Protein AF-A0A9R1UNK1-F1 (afdb_monomer_lite)

pLDDT: mean 74.98, std 21.49, range [32.88, 98.69]

Radius of gyration: 69.5 Å; chains: 1; bounding box: 141×54×213 Å

Foldseek 3Di:
DDPPPPPPPDPPPDPPPDDDPDPPPPPPPPPPPDDPPPPPPCPVPPVPPPPPPVPPQPDPCPPVNVVVVVVVVVVVVVVPPDDDPPPVVVVVVVVVVVVVVVVVVVVVVVVVVVVVVVVVVVVVVVVVVVVVVVVVVVVVVVVVVVVVVVVVVVVVVVVVVVVVVVVVVVVVVVVVVVVVVVVVVVVVVVVVVVVVVVVVVVVVVVVVVVVVVVVVVVVVVVVVVVVVVVVVVVVVVVVVVLVVLVCVLPPPDPVCPPVNSVVSVVVVVVVVVVVVVVVPPPPPVPPPPPPDDDDDDDDDDDDDDDDDDDDDDDDDDDDDDDDDDDDDDDDDDDDDDDDDDDDDDDDDDDDDDDDDDDDPDDQPVVNVVVVVVVVVVVVVVVVVVVVVVVVPD

Sequence (393 aa):
MYLIQGVHSSPPTTPVTTKPLSPTRSIETNPVLGGEDSEFDSTYFNPYRVQSDDDDDDAPLTKRHLKAVTDKLDKLLSSSSAGPYSEVALKALFSSAVKEHDTSISNAAKAIDASNSQCQKASLAVEASTKDYKEATTKVEKLILEAQIFLDSLQEAAQKNAHRVNASVDFLKRSLEAELSQLGVAHKAIEAANEELHSKFDDRLTQLEAELANFKLRTTTKELDDLNSEREVIHSSVGDVSSILLHLLDAHDSILTISIRRHLAEKLRTALDILSRIEGVSETAVLPKQGGEKKSQEGKPEKTQPPPPPEPKSTTGPKDNVASASKGQKKKKIIDEDDEDEDDDIDNIIKGAPSKPDPKFKPSDQELREKMDRLEKEMKEKELLEKKKSMFP

Structure (mmCIF, N/CA/C/O backbone):
data_AF-A0A9R1UNK1-F1
#
_entry.id   AF-A0A9R1UNK1-F1
#
loop_
_atom_site.group_PDB
_atom_site.id
_atom_site.type_symbol
_atom_site.label_atom_id
_atom_site.label_alt_id
_atom_site.label_comp_id
_atom_site.label_asym_id
_atom_site.label_entity_id
_atom_site.label_seq_id
_atom_site.pdbx_PDB_ins_code
_atom_site.Cartn_x
_atom_site.Cartn_y
_atom_site.Cartn_z
_atom_site.occupancy
_atom_site.B_iso_or_equiv
_atom_site.auth_seq_id
_atom_site.auth_comp_id
_atom_site.auth_asym_id
_atom_site.auth_atom_id
_atom_site.pdbx_PDB_model_num
ATOM 1 N N . MET A 1 1 ? 12.255 3.070 -46.775 1.00 38.62 1 MET A N 1
ATOM 2 C CA . MET A 1 1 ? 11.657 4.064 -45.861 1.00 38.62 1 MET A CA 1
ATOM 3 C C . MET A 1 1 ? 10.276 3.583 -45.450 1.00 38.62 1 MET A C 1
ATOM 5 O O . MET A 1 1 ? 9.325 3.771 -46.194 1.00 38.62 1 MET A O 1
ATOM 9 N N . TYR A 1 2 ? 10.181 2.895 -44.313 1.00 32.88 2 TYR A N 1
ATOM 10 C CA . TYR A 1 2 ? 8.902 2.571 -43.684 1.00 32.88 2 TYR A CA 1
ATOM 11 C C . TYR A 1 2 ? 8.700 3.568 -42.545 1.00 32.88 2 TYR A C 1
ATOM 13 O O . TYR A 1 2 ? 9.476 3.581 -41.593 1.00 32.88 2 TYR A O 1
ATOM 21 N N . LEU A 1 3 ? 7.699 4.437 -42.684 1.00 39.78 3 LEU A N 1
ATOM 22 C CA . LEU A 1 3 ? 7.228 5.312 -41.615 1.00 39.78 3 LEU A CA 1
ATOM 23 C C . LEU A 1 3 ? 6.559 4.436 -40.552 1.00 39.78 3 LEU A C 1
ATOM 25 O O . LEU A 1 3 ? 5.421 4.004 -40.720 1.00 39.78 3 LEU A O 1
ATOM 29 N N . ILE A 1 4 ? 7.282 4.152 -39.470 1.00 40.91 4 ILE A N 1
ATOM 30 C CA . ILE A 1 4 ? 6.697 3.576 -38.262 1.00 40.91 4 ILE A CA 1
ATOM 31 C C . ILE A 1 4 ? 5.956 4.717 -37.561 1.00 40.91 4 ILE A C 1
ATOM 33 O O . ILE A 1 4 ? 6.566 5.584 -36.939 1.00 40.91 4 ILE A O 1
ATOM 37 N N . GLN A 1 5 ? 4.632 4.749 -37.718 1.00 41.53 5 GLN A N 1
ATOM 38 C CA . GLN A 1 5 ? 3.752 5.609 -36.931 1.00 41.53 5 GLN A CA 1
ATOM 39 C C . GLN A 1 5 ? 3.852 5.190 -35.463 1.00 41.53 5 GLN A C 1
ATOM 41 O O . GLN A 1 5 ? 3.320 4.156 -35.058 1.00 41.53 5 GLN A O 1
ATOM 46 N N . GLY A 1 6 ? 4.554 6.006 -34.676 1.00 44.62 6 GLY A N 1
ATOM 47 C CA . GLY A 1 6 ? 4.554 5.930 -33.224 1.00 44.62 6 GLY A CA 1
ATOM 48 C C . GLY A 1 6 ? 3.134 6.127 -32.708 1.00 44.62 6 GLY A C 1
ATOM 49 O O . GLY A 1 6 ? 2.580 7.224 -32.754 1.00 44.62 6 GLY A O 1
ATOM 50 N N . VAL A 1 7 ? 2.528 5.041 -32.237 1.00 45.59 7 VAL A N 1
ATOM 51 C CA . VAL A 1 7 ? 1.281 5.086 -31.482 1.00 45.59 7 VAL A CA 1
ATOM 52 C C . VAL A 1 7 ? 1.613 5.743 -30.147 1.00 45.59 7 VAL A C 1
ATOM 54 O O . VAL A 1 7 ? 2.220 5.128 -29.272 1.00 45.59 7 VAL A O 1
ATOM 57 N N . HIS A 1 8 ? 1.248 7.016 -30.008 1.00 38.28 8 HIS A N 1
ATOM 58 C CA . HIS A 1 8 ? 1.271 7.720 -28.734 1.00 38.28 8 HIS A CA 1
ATOM 59 C C . HIS A 1 8 ? 0.293 7.026 -27.781 1.00 38.28 8 HIS A C 1
ATOM 61 O O . HIS A 1 8 ? -0.907 7.299 -27.779 1.00 38.28 8 HIS A O 1
ATOM 67 N N . SER A 1 9 ? 0.813 6.088 -26.991 1.00 44.88 9 SER A N 1
ATOM 68 C CA . SER A 1 9 ? 0.105 5.517 -25.854 1.00 44.88 9 SER A CA 1
ATOM 69 C C . SER A 1 9 ? -0.046 6.623 -24.818 1.00 44.88 9 SER A C 1
ATOM 71 O O . SER A 1 9 ? 0.904 6.968 -24.116 1.00 44.88 9 SER A O 1
ATOM 73 N N . SER A 1 10 ? -1.234 7.220 -24.754 1.00 52.00 10 SER A N 1
ATOM 74 C CA . SER A 1 10 ? -1.595 8.142 -23.683 1.00 52.00 10 SER A CA 1
ATOM 75 C C . SER A 1 10 ? -1.355 7.460 -22.330 1.00 52.00 10 SER A C 1
ATOM 77 O O . SER A 1 10 ? -1.747 6.297 -22.176 1.00 52.00 10 SER A O 1
ATOM 79 N N . PRO A 1 11 ? -0.730 8.143 -21.356 1.00 57.25 11 PRO A N 1
ATOM 80 C CA . PRO A 1 11 ? -0.481 7.565 -20.046 1.00 57.25 11 PRO A CA 1
ATOM 81 C C . PRO A 1 11 ? -1.812 7.132 -19.415 1.00 57.25 11 PRO A C 1
ATOM 83 O O . PRO A 1 11 ? -2.804 7.864 -19.526 1.00 57.25 11 PRO A O 1
ATOM 86 N N . PRO A 1 12 ? -1.866 5.953 -18.771 1.00 53.03 12 PRO A N 1
ATOM 87 C CA . PRO A 1 12 ? -3.067 5.504 -18.090 1.00 53.03 12 PRO A CA 1
ATOM 88 C C . PRO A 1 12 ? -3.437 6.556 -17.050 1.00 53.03 12 PRO A C 1
ATOM 90 O O . PRO A 1 12 ? -2.657 6.866 -16.150 1.00 53.03 12 PRO A O 1
ATOM 93 N N . THR A 1 13 ? -4.624 7.137 -17.210 1.00 52.47 13 THR A N 1
ATOM 94 C CA . THR A 1 13 ? -5.228 7.996 -16.199 1.00 52.47 13 THR A CA 1
ATOM 95 C C . THR A 1 13 ? -5.356 7.150 -14.943 1.00 52.47 13 THR A C 1
ATOM 97 O O . THR A 1 13 ? -6.175 6.232 -14.883 1.00 52.47 13 THR A O 1
ATOM 100 N N . THR A 1 14 ? -4.481 7.396 -13.970 1.00 45.00 14 THR A N 1
ATOM 101 C CA . THR A 1 14 ? -4.552 6.731 -12.678 1.00 45.00 14 THR A CA 1
ATOM 102 C C . THR A 1 14 ? -5.917 7.062 -12.083 1.00 45.00 14 THR A C 1
ATOM 104 O O . THR A 1 14 ? -6.298 8.238 -12.049 1.00 45.00 14 THR A O 1
ATOM 107 N N . PRO A 1 15 ? -6.708 6.054 -11.676 1.00 53.69 15 PRO A N 1
ATOM 108 C CA . PRO A 1 15 ? -7.975 6.314 -11.024 1.00 53.69 15 PRO A CA 1
ATOM 109 C C . PRO A 1 15 ? -7.668 7.162 -9.797 1.00 53.69 15 PRO A C 1
ATOM 111 O O . PRO A 1 15 ? -6.903 6.761 -8.921 1.00 53.69 15 PRO A O 1
ATOM 114 N N . VAL A 1 16 ? -8.211 8.376 -9.785 1.00 46.56 16 VAL A N 1
ATOM 115 C CA . VAL A 1 16 ? -8.162 9.262 -8.631 1.00 46.56 16 VAL A CA 1
ATOM 116 C C . VAL A 1 16 ? -8.795 8.486 -7.487 1.00 46.56 16 VAL A C 1
ATOM 118 O O . VAL A 1 16 ? -10.012 8.309 -7.454 1.00 46.56 16 VAL A O 1
ATOM 121 N N . THR A 1 17 ? -7.960 7.978 -6.580 1.00 45.38 17 THR A N 1
ATOM 122 C CA . THR A 1 17 ? -8.394 7.378 -5.324 1.00 45.38 17 THR A CA 1
ATOM 123 C C . THR A 1 17 ? -9.102 8.471 -4.547 1.00 45.38 17 THR A C 1
ATOM 125 O O . THR A 1 17 ? -8.491 9.303 -3.872 1.00 45.38 17 THR A O 1
ATOM 128 N N . THR A 1 18 ? -10.420 8.517 -4.712 1.00 46.94 18 THR A N 1
ATOM 129 C CA . THR A 1 18 ? -11.313 9.307 -3.887 1.00 46.94 18 THR A CA 1
ATOM 130 C C . THR A 1 18 ? -11.014 8.958 -2.440 1.00 46.94 18 THR A C 1
ATOM 132 O O . THR A 1 18 ? -10.976 7.781 -2.087 1.00 46.94 18 THR A O 1
ATOM 135 N N . LYS A 1 19 ? -10.725 10.013 -1.673 1.00 64.56 19 LYS A N 1
ATOM 136 C CA . LYS A 1 19 ? -10.464 10.079 -0.231 1.00 64.56 19 LYS A CA 1
ATOM 137 C C . LYS A 1 19 ? -10.868 8.812 0.535 1.00 64.56 19 LYS A C 1
ATOM 139 O O . LYS A 1 19 ? -12.009 8.377 0.369 1.00 64.56 19 LYS A O 1
ATOM 144 N N . PRO A 1 20 ? -10.015 8.292 1.442 1.00 54.75 20 PRO A N 1
ATOM 145 C CA . PRO A 1 20 ? -10.453 7.261 2.371 1.00 54.75 20 PRO A CA 1
ATOM 146 C C . PRO A 1 20 ? -11.731 7.760 3.042 1.00 54.75 20 PRO A C 1
ATOM 148 O O . PRO A 1 20 ? -11.743 8.858 3.610 1.00 54.75 20 PRO A O 1
ATOM 151 N N . LEU A 1 21 ? -12.813 6.994 2.873 1.00 47.34 21 LEU A N 1
ATOM 152 C CA . LEU A 1 21 ? -14.078 7.208 3.560 1.00 47.34 21 LEU A CA 1
ATOM 153 C C . LEU A 1 21 ? -13.727 7.420 5.028 1.00 47.34 21 LEU A C 1
ATOM 155 O O . LEU A 1 21 ? -13.242 6.512 5.702 1.00 47.34 21 LEU A O 1
ATOM 159 N N . SER A 1 22 ? -13.867 8.665 5.484 1.00 51.38 22 SER A N 1
ATOM 160 C CA . SER A 1 22 ? -13.724 8.977 6.897 1.00 51.38 22 SER A CA 1
ATOM 161 C C . SER A 1 22 ? -14.694 8.063 7.637 1.00 51.38 22 SER A C 1
ATOM 163 O O . SER A 1 22 ? -15.804 7.882 7.124 1.00 51.38 22 SER A O 1
ATOM 165 N N . PRO A 1 23 ? -14.303 7.467 8.779 1.00 46.66 23 PRO A N 1
ATOM 166 C CA . PRO A 1 23 ? -15.179 6.580 9.523 1.00 46.66 23 PRO A CA 1
ATOM 167 C C . PRO A 1 23 ? -16.496 7.311 9.719 1.00 46.66 23 PRO A C 1
ATOM 169 O O . PRO A 1 23 ? -16.531 8.375 10.346 1.00 46.66 23 PRO A O 1
ATOM 172 N N . THR A 1 24 ? -17.556 6.804 9.091 1.00 43.62 24 THR A N 1
ATOM 173 C CA . THR A 1 24 ? -18.898 7.303 9.327 1.00 43.62 24 THR A CA 1
ATOM 174 C C . THR A 1 24 ? -19.077 7.210 10.828 1.00 43.62 24 THR A C 1
ATOM 176 O O . THR A 1 24 ? -18.960 6.132 11.406 1.00 43.62 24 THR A O 1
ATOM 179 N N . ARG A 1 25 ? -19.209 8.367 11.475 1.00 47.16 25 ARG A N 1
ATOM 180 C CA . ARG A 1 25 ? -19.432 8.464 12.909 1.00 47.16 25 ARG A CA 1
ATOM 181 C C . ARG A 1 25 ? -20.710 7.672 13.169 1.00 47.16 25 ARG A C 1
ATOM 183 O O . ARG A 1 25 ? -21.785 8.170 12.850 1.00 47.16 25 ARG A O 1
ATOM 190 N N . SER A 1 26 ? -20.583 6.434 13.652 1.00 47.94 26 SER A N 1
ATOM 191 C CA . SER A 1 26 ? -21.706 5.613 14.106 1.00 47.94 26 SER A CA 1
ATOM 192 C C . SER A 1 26 ? -22.327 6.316 15.305 1.00 47.94 26 SER A C 1
ATOM 194 O O . SER A 1 26 ? -22.004 6.043 16.456 1.00 47.94 26 SER A O 1
ATOM 196 N N . ILE A 1 27 ? -23.196 7.278 15.014 1.00 48.06 27 ILE A N 1
ATOM 197 C CA . ILE A 1 27 ? -24.243 7.751 15.908 1.00 48.06 27 ILE A CA 1
ATOM 198 C C . ILE A 1 27 ? -25.386 6.766 15.698 1.00 48.06 27 ILE A C 1
ATOM 200 O O . ILE A 1 27 ? -26.375 7.054 15.041 1.00 48.06 27 ILE A O 1
ATOM 204 N N . GLU A 1 28 ? -25.184 5.548 16.176 1.00 44.84 28 GLU A N 1
ATOM 205 C CA . GLU A 1 28 ? -26.274 4.603 16.363 1.00 44.84 28 GLU A CA 1
ATOM 206 C C . GLU A 1 28 ? -25.973 3.782 17.612 1.00 44.84 28 GLU A C 1
ATOM 208 O O . GLU A 1 28 ? -25.906 2.558 17.629 1.00 44.84 28 GLU A O 1
ATOM 213 N N . THR A 1 29 ? -25.765 4.506 18.710 1.00 48.06 29 THR A N 1
ATOM 214 C CA . THR A 1 29 ? -26.176 4.016 20.018 1.00 48.06 29 THR A CA 1
ATOM 215 C C . THR A 1 29 ? -27.700 4.045 20.029 1.00 48.06 29 THR A C 1
ATOM 217 O O . THR A 1 29 ? -28.300 4.992 20.531 1.00 48.06 29 THR A O 1
ATOM 220 N N . ASN A 1 30 ? -28.321 3.029 19.437 1.00 48.03 30 ASN A N 1
ATOM 221 C CA . ASN A 1 30 ? -29.607 2.561 19.921 1.00 48.03 30 ASN A CA 1
ATOM 222 C C . ASN A 1 30 ? -29.278 1.654 21.111 1.00 48.03 30 ASN A C 1
ATOM 224 O O . ASN A 1 30 ? -28.933 0.489 20.893 1.00 48.03 30 ASN A O 1
ATOM 228 N N . PRO A 1 31 ? -29.309 2.139 22.369 1.00 51.94 31 PRO A N 1
ATOM 229 C CA . PRO A 1 31 ? -29.481 1.234 23.487 1.00 51.94 31 PRO A CA 1
ATOM 230 C C . PRO A 1 31 ? -30.861 0.600 23.299 1.00 51.94 31 PRO A C 1
ATOM 232 O O . PRO A 1 31 ? -31.878 1.133 23.729 1.00 51.94 31 PRO A O 1
ATOM 235 N N . VAL A 1 32 ? -30.906 -0.525 22.585 1.00 49.12 32 VAL A N 1
ATOM 236 C CA . VAL A 1 32 ? -32.066 -1.413 22.548 1.00 49.12 32 VAL A CA 1
ATOM 237 C C . VAL A 1 32 ? -32.143 -2.056 23.926 1.00 49.12 32 VAL A C 1
ATOM 239 O O . VAL A 1 32 ? -31.676 -3.168 24.140 1.00 49.12 32 VAL A O 1
ATOM 242 N N . LEU A 1 33 ? -32.648 -1.299 24.894 1.00 49.53 33 LEU A N 1
ATOM 243 C CA . LEU A 1 33 ? -32.985 -1.783 26.224 1.00 49.53 33 LEU A CA 1
ATOM 244 C C . LEU A 1 33 ? -34.089 -0.893 26.818 1.00 49.53 33 LEU A C 1
ATOM 246 O O . LEU A 1 33 ? -33.906 -0.242 27.840 1.00 49.53 33 LEU A O 1
ATOM 250 N N . GLY A 1 34 ? -35.226 -0.812 26.127 1.00 52.81 34 GLY A N 1
ATOM 251 C CA . GLY A 1 34 ? -36.389 -0.061 26.604 1.00 52.81 34 GLY A CA 1
ATOM 252 C C . GLY A 1 34 ? -37.313 0.357 25.472 1.00 52.81 34 GLY A C 1
ATOM 253 O O . GLY A 1 34 ? -37.336 1.523 25.100 1.00 52.81 34 GLY A O 1
ATOM 254 N N . GLY A 1 35 ? -38.046 -0.597 24.895 1.00 53.19 35 GLY A N 1
ATOM 255 C CA . GLY A 1 35 ? -39.210 -0.252 24.079 1.00 53.19 35 GLY A CA 1
ATOM 256 C C . GLY A 1 35 ? -40.269 0.399 24.970 1.00 53.19 35 GLY A C 1
ATOM 257 O O . GLY A 1 35 ? -40.556 -0.129 26.046 1.00 53.19 35 GLY A O 1
ATOM 258 N N . GLU A 1 36 ? -40.818 1.527 24.517 1.00 59.22 36 GLU A N 1
ATOM 259 C CA . GLU A 1 36 ? -41.781 2.391 25.228 1.00 59.22 36 GLU A CA 1
ATOM 260 C C . GLU A 1 36 ? -43.085 1.694 25.666 1.00 59.22 36 GLU A C 1
ATOM 262 O O . GLU A 1 36 ? -43.825 2.264 26.458 1.00 59.22 36 GLU A O 1
ATOM 267 N N . ASP A 1 37 ? -43.319 0.442 25.266 1.00 54.78 37 ASP A N 1
ATOM 268 C CA . ASP A 1 37 ? -44.518 -0.336 25.621 1.00 54.78 37 ASP A CA 1
ATOM 269 C C . ASP A 1 37 ? -44.251 -1.466 26.630 1.00 54.78 37 ASP A C 1
ATOM 271 O O . ASP A 1 37 ? -45.045 -2.393 26.782 1.00 54.78 37 ASP A O 1
ATOM 275 N N . SER A 1 38 ? -43.120 -1.423 27.336 1.00 59.12 38 SER A N 1
ATOM 276 C CA . SER A 1 38 ? -42.939 -2.273 28.515 1.00 59.12 38 SER A CA 1
ATOM 277 C C . SER A 1 38 ? -43.541 -1.543 29.708 1.00 59.12 38 SER A C 1
ATOM 279 O O . SER A 1 38 ? -42.832 -0.841 30.431 1.00 59.12 38 SER A O 1
ATOM 281 N N . GLU A 1 39 ? -44.851 -1.699 29.905 1.00 57.72 39 GLU A N 1
ATOM 282 C CA . GLU A 1 39 ? -45.486 -1.542 31.212 1.00 57.72 39 GLU A CA 1
ATOM 283 C C . GLU A 1 39 ? -44.762 -2.490 32.176 1.00 57.72 39 GLU A C 1
ATOM 285 O O . GLU A 1 39 ? -45.154 -3.633 32.403 1.00 57.72 39 GLU A O 1
ATOM 290 N N . PHE A 1 40 ? -43.624 -2.045 32.708 1.00 55.09 40 PHE A N 1
ATOM 291 C CA . PHE A 1 40 ? -43.099 -2.603 33.929 1.00 55.09 40 PHE A CA 1
ATOM 292 C C . PHE A 1 40 ? -44.171 -2.282 34.954 1.00 55.09 40 PHE A C 1
ATOM 294 O O . PHE A 1 40 ? -44.239 -1.158 35.461 1.00 55.09 40 PHE A O 1
ATOM 301 N N . ASP A 1 41 ? -45.013 -3.279 35.222 1.00 50.19 41 ASP A N 1
ATOM 302 C CA . ASP A 1 41 ? -45.683 -3.462 36.496 1.00 50.19 41 ASP A CA 1
ATOM 303 C C . ASP A 1 41 ? -44.572 -3.400 37.542 1.00 50.19 41 ASP A C 1
ATOM 305 O O . ASP A 1 41 ? -43.977 -4.389 37.974 1.00 50.19 41 ASP A O 1
ATOM 309 N N . SER A 1 42 ? -44.211 -2.170 37.888 1.00 53.31 42 SER A N 1
ATOM 310 C CA . SER A 1 42 ? -43.442 -1.824 39.051 1.00 53.31 42 SER A CA 1
ATOM 311 C C . SER A 1 42 ? -44.389 -2.130 40.190 1.00 53.31 42 SER A C 1
ATOM 313 O O . SER A 1 42 ? -45.006 -1.259 40.799 1.00 53.31 42 SER A O 1
ATOM 315 N N . THR A 1 43 ? -44.517 -3.426 40.471 1.00 57.59 43 THR A N 1
ATOM 316 C CA . THR A 1 43 ? -44.857 -3.936 41.778 1.00 57.59 43 THR A CA 1
ATOM 317 C C . THR A 1 43 ? -43.776 -3.390 42.687 1.00 57.59 43 THR A C 1
ATOM 319 O O . THR A 1 43 ? -42.753 -4.022 42.941 1.00 57.59 43 THR A O 1
ATOM 322 N N . TYR A 1 44 ? -43.981 -2.137 43.081 1.00 57.22 44 TYR A N 1
ATOM 323 C CA . TYR A 1 44 ? -43.339 -1.439 44.158 1.00 57.22 44 TYR A CA 1
ATOM 324 C C . TYR A 1 44 ? -43.564 -2.349 45.350 1.00 57.22 44 TYR A C 1
ATOM 326 O O . TYR A 1 44 ? -44.633 -2.365 45.967 1.00 57.22 44 TYR A O 1
ATOM 334 N N . PHE A 1 45 ? -42.592 -3.236 45.544 1.00 49.81 45 PHE A N 1
ATOM 335 C CA . PHE A 1 45 ? -42.588 -4.249 46.570 1.00 49.81 45 PHE A CA 1
ATOM 336 C C . PHE A 1 45 ? -42.380 -3.486 47.862 1.00 49.81 45 PHE A C 1
ATOM 338 O O . PHE A 1 45 ? -41.262 -3.289 48.322 1.00 49.81 45 PHE A O 1
ATOM 345 N N . ASN A 1 46 ? -43.474 -2.929 48.371 1.00 56.59 46 ASN A N 1
ATOM 346 C CA . ASN A 1 46 ? -43.482 -2.225 49.626 1.00 56.59 46 ASN A CA 1
ATOM 347 C C . ASN A 1 46 ? -43.218 -3.318 50.672 1.00 56.59 46 ASN A C 1
ATOM 349 O O . ASN A 1 46 ? -44.105 -4.153 50.871 1.00 56.59 46 ASN A O 1
ATOM 353 N N . PRO A 1 47 ? -42.042 -3.367 51.332 1.00 57.62 47 PRO A N 1
ATOM 354 C CA . PRO A 1 47 ? -41.672 -4.473 52.227 1.00 57.62 47 PRO A CA 1
ATOM 355 C C . PRO A 1 47 ? -42.578 -4.572 53.466 1.00 57.62 47 PRO A C 1
ATOM 357 O O . PRO A 1 47 ? -42.430 -5.471 54.284 1.00 57.62 47 PRO A O 1
ATOM 360 N N . TYR A 1 48 ? -43.522 -3.636 53.584 1.00 55.41 48 TYR A N 1
ATOM 361 C CA . TYR A 1 48 ? -44.531 -3.526 54.622 1.00 55.41 48 TYR A CA 1
ATOM 362 C C . TYR A 1 48 ? -45.965 -3.625 54.083 1.00 55.41 48 TYR A C 1
ATOM 364 O O . TYR A 1 48 ? -46.884 -3.123 54.728 1.00 55.41 48 TYR A O 1
ATOM 372 N N . ARG A 1 49 ? -46.218 -4.262 52.927 1.00 49.03 49 ARG A N 1
ATOM 373 C CA . ARG A 1 49 ? -47.563 -4.815 52.694 1.00 49.03 49 ARG A CA 1
ATOM 374 C C . ARG A 1 49 ? -47.718 -6.027 53.607 1.00 49.03 49 ARG A C 1
ATOM 376 O O . ARG A 1 49 ? -47.516 -7.165 53.200 1.00 49.03 49 ARG A O 1
ATOM 383 N N . VAL A 1 50 ? -48.048 -5.735 54.863 1.00 54.09 50 VAL A N 1
ATOM 384 C CA . VAL A 1 50 ? -48.760 -6.660 55.736 1.00 54.09 50 VAL A CA 1
ATOM 385 C C . VAL A 1 50 ? -49.939 -7.130 54.896 1.00 54.09 50 VAL A C 1
ATOM 387 O O . VAL A 1 50 ? -50.777 -6.315 54.508 1.00 54.09 50 VAL A O 1
ATOM 390 N N . GLN A 1 51 ? -49.927 -8.398 54.491 1.00 46.53 51 GLN A N 1
ATOM 391 C CA . GLN A 1 51 ? -51.137 -9.044 54.016 1.00 46.53 51 GLN A CA 1
ATOM 392 C C . GLN A 1 51 ? -52.107 -8.943 55.189 1.00 46.53 51 GLN A C 1
ATOM 394 O O . GLN A 1 51 ? -52.008 -9.694 56.152 1.00 46.53 51 GLN A O 1
ATOM 399 N N . SER A 1 52 ? -52.968 -7.930 55.161 1.00 52.22 52 SER A N 1
ATOM 400 C CA . SER A 1 52 ? -54.237 -7.978 55.859 1.00 52.22 52 SER A CA 1
ATOM 401 C C . SER A 1 52 ? -55.030 -9.045 55.122 1.00 52.22 52 SER A C 1
ATOM 403 O O . SER A 1 52 ? -55.788 -8.742 54.201 1.00 52.22 52 SER A O 1
ATOM 405 N N . ASP A 1 53 ? -54.740 -10.306 55.439 1.00 48.25 53 ASP A N 1
ATOM 406 C CA . ASP A 1 53 ? -55.768 -11.323 55.359 1.00 48.25 53 ASP A CA 1
ATOM 407 C C . ASP A 1 53 ? -56.896 -10.761 56.225 1.00 48.25 53 ASP A C 1
ATOM 409 O O . ASP A 1 53 ? -56.795 -10.704 57.448 1.00 48.25 53 ASP A O 1
ATOM 413 N N . ASP A 1 54 ? -57.925 -10.236 55.563 1.00 50.66 54 ASP A N 1
ATOM 414 C CA . ASP A 1 54 ? -59.203 -9.864 56.178 1.00 50.66 54 ASP A CA 1
ATOM 415 C C . ASP A 1 54 ? -59.923 -11.109 56.746 1.00 50.66 54 ASP A C 1
ATOM 417 O O . ASP A 1 54 ? -61.033 -11.007 57.270 1.00 50.66 54 ASP A O 1
ATOM 421 N N . ASP A 1 55 ? -59.286 -12.285 56.699 1.00 55.50 55 ASP A N 1
ATOM 422 C CA . ASP A 1 55 ? -59.586 -13.430 57.550 1.00 55.50 55 ASP A CA 1
ATOM 423 C C . ASP A 1 55 ? -59.004 -13.196 58.955 1.00 55.50 55 ASP A C 1
ATOM 425 O O . ASP A 1 55 ? -58.040 -13.805 59.419 1.00 55.50 55 ASP A O 1
ATOM 429 N N . ASP A 1 56 ? -59.673 -12.265 59.631 1.00 53.56 56 ASP A N 1
ATOM 430 C CA . ASP A 1 56 ? -59.547 -11.784 61.010 1.00 53.56 56 ASP A CA 1
ATOM 431 C C . ASP A 1 56 ? -59.850 -12.886 62.065 1.00 53.56 56 ASP A C 1
ATOM 433 O O . ASP A 1 56 ? -60.494 -12.646 63.090 1.00 53.56 56 ASP A O 1
ATOM 437 N N . ASP A 1 57 ? -59.441 -14.133 61.803 1.00 57.81 57 ASP A N 1
ATOM 438 C CA . ASP A 1 57 ? -59.701 -15.309 62.648 1.00 57.81 57 ASP A CA 1
ATOM 439 C C . ASP A 1 57 ? -58.463 -15.781 63.443 1.00 57.81 57 ASP A C 1
ATOM 441 O O . ASP A 1 57 ? -58.605 -16.587 64.367 1.00 57.81 57 ASP A O 1
ATOM 445 N N . ASP A 1 58 ? -57.274 -15.222 63.184 1.00 55.75 58 ASP A N 1
ATOM 446 C CA . ASP A 1 58 ? -56.016 -15.618 63.837 1.00 55.75 58 ASP A CA 1
ATOM 447 C C . ASP A 1 58 ? -55.471 -14.565 64.829 1.00 55.75 58 ASP A C 1
ATOM 449 O O . ASP A 1 58 ? -54.338 -14.090 64.753 1.00 55.75 58 ASP A O 1
ATOM 453 N N . ALA A 1 59 ? -56.265 -14.263 65.863 1.00 53.81 59 ALA A N 1
ATOM 454 C CA . ALA A 1 59 ? -55.736 -13.946 67.196 1.00 53.81 59 ALA A CA 1
ATOM 455 C C . ALA A 1 59 ? -56.620 -14.566 68.309 1.00 53.81 59 ALA A C 1
ATOM 457 O O . ALA A 1 59 ? -57.849 -14.600 68.211 1.00 53.81 59 ALA A O 1
ATOM 458 N N . PRO A 1 60 ? -56.032 -15.097 69.401 1.00 50.41 60 PRO A N 1
ATOM 459 C CA . PRO A 1 60 ? -56.412 -16.396 69.965 1.00 50.41 60 PRO A CA 1
ATOM 460 C C . PRO A 1 60 ? -57.415 -16.316 71.126 1.00 50.41 60 PRO A C 1
ATOM 462 O O . PRO A 1 60 ? -57.225 -16.925 72.175 1.00 50.41 60 PRO A O 1
ATOM 465 N N . LEU A 1 61 ? -58.509 -15.584 70.941 1.00 52.44 61 LEU A N 1
ATOM 466 C CA . LEU A 1 61 ? -59.707 -15.670 71.782 1.00 52.44 61 LEU A CA 1
ATOM 467 C C . LEU A 1 61 ? -60.899 -15.391 70.877 1.00 52.44 61 LEU A C 1
ATOM 469 O O . LEU A 1 61 ? -61.528 -14.335 70.929 1.00 52.44 61 LEU A O 1
ATOM 473 N N . THR A 1 62 ? -61.159 -16.345 69.981 1.00 58.81 62 THR A N 1
ATOM 474 C CA . THR A 1 62 ? -62.249 -16.245 69.012 1.00 58.81 62 THR A CA 1
ATOM 475 C C . THR A 1 62 ? -63.519 -15.796 69.724 1.00 58.81 62 THR A C 1
ATOM 477 O O . THR A 1 62 ? -63.879 -16.297 70.791 1.00 58.81 62 THR A O 1
ATOM 480 N N . LYS A 1 63 ? -64.243 -14.859 69.116 1.00 62.50 63 LYS A N 1
ATOM 481 C CA . LYS A 1 63 ? -65.555 -14.380 69.581 1.00 62.50 63 LYS A CA 1
ATOM 482 C C . LYS A 1 63 ? -66.504 -15.544 69.932 1.00 62.50 63 LYS A C 1
ATOM 484 O O . LYS A 1 63 ? -67.367 -15.413 70.797 1.00 62.50 63 LYS A O 1
ATOM 489 N N . ARG A 1 64 ? -66.295 -16.713 69.302 1.00 69.06 64 ARG A N 1
ATOM 490 C CA . ARG A 1 64 ? -66.923 -18.004 69.627 1.00 69.06 64 ARG A CA 1
ATOM 491 C C . ARG A 1 64 ? -66.570 -18.551 71.015 1.00 69.06 64 ARG A C 1
ATOM 493 O O . ARG A 1 64 ? -67.479 -19.027 71.681 1.00 69.06 64 ARG A O 1
ATOM 500 N N . HIS A 1 65 ? -65.316 -18.492 71.461 1.00 69.62 65 HIS A N 1
ATOM 501 C CA . HIS A 1 65 ? -64.918 -18.906 72.812 1.00 69.62 65 HIS A CA 1
ATOM 502 C C . HIS A 1 65 ? -65.558 -18.023 73.879 1.00 69.62 65 HIS A C 1
ATOM 504 O O . HIS A 1 65 ? -66.150 -18.549 74.820 1.00 69.62 65 HIS A O 1
ATOM 510 N N . LEU A 1 66 ? -65.516 -16.698 73.699 1.00 75.62 66 LEU A N 1
ATOM 511 C CA . LEU A 1 66 ? -66.154 -15.769 74.633 1.00 75.62 66 LEU A CA 1
ATOM 512 C C . LEU A 1 66 ? -67.662 -16.039 74.710 1.00 75.62 66 LEU A C 1
ATOM 514 O O . LEU A 1 66 ? -68.195 -16.223 75.797 1.00 75.62 66 LEU A O 1
ATOM 518 N N . LYS A 1 67 ? -68.316 -16.194 73.551 1.00 77.38 67 LYS A N 1
ATOM 519 C CA . LYS A 1 67 ? -69.735 -16.554 73.464 1.00 77.38 67 LYS A CA 1
ATOM 520 C C . LYS A 1 67 ? -70.047 -17.899 74.125 1.00 77.38 67 LYS A C 1
ATOM 522 O O . LYS A 1 67 ? -70.999 -17.984 74.883 1.00 77.38 67 LYS A O 1
ATOM 527 N N . ALA A 1 68 ? -69.237 -18.933 73.909 1.00 77.50 68 ALA A N 1
ATOM 528 C CA . ALA A 1 68 ? -69.441 -20.241 74.531 1.00 77.50 68 ALA A CA 1
ATOM 529 C C . ALA A 1 68 ? -69.281 -20.203 76.062 1.00 77.50 68 ALA A C 1
ATOM 531 O O . ALA A 1 68 ? -69.957 -20.954 76.767 1.00 77.50 68 ALA A O 1
ATOM 532 N N . VAL A 1 69 ? -68.404 -19.341 76.587 1.00 77.81 69 VAL A N 1
ATOM 533 C CA . VAL A 1 69 ? -68.272 -19.103 78.032 1.00 77.81 69 VAL A CA 1
ATOM 534 C C . VAL A 1 69 ? -69.496 -18.359 78.564 1.00 77.81 69 VAL A C 1
ATOM 536 O O . VAL A 1 69 ? -70.052 -18.786 79.575 1.00 77.81 69 VAL A O 1
ATOM 539 N N . THR A 1 70 ? -69.959 -17.314 77.872 1.00 81.88 70 THR A N 1
ATOM 540 C CA . THR A 1 70 ? -71.181 -16.577 78.234 1.00 81.88 70 THR A CA 1
ATOM 541 C C . THR A 1 70 ? -72.409 -17.490 78.216 1.00 81.88 70 THR A C 1
ATOM 543 O O . THR A 1 70 ? -73.130 -17.555 79.203 1.00 81.88 70 THR A O 1
ATOM 546 N N . ASP A 1 71 ? -72.579 -18.299 77.168 1.00 83.12 71 ASP A N 1
ATOM 547 C CA . ASP A 1 71 ? -73.692 -19.243 77.032 1.00 83.12 71 ASP A CA 1
ATOM 548 C C . ASP A 1 71 ? -73.660 -20.324 78.132 1.00 83.12 71 ASP A C 1
ATOM 550 O O . ASP A 1 71 ? -74.698 -20.719 78.666 1.00 83.12 71 ASP A O 1
ATOM 554 N N . LYS A 1 72 ? -72.470 -20.813 78.518 1.00 82.88 72 LYS A N 1
ATOM 555 C CA . LYS A 1 72 ? -72.314 -21.757 79.642 1.00 82.88 72 LYS A CA 1
ATOM 556 C C . LYS A 1 72 ? -72.624 -21.101 80.986 1.00 82.88 72 LYS A C 1
ATOM 558 O O . LYS A 1 72 ? -73.229 -21.753 81.838 1.00 82.88 72 LYS A O 1
ATOM 563 N N . LEU A 1 73 ? -72.220 -19.846 81.173 1.00 80.44 73 LEU A N 1
ATOM 564 C CA . LEU A 1 73 ? -72.501 -19.073 82.379 1.00 80.44 73 LEU A CA 1
ATOM 565 C C . LEU A 1 73 ? -74.009 -18.840 82.527 1.00 80.44 73 LEU A C 1
ATOM 567 O O . LEU A 1 73 ? -74.577 -19.183 83.560 1.00 80.44 73 LEU A O 1
ATOM 571 N N . ASP A 1 74 ? -74.671 -18.374 81.470 1.00 78.75 74 ASP A N 1
ATOM 572 C CA . ASP A 1 74 ? -76.119 -18.157 81.446 1.00 78.75 74 ASP A CA 1
ATOM 573 C C . ASP A 1 74 ? -76.896 -19.456 81.655 1.00 78.75 74 ASP A C 1
ATOM 575 O O . ASP A 1 74 ? -77.886 -19.490 82.392 1.00 78.75 74 ASP A O 1
ATOM 579 N N . LYS A 1 75 ? -76.426 -20.567 81.075 1.00 81.19 75 LYS A N 1
ATOM 580 C CA . LYS A 1 75 ? -77.021 -21.888 81.295 1.00 81.19 75 LYS A CA 1
ATOM 581 C C . LYS A 1 75 ? -76.882 -22.346 82.747 1.00 81.19 75 LYS A C 1
ATOM 583 O O . LYS A 1 75 ? -77.827 -22.918 83.288 1.00 81.19 75 LYS A O 1
ATOM 588 N N . LEU A 1 76 ? -75.746 -22.091 83.396 1.00 69.75 76 LEU A N 1
ATOM 589 C CA . LEU A 1 76 ? -75.541 -22.404 84.815 1.00 69.75 76 LEU A CA 1
ATOM 590 C C . LEU A 1 76 ? -76.412 -21.538 85.728 1.00 69.75 76 LEU A C 1
ATOM 592 O O . LEU A 1 76 ? -77.010 -22.066 86.663 1.00 69.75 76 LEU A O 1
ATOM 596 N N . LEU A 1 77 ? -76.525 -20.242 85.435 1.00 72.81 77 LEU A N 1
ATOM 597 C CA . LEU A 1 77 ? -77.393 -19.316 86.166 1.00 72.81 77 LEU A CA 1
ATOM 598 C C . LEU A 1 77 ? -78.872 -19.696 86.007 1.00 72.81 77 LEU A C 1
ATOM 600 O O . LEU A 1 77 ? -79.622 -19.715 86.980 1.00 72.81 77 LEU A O 1
ATOM 604 N N . SER A 1 78 ? -79.280 -20.101 84.805 1.00 73.25 78 SER A N 1
ATOM 605 C CA . SER A 1 78 ? -80.649 -20.553 84.522 1.00 73.25 78 SER A CA 1
ATOM 606 C C . SER A 1 78 ? -80.982 -21.900 85.174 1.00 73.25 78 SER A C 1
ATOM 608 O O . SER A 1 78 ? -82.133 -22.162 85.512 1.00 73.25 78 SER A O 1
ATOM 610 N N . SER A 1 79 ? -79.978 -22.752 85.399 1.00 63.00 79 SER A N 1
ATOM 611 C CA . SER A 1 79 ? -80.139 -24.047 86.080 1.00 63.00 79 SER A CA 1
ATOM 612 C C . SER A 1 79 ? -80.224 -23.917 87.613 1.00 63.00 79 SER A C 1
ATOM 614 O O . SER A 1 79 ? -80.404 -24.917 88.304 1.00 63.00 79 SER A O 1
ATOM 616 N N . SER A 1 80 ? -80.090 -22.702 88.161 1.00 54.38 80 SER A N 1
ATOM 617 C CA . SER A 1 80 ? -79.877 -22.434 89.592 1.00 54.38 80 SER A CA 1
ATOM 618 C C . SER A 1 80 ? -81.145 -22.163 90.421 1.00 54.38 80 SER A C 1
ATOM 620 O O . SER A 1 80 ? -81.050 -21.743 91.576 1.00 54.38 80 SER A O 1
ATOM 622 N N . SER A 1 81 ? -82.351 -22.374 89.896 1.00 53.16 81 SER A N 1
ATOM 623 C CA . SER A 1 81 ? -83.569 -21.937 90.599 1.00 53.16 81 SER A CA 1
ATOM 624 C C . SER A 1 81 ? -84.030 -22.830 91.770 1.00 53.16 81 SER A C 1
ATOM 626 O O . SER A 1 81 ? -85.076 -22.537 92.344 1.00 53.16 81 SER A O 1
ATOM 628 N N . ALA A 1 82 ? -83.295 -23.886 92.171 1.00 56.22 82 ALA A N 1
ATOM 629 C CA . ALA A 1 82 ? -83.845 -24.884 93.110 1.00 56.22 82 ALA A CA 1
ATOM 630 C C . ALA A 1 82 ? -82.903 -25.561 94.141 1.00 56.22 82 ALA A C 1
ATOM 632 O O . ALA A 1 82 ? -83.286 -26.579 94.714 1.00 56.22 82 ALA A O 1
ATOM 633 N N . GLY A 1 83 ? -81.716 -25.040 94.467 1.00 58.00 83 GLY A N 1
ATOM 634 C CA . GLY A 1 83 ? -80.935 -25.629 95.569 1.00 58.00 83 GLY A CA 1
ATOM 635 C C . GLY A 1 83 ? -79.652 -24.880 95.914 1.00 58.00 83 GLY A C 1
ATOM 636 O O . GLY A 1 83 ? -79.153 -24.135 95.072 1.00 58.00 83 GLY A O 1
ATOM 637 N N . PRO A 1 84 ? -79.109 -25.055 97.138 1.00 55.34 84 PRO A N 1
ATOM 638 C CA . PRO A 1 84 ? -77.846 -24.441 97.520 1.00 55.34 84 PRO A CA 1
ATOM 639 C C . PRO A 1 84 ? -76.792 -24.936 96.535 1.00 55.34 84 PRO A C 1
ATOM 641 O O . PRO A 1 84 ? -76.578 -26.144 96.429 1.00 55.34 84 PRO A O 1
ATOM 644 N N . TYR A 1 85 ? -76.185 -24.020 95.774 1.00 56.22 85 TYR A N 1
ATOM 645 C CA . TYR A 1 85 ? -75.045 -24.325 94.913 1.00 56.22 85 TYR A CA 1
ATOM 646 C C . TYR A 1 85 ? -74.095 -25.226 95.697 1.00 56.22 85 TYR A C 1
ATOM 648 O O . TYR A 1 85 ? -73.516 -24.789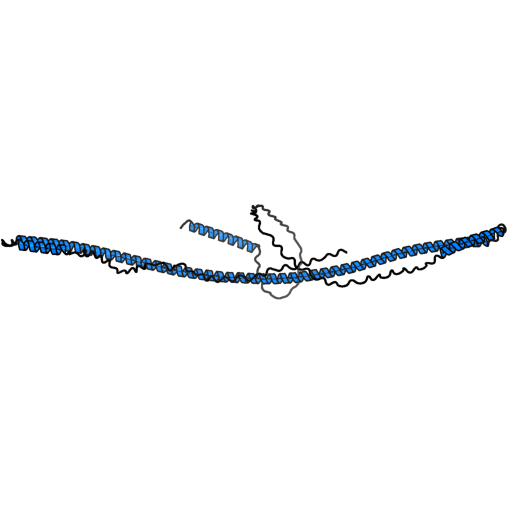 96.692 1.00 56.22 85 TYR A O 1
ATOM 656 N N . SER A 1 86 ? -73.959 -26.494 95.298 1.00 67.56 86 SER A N 1
ATOM 657 C CA . SER A 1 86 ? -72.993 -27.355 95.962 1.00 67.56 86 SER A CA 1
ATOM 658 C C . SER A 1 86 ? -71.632 -26.757 95.640 1.00 67.56 86 SER A C 1
ATOM 660 O O . SER A 1 86 ? -71.215 -26.769 94.482 1.00 67.56 86 SER A O 1
ATOM 662 N N . GLU A 1 87 ? -70.966 -26.206 96.645 1.00 75.00 87 GLU A N 1
ATOM 663 C CA . GLU A 1 87 ? -69.597 -25.682 96.624 1.00 75.00 87 GLU A CA 1
ATOM 664 C C . GLU A 1 87 ? -68.646 -26.551 95.773 1.00 75.00 87 GLU A C 1
ATOM 666 O O . GLU A 1 87 ? -67.788 -26.052 95.046 1.00 75.00 87 GLU A O 1
ATOM 671 N N . VAL A 1 88 ? -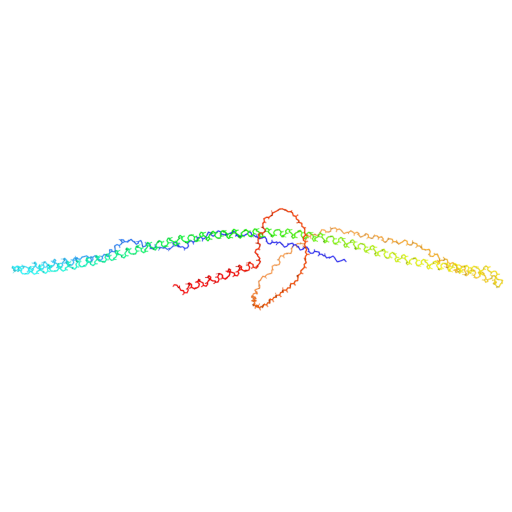68.895 -27.863 95.779 1.00 77.25 88 VAL A N 1
ATOM 672 C CA . VAL A 1 88 ? -68.258 -28.899 94.958 1.00 77.25 88 VAL A CA 1
ATOM 673 C C . VAL A 1 88 ? -68.271 -28.594 93.448 1.00 77.25 88 VAL A C 1
ATOM 675 O O . VAL A 1 88 ? -67.240 -28.744 92.797 1.00 77.25 88 VAL A O 1
ATOM 678 N N . ALA A 1 89 ? -69.394 -28.149 92.877 1.00 78.44 89 ALA A N 1
ATOM 679 C CA . ALA A 1 89 ? -69.540 -27.895 91.440 1.00 78.44 89 ALA A CA 1
ATOM 680 C C . ALA A 1 89 ? -68.793 -26.629 90.990 1.00 78.44 89 ALA A C 1
ATOM 682 O O . ALA A 1 89 ? -68.112 -26.644 89.964 1.00 78.44 89 ALA A O 1
ATOM 683 N N . LEU A 1 90 ? -68.857 -25.554 91.785 1.00 81.31 90 LEU A N 1
ATOM 684 C CA . LEU A 1 90 ? -68.066 -24.343 91.546 1.00 81.31 90 LEU A CA 1
ATOM 685 C C . LEU A 1 90 ? -66.569 -24.645 91.656 1.00 81.31 90 LEU A C 1
ATOM 687 O O . LEU A 1 90 ? -65.798 -24.259 90.781 1.00 81.31 90 LEU A O 1
ATOM 691 N N . LYS A 1 91 ? -66.160 -25.403 92.679 1.00 86.50 91 LYS A N 1
ATOM 692 C CA . LYS A 1 91 ? -64.765 -25.815 92.869 1.00 86.50 91 LYS A CA 1
ATOM 693 C C . LYS A 1 91 ? -64.247 -26.651 91.697 1.00 86.50 91 LYS A C 1
ATOM 695 O O . LYS A 1 91 ? -63.130 -26.420 91.241 1.00 86.50 91 LYS A O 1
ATOM 700 N N . ALA A 1 92 ? -65.057 -27.573 91.174 1.00 84.50 92 ALA A N 1
ATOM 701 C CA . ALA A 1 92 ? -64.715 -28.354 89.986 1.00 84.50 92 ALA A CA 1
ATOM 702 C C . ALA A 1 92 ? -64.561 -27.471 88.734 1.00 84.50 92 ALA A C 1
ATOM 704 O O . ALA A 1 92 ? -63.608 -27.652 87.978 1.00 84.50 92 ALA A O 1
ATOM 705 N N . LEU A 1 93 ? -65.445 -26.486 88.542 1.00 87.38 93 LEU A N 1
ATOM 706 C CA . LEU A 1 93 ? -65.383 -25.558 87.410 1.00 87.38 93 LEU A CA 1
ATOM 707 C C . LEU A 1 93 ? -64.134 -24.672 87.475 1.00 87.38 93 LEU A C 1
ATOM 709 O O . LEU A 1 93 ? -63.397 -24.605 86.495 1.00 87.38 93 LEU A O 1
ATOM 713 N N . PHE A 1 94 ? -63.841 -24.070 88.632 1.00 89.38 94 PHE A N 1
ATOM 714 C CA . PHE A 1 94 ? -62.608 -23.301 88.828 1.00 89.38 94 PHE A CA 1
ATOM 715 C C . PHE A 1 94 ? -61.365 -24.168 88.634 1.00 89.38 94 PHE A C 1
ATOM 717 O O . PHE A 1 94 ? -60.428 -23.743 87.969 1.00 89.38 94 PHE A O 1
ATOM 724 N N . SER A 1 95 ? -61.359 -25.400 89.150 1.00 91.38 95 SER A N 1
ATOM 725 C CA . SER A 1 95 ? -60.221 -26.307 88.982 1.00 91.38 95 SER A CA 1
ATOM 726 C C . SER A 1 95 ? -60.007 -26.701 87.513 1.00 91.38 95 SER A C 1
ATOM 728 O O . SER A 1 95 ? -58.864 -26.755 87.063 1.00 91.38 95 SER A O 1
ATOM 730 N N . SER A 1 96 ? -61.086 -26.905 86.745 1.00 90.62 96 SER A N 1
ATOM 731 C CA . SER A 1 96 ? -61.017 -27.124 85.294 1.00 90.62 96 SER A CA 1
ATOM 732 C C . SER A 1 96 ? -60.501 -25.888 84.557 1.00 90.62 96 SER A C 1
ATOM 734 O O . SER A 1 96 ? -59.603 -26.016 83.731 1.00 90.62 96 SER A O 1
ATOM 736 N N . ALA A 1 97 ? -61.037 -24.705 84.872 1.00 85.62 97 ALA A N 1
ATOM 737 C CA . ALA A 1 97 ? -60.648 -23.449 84.238 1.00 85.62 97 ALA A CA 1
ATOM 738 C C . ALA A 1 97 ? -59.172 -23.116 84.496 1.00 85.62 97 ALA A C 1
ATOM 740 O O . ALA A 1 97 ? -58.462 -22.767 83.561 1.00 85.62 97 ALA A O 1
ATOM 741 N N . VAL A 1 98 ? -58.691 -23.292 85.732 1.00 92.56 98 VAL A N 1
ATOM 742 C CA . VAL A 1 98 ? -57.273 -23.113 86.087 1.00 92.56 98 VAL A CA 1
ATOM 743 C C . VAL A 1 98 ? -56.394 -24.082 85.299 1.00 92.56 98 VAL A C 1
ATOM 745 O O . VAL A 1 98 ? -55.440 -23.649 84.665 1.00 92.56 98 VAL A O 1
ATOM 748 N N . LYS A 1 99 ? -56.750 -25.374 85.247 1.00 93.94 99 LYS A N 1
ATOM 749 C CA . LYS A 1 99 ? -55.973 -26.379 84.505 1.00 93.94 99 LYS A CA 1
ATOM 750 C C . LYS A 1 99 ? -55.898 -26.077 83.003 1.00 93.94 99 LYS A C 1
ATOM 752 O O . LYS A 1 99 ? -54.856 -26.285 82.378 1.00 93.94 99 LYS A O 1
ATOM 757 N N . GLU A 1 100 ? -57.000 -25.623 82.414 1.00 90.06 100 GLU A N 1
ATOM 758 C CA . GLU A 1 100 ? -57.054 -25.216 81.009 1.00 90.06 100 GLU A CA 1
ATOM 759 C C . GLU A 1 100 ? -56.195 -23.968 80.765 1.00 90.06 100 GLU A C 1
ATOM 761 O O . GLU A 1 100 ? -55.392 -23.955 79.832 1.00 90.06 100 GLU A O 1
ATOM 766 N N . HIS A 1 101 ? -56.268 -22.977 81.659 1.00 93.75 101 HIS A N 1
ATOM 767 C CA . HIS A 1 101 ? -55.412 -21.792 81.620 1.00 93.75 101 HIS A CA 1
ATOM 768 C C . HIS A 1 101 ? -53.925 -22.143 81.726 1.00 93.75 101 HIS A C 1
ATOM 770 O O . HIS A 1 101 ? -53.138 -21.670 80.912 1.00 93.75 101 HIS A O 1
ATOM 776 N N . ASP A 1 102 ? -53.540 -23.006 82.666 1.00 95.06 102 ASP A N 1
ATOM 777 C CA . ASP A 1 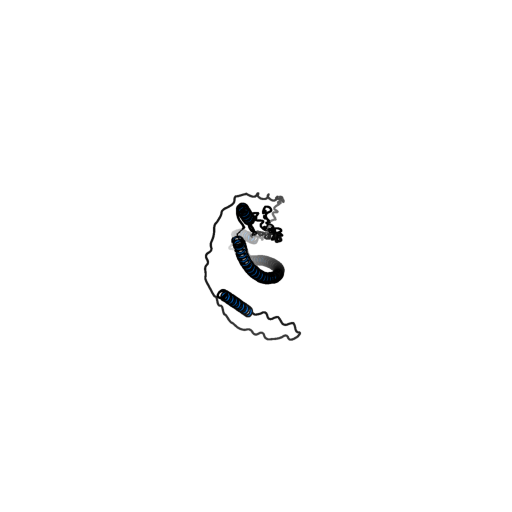102 ? -52.155 -23.455 82.841 1.00 95.06 102 ASP A CA 1
ATOM 778 C C . ASP A 1 102 ? -51.638 -24.161 81.581 1.00 95.06 102 ASP A C 1
ATOM 780 O O . ASP A 1 102 ? -50.514 -23.926 81.129 1.00 95.06 102 ASP A O 1
ATOM 784 N N . THR A 1 103 ? -52.485 -24.993 80.967 1.00 94.50 103 THR A N 1
ATOM 785 C CA . THR A 1 103 ? -52.165 -25.677 79.707 1.00 94.50 103 THR A CA 1
ATOM 786 C C . THR A 1 103 ? -51.995 -24.670 78.567 1.00 94.50 103 THR A C 1
ATOM 788 O O . THR A 1 103 ? -51.025 -24.751 77.813 1.00 94.50 103 THR A O 1
ATOM 791 N N . SER A 1 104 ? -52.896 -23.689 78.463 1.00 94.44 104 SER A N 1
ATOM 792 C CA . SER A 1 104 ? -52.825 -22.620 77.463 1.00 94.44 104 SER A CA 1
ATOM 793 C C . SER A 1 104 ? -51.569 -21.763 77.632 1.00 94.44 104 SER A C 1
ATOM 795 O O . SER A 1 104 ? -50.881 -21.492 76.651 1.00 94.44 104 SER A O 1
ATOM 797 N N . ILE A 1 105 ? -51.227 -21.379 78.867 1.00 94.31 105 ILE A N 1
ATOM 798 C CA . ILE A 1 105 ? -50.015 -20.612 79.190 1.00 94.31 105 ILE A CA 1
ATOM 799 C C . ILE A 1 105 ? -48.764 -21.421 78.830 1.00 94.31 105 ILE A C 1
ATOM 801 O O . ILE A 1 105 ? -47.847 -20.886 78.211 1.00 94.31 105 ILE A O 1
ATOM 805 N N . SER A 1 106 ? -48.733 -22.719 79.151 1.00 96.06 106 SER A N 1
ATOM 806 C CA . SER A 1 106 ? -47.609 -23.594 78.797 1.00 96.06 106 SER A CA 1
ATOM 807 C C . SER A 1 106 ? -47.422 -23.718 77.282 1.00 96.06 106 SER A C 1
ATOM 809 O O . SER A 1 106 ? -46.295 -23.653 76.790 1.00 96.06 106 SER A O 1
ATOM 811 N N . ASN A 1 107 ? -48.514 -23.860 76.527 1.00 95.12 107 ASN A N 1
ATOM 812 C CA . ASN A 1 107 ? -48.463 -23.917 75.068 1.00 95.12 107 ASN A CA 1
ATOM 813 C C . ASN A 1 107 ? -48.017 -22.579 74.463 1.00 95.12 107 ASN A C 1
ATOM 815 O O . ASN A 1 107 ? -47.175 -22.575 73.566 1.00 95.12 107 ASN A O 1
ATOM 819 N N . ALA A 1 108 ? -48.520 -21.455 74.984 1.00 93.75 108 ALA A N 1
ATOM 820 C CA . ALA A 1 108 ? -48.109 -20.121 74.558 1.00 93.75 108 ALA A CA 1
ATOM 821 C C . ALA A 1 108 ? -46.613 -19.880 74.812 1.00 93.75 108 ALA A C 1
ATOM 823 O O . ALA A 1 108 ? -45.915 -19.404 73.922 1.00 93.75 108 ALA A O 1
ATOM 824 N N . ALA A 1 109 ? -46.092 -20.280 75.976 1.00 95.88 109 ALA A N 1
ATOM 825 C CA . ALA A 1 109 ? -44.665 -20.181 76.282 1.00 95.88 109 ALA A CA 1
ATOM 826 C C . ALA A 1 109 ? -43.807 -20.983 75.288 1.00 95.88 109 ALA A C 1
ATOM 828 O O . ALA A 1 109 ? -42.860 -20.446 74.722 1.00 95.88 109 ALA A O 1
ATOM 829 N N . LYS A 1 110 ? -44.191 -22.233 74.985 1.00 96.62 110 LYS A N 1
ATOM 830 C CA . LYS A 1 110 ? -43.494 -23.056 73.979 1.00 96.62 110 LYS A CA 1
ATOM 831 C C . LYS A 1 110 ? -43.521 -22.428 72.584 1.00 96.62 110 LYS A C 1
ATOM 833 O O . LYS A 1 110 ? -42.524 -22.498 71.870 1.00 96.62 110 LYS A O 1
ATOM 838 N N . ALA A 1 111 ? -44.649 -21.834 72.189 1.00 95.50 111 ALA A N 1
ATOM 839 C CA . ALA A 1 111 ? -44.773 -21.143 70.907 1.00 95.50 111 ALA A CA 1
ATOM 840 C C . ALA A 1 111 ? -43.877 -19.895 70.846 1.00 95.50 111 ALA A C 1
ATOM 842 O O . ALA A 1 111 ? -43.211 -19.672 69.836 1.00 95.50 111 ALA A O 1
ATOM 843 N N . ILE A 1 112 ? -43.799 -19.127 71.939 1.00 95.31 112 ILE A N 1
ATOM 844 C CA . ILE A 1 112 ? -42.894 -17.977 72.066 1.00 95.31 112 ILE A CA 1
ATOM 845 C C . ILE A 1 112 ? -41.436 -18.430 71.959 1.00 95.31 112 ILE A C 1
ATOM 847 O O . ILE A 1 112 ? -40.688 -17.854 71.172 1.00 95.31 112 ILE A O 1
ATOM 851 N N . ASP A 1 113 ? -41.038 -19.482 72.676 1.00 96.69 113 ASP A N 1
ATOM 852 C CA . ASP A 1 113 ? -39.669 -20.009 72.626 1.00 96.69 113 ASP A CA 1
ATOM 853 C C . ASP A 1 113 ? -39.294 -20.491 71.216 1.00 96.69 113 ASP A C 1
ATOM 855 O O . ASP A 1 113 ? -38.211 -20.178 70.711 1.00 96.69 113 ASP A O 1
ATOM 859 N N . ALA A 1 114 ? -40.207 -21.202 70.544 1.00 96.25 114 ALA A N 1
ATOM 860 C CA . ALA A 1 114 ? -40.023 -21.637 69.161 1.00 96.25 114 ALA A CA 1
ATOM 861 C C . ALA A 1 114 ? -39.884 -20.442 68.202 1.00 96.25 114 ALA A C 1
ATOM 863 O O . ALA A 1 114 ? -38.959 -20.412 67.387 1.00 96.25 114 ALA A O 1
ATOM 864 N N . SER A 1 115 ? -40.746 -19.430 68.342 1.00 97.38 115 SER A N 1
ATOM 865 C CA . SER A 1 115 ? -40.681 -18.194 67.556 1.00 97.38 115 SER A CA 1
ATOM 866 C C . SER A 1 115 ? -39.368 -17.444 67.787 1.00 97.38 115 SER A C 1
ATOM 868 O O . SER A 1 115 ? -38.753 -16.969 66.833 1.00 97.38 115 SER A O 1
ATOM 870 N N . ASN A 1 116 ? -38.895 -17.361 69.033 1.00 96.06 116 ASN A N 1
ATOM 871 C CA . ASN A 1 116 ? -37.633 -16.704 69.367 1.00 96.06 116 ASN A CA 1
ATOM 872 C C . ASN A 1 116 ? -36.439 -17.435 68.741 1.00 96.06 116 ASN A C 1
ATOM 874 O O . ASN A 1 116 ? -35.557 -16.801 68.161 1.00 96.06 116 ASN A O 1
ATOM 878 N N . SER A 1 117 ? -36.431 -18.770 68.805 1.00 96.62 117 SER A N 1
ATOM 879 C CA . SER A 1 117 ? -35.403 -19.594 68.164 1.00 96.62 117 SER A CA 1
ATOM 880 C C . SER A 1 117 ? -35.389 -19.405 66.641 1.00 96.62 117 SER A C 1
ATOM 882 O O . SER A 1 117 ? -34.323 -19.250 66.038 1.00 96.62 117 SER A O 1
ATOM 884 N N . GLN A 1 118 ? -36.567 -19.337 66.012 1.00 97.25 118 GLN A N 1
ATOM 885 C CA . GLN A 1 118 ? -36.689 -19.081 64.579 1.00 97.25 118 GLN A CA 1
ATOM 886 C C . GLN A 1 118 ? -36.193 -17.678 64.196 1.00 97.25 118 GLN A C 1
ATOM 888 O O . GLN A 1 118 ? -35.435 -17.557 63.233 1.00 97.25 118 GLN A O 1
ATOM 893 N N . CYS A 1 119 ? -36.541 -16.640 64.966 1.00 95.38 119 CYS A N 1
ATOM 894 C CA . CYS A 1 119 ? -36.030 -15.280 64.766 1.00 95.38 119 CYS A CA 1
ATOM 895 C C . CYS A 1 119 ? -34.500 -15.215 64.875 1.00 95.38 119 CYS A C 1
ATOM 897 O O . CYS A 1 119 ? -33.855 -14.599 64.029 1.00 95.38 119 CYS A O 1
ATOM 899 N N . GLN A 1 120 ? -33.897 -15.891 65.858 1.00 97.38 120 GLN A N 1
ATOM 900 C CA . GLN A 1 120 ? -32.435 -15.952 65.990 1.00 97.38 120 GLN A CA 1
ATOM 901 C C . GLN A 1 120 ? -31.780 -16.621 64.776 1.00 97.38 120 GLN A C 1
ATOM 903 O O . GLN A 1 120 ? -30.803 -16.104 64.232 1.00 97.38 120 GLN A O 1
ATOM 908 N N . LYS A 1 121 ? -32.341 -17.741 64.304 1.00 96.94 121 LYS A N 1
ATOM 909 C CA . LYS A 1 121 ? -31.839 -18.434 63.112 1.00 96.94 121 LYS A CA 1
ATOM 910 C C . LYS A 1 121 ? -31.965 -17.571 61.852 1.00 96.94 121 LYS A C 1
ATOM 912 O O . LYS A 1 121 ? -31.036 -17.541 61.047 1.00 96.94 121 LYS A O 1
ATOM 917 N N . ALA A 1 122 ? -33.081 -16.860 61.693 1.00 96.75 122 ALA A N 1
ATOM 918 C CA . ALA A 1 122 ? -33.287 -15.931 60.586 1.00 96.75 122 ALA A CA 1
ATOM 919 C C . ALA A 1 122 ? -32.287 -14.763 60.633 1.00 96.75 122 ALA A C 1
ATOM 921 O O . ALA A 1 122 ? -31.694 -14.435 59.609 1.00 96.75 122 ALA A O 1
ATOM 922 N N . SER A 1 123 ? -32.027 -14.199 61.818 1.00 96.31 123 SER A N 1
ATOM 923 C CA . SER A 1 123 ? -31.040 -13.126 61.999 1.00 96.31 123 SER A CA 1
ATOM 924 C C . SER A 1 123 ? -29.634 -13.567 61.583 1.00 96.31 123 SER A C 1
ATOM 926 O O . SER A 1 123 ? -28.976 -12.872 60.813 1.00 96.31 123 SER A O 1
ATOM 928 N N . LEU A 1 124 ? -29.197 -14.759 62.010 1.00 97.00 124 LEU A N 1
ATOM 929 C CA . LEU A 1 124 ? -27.897 -15.316 61.614 1.00 97.00 124 LEU A CA 1
ATOM 930 C C . LEU A 1 124 ? -27.799 -15.552 60.099 1.00 97.00 124 LEU A C 1
ATOM 932 O O . LEU A 1 124 ? -26.755 -15.299 59.499 1.00 97.00 124 LEU A O 1
ATOM 936 N N . ALA A 1 125 ? -28.882 -16.013 59.464 1.00 96.81 125 ALA A N 1
ATOM 937 C CA . ALA A 1 125 ? -28.922 -16.198 58.014 1.00 96.81 125 ALA A CA 1
ATOM 938 C C . ALA A 1 125 ? -28.813 -14.861 57.255 1.00 96.81 125 ALA A C 1
ATOM 940 O O . ALA A 1 125 ? -28.095 -14.779 56.259 1.00 96.81 125 ALA A O 1
ATOM 941 N N . VAL A 1 126 ? -29.470 -13.802 57.744 1.00 96.81 126 VAL A N 1
ATOM 942 C CA . VAL A 1 126 ? -29.375 -12.448 57.171 1.00 96.81 126 VAL A CA 1
ATOM 943 C C . VAL A 1 126 ? -27.965 -11.875 57.327 1.00 96.81 126 VAL A C 1
ATOM 945 O O . VAL A 1 126 ? -27.433 -11.299 56.376 1.00 96.81 126 VAL A O 1
ATOM 948 N N . GLU A 1 127 ? -27.324 -12.058 58.483 1.00 96.81 127 GLU A N 1
ATOM 949 C CA . GLU A 1 127 ? -25.939 -11.623 58.704 1.00 96.81 127 GLU A CA 1
ATOM 950 C C . GLU A 1 127 ? -24.958 -12.333 57.762 1.00 96.81 127 GLU A C 1
ATOM 952 O O . GLU A 1 127 ? -24.125 -11.672 57.133 1.00 96.81 127 GLU A O 1
ATOM 957 N N . ALA A 1 128 ? -25.090 -13.656 57.608 1.00 97.00 128 ALA A N 1
ATOM 958 C CA . ALA A 1 128 ? -24.284 -14.436 56.670 1.00 97.00 128 ALA A CA 1
ATOM 959 C C . ALA A 1 128 ? -24.489 -13.958 55.222 1.00 97.00 128 ALA A C 1
ATOM 961 O O . ALA A 1 128 ? -23.522 -13.617 54.543 1.00 97.00 128 ALA A O 1
ATOM 962 N N . SER A 1 129 ? -25.745 -13.808 54.786 1.00 97.88 129 SER A N 1
ATOM 963 C CA . SER A 1 129 ? -26.065 -13.310 53.443 1.00 97.88 129 SER A CA 1
ATOM 964 C C . SER A 1 129 ? -25.541 -11.892 53.198 1.00 97.88 129 SER A C 1
ATOM 966 O O . SER A 1 129 ? -25.093 -11.579 52.096 1.00 97.88 129 SER A O 1
ATOM 968 N N . THR A 1 130 ? -25.573 -11.022 54.210 1.00 96.69 130 THR A N 1
ATOM 969 C CA . THR A 1 130 ? -25.055 -9.650 54.108 1.00 96.69 130 THR A CA 1
ATOM 970 C C . THR A 1 130 ? -23.537 -9.643 53.943 1.00 96.69 130 THR A C 1
ATOM 972 O O . THR A 1 130 ? -22.993 -8.810 53.213 1.00 96.69 130 THR A O 1
ATOM 975 N N . LYS A 1 131 ? -22.832 -10.562 54.613 1.00 97.56 131 LYS A N 1
ATOM 976 C CA . LYS A 1 131 ? -21.383 -10.722 54.468 1.00 97.56 131 LYS A CA 1
ATOM 977 C C . LYS A 1 131 ? -21.019 -11.198 53.061 1.00 97.56 131 LYS A C 1
ATOM 979 O O . LYS A 1 131 ? -20.156 -10.582 52.436 1.00 97.56 131 LYS A O 1
ATOM 984 N N . ASP A 1 132 ? -21.715 -12.210 52.551 1.00 96.44 132 ASP A N 1
ATOM 985 C CA . ASP A 1 132 ? -21.483 -12.747 51.206 1.00 96.44 132 ASP A CA 1
ATOM 986 C C . ASP A 1 132 ? -21.760 -11.692 50.126 1.00 96.44 132 ASP A C 1
ATOM 988 O O . ASP A 1 132 ? -20.971 -11.529 49.196 1.00 96.44 132 ASP A O 1
ATOM 992 N N . TYR A 1 133 ? -22.824 -10.895 50.287 1.00 97.06 133 TYR A N 1
ATOM 993 C CA . TYR A 1 133 ? -23.131 -9.783 49.384 1.00 97.06 133 TYR A CA 1
ATOM 994 C C . TYR A 1 133 ? -22.021 -8.721 49.363 1.00 97.06 133 TYR A C 1
ATOM 996 O O . TYR A 1 133 ? -21.627 -8.251 48.293 1.00 97.06 133 TYR A O 1
ATOM 1004 N N . LYS A 1 134 ? -21.474 -8.354 50.530 1.00 97.62 134 LYS A N 1
ATOM 1005 C CA . LYS A 1 134 ? -20.351 -7.406 50.613 1.00 97.62 134 LYS A CA 1
ATOM 1006 C C . LYS A 1 134 ? -19.102 -7.954 49.926 1.00 97.62 134 LYS A C 1
ATOM 1008 O O . LYS A 1 134 ? -18.445 -7.217 49.200 1.00 97.62 134 LYS A O 1
ATOM 1013 N N . GLU A 1 135 ? -18.786 -9.234 50.116 1.00 97.44 135 GLU A N 1
ATOM 1014 C CA . GLU A 1 135 ? -17.649 -9.875 49.445 1.00 97.44 135 GLU A CA 1
ATOM 1015 C C . GLU A 1 135 ? -17.849 -9.974 47.924 1.00 97.44 135 GLU A C 1
ATOM 1017 O O . GLU A 1 135 ? -16.923 -9.728 47.153 1.00 97.44 135 GLU A O 1
ATOM 1022 N N . ALA A 1 136 ? -19.059 -10.298 47.466 1.00 97.38 136 ALA A N 1
ATOM 1023 C CA . ALA A 1 136 ? -19.382 -10.298 46.044 1.00 97.38 136 ALA A CA 1
ATOM 1024 C C . ALA A 1 136 ? -19.242 -8.892 45.440 1.00 97.38 136 ALA A C 1
ATOM 1026 O O . ALA A 1 136 ? -18.654 -8.740 44.371 1.00 97.38 136 ALA A O 1
ATOM 1027 N N . THR A 1 137 ? -19.705 -7.862 46.155 1.00 96.88 137 THR A N 1
ATOM 1028 C CA . THR A 1 137 ? -19.602 -6.460 45.725 1.00 96.88 137 THR A CA 1
ATOM 1029 C C . THR A 1 137 ? -18.141 -6.037 45.559 1.00 96.88 137 THR A C 1
ATOM 1031 O O . THR A 1 137 ? -17.779 -5.516 44.508 1.00 96.88 137 THR A O 1
ATOM 1034 N N . THR A 1 138 ? -17.265 -6.345 46.523 1.00 97.44 138 THR A N 1
ATOM 1035 C CA . THR A 1 138 ? -15.836 -5.992 46.417 1.00 97.44 138 THR A CA 1
ATOM 1036 C C . THR A 1 138 ? -15.128 -6.738 45.284 1.00 97.44 138 THR A C 1
ATOM 1038 O O . THR A 1 138 ? -14.267 -6.166 44.613 1.00 97.44 138 THR A O 1
ATOM 1041 N N . LYS A 1 139 ? -15.497 -7.999 45.010 1.00 97.88 139 LYS A N 1
ATOM 1042 C CA . LYS A 1 139 ? -14.985 -8.746 43.846 1.00 97.88 139 LYS A CA 1
ATOM 1043 C C . LYS A 1 139 ? -15.431 -8.119 42.525 1.00 97.88 139 LYS A C 1
ATOM 1045 O O . LYS A 1 139 ? -14.618 -8.019 41.609 1.00 97.88 139 LYS A O 1
ATOM 1050 N N . VAL A 1 140 ? -16.688 -7.683 42.428 1.00 97.50 140 VAL A N 1
ATOM 1051 C CA . VAL A 1 140 ? -17.218 -7.000 41.237 1.00 97.50 140 VAL A CA 1
ATOM 1052 C C . VAL A 1 140 ? -16.518 -5.659 41.021 1.00 97.50 140 VAL A C 1
ATOM 1054 O O . VAL A 1 140 ? -16.060 -5.396 39.914 1.00 97.50 140 VAL A O 1
ATOM 1057 N N . GLU A 1 141 ? -16.349 -4.846 42.064 1.00 97.56 141 GLU A N 1
ATOM 1058 C CA . GLU A 1 141 ? -15.604 -3.581 41.983 1.00 97.56 141 GLU A CA 1
ATOM 1059 C C . GLU A 1 141 ? -14.160 -3.800 41.519 1.00 97.56 141 GLU A C 1
ATOM 1061 O O . GLU A 1 141 ? -13.670 -3.091 40.639 1.00 97.56 141 GLU A O 1
ATOM 1066 N N . LYS A 1 142 ? -13.491 -4.831 42.049 1.00 98.19 142 LYS A N 1
ATOM 1067 C CA . LYS A 1 142 ? -12.140 -5.201 41.618 1.00 98.19 142 LYS A CA 1
ATOM 1068 C C . LYS A 1 142 ? -12.095 -5.583 40.135 1.00 98.19 142 LYS A C 1
ATOM 1070 O O . LYS A 1 142 ? -11.214 -5.111 39.422 1.00 98.19 142 LYS A O 1
ATOM 1075 N N . LEU A 1 143 ? -13.040 -6.400 39.665 1.00 98.12 143 LEU A N 1
ATOM 1076 C CA . LEU A 1 143 ? -13.131 -6.784 38.253 1.00 98.12 143 LEU A CA 1
ATOM 1077 C C . LEU A 1 143 ? -13.393 -5.579 37.343 1.00 98.12 143 LEU A C 1
ATOM 1079 O O . LEU A 1 143 ? -12.818 -5.506 36.260 1.00 98.12 143 LEU A O 1
ATOM 1083 N N . ILE A 1 144 ? -14.215 -4.622 37.782 1.00 97.81 144 ILE A N 1
ATOM 1084 C CA . ILE A 1 144 ? -14.463 -3.377 37.042 1.00 97.81 144 ILE A CA 1
ATOM 1085 C C . ILE A 1 144 ? -13.161 -2.583 36.881 1.00 97.81 144 ILE A C 1
ATOM 1087 O O . ILE A 1 144 ? -12.853 -2.146 35.773 1.00 97.81 144 ILE A O 1
ATOM 1091 N N . LEU A 1 145 ? -12.372 -2.440 37.950 1.00 98.12 145 LEU A N 1
ATOM 1092 C CA . LEU A 1 145 ? -11.083 -1.743 37.898 1.00 98.12 145 LEU A CA 1
ATOM 1093 C C . LEU A 1 145 ? -10.070 -2.466 36.997 1.00 98.12 145 LEU A C 1
ATOM 1095 O O . LEU A 1 145 ? -9.404 -1.829 36.184 1.00 98.12 145 LEU A O 1
ATOM 1099 N N . GLU A 1 146 ? -9.968 -3.795 37.098 1.00 97.56 146 GLU A N 1
ATOM 1100 C CA . GLU A 1 146 ? -9.084 -4.595 36.237 1.00 97.56 146 GLU A CA 1
ATOM 1101 C C . GLU A 1 146 ? -9.483 -4.480 34.755 1.00 97.56 146 GLU A C 1
ATOM 1103 O O . GLU A 1 146 ? -8.620 -4.300 33.893 1.00 97.56 146 GLU A O 1
ATOM 1108 N N . ALA A 1 147 ? -10.785 -4.510 34.451 1.00 97.75 147 ALA A N 1
ATOM 1109 C CA . ALA A 1 147 ? -11.297 -4.326 33.096 1.00 97.75 147 ALA A CA 1
ATOM 1110 C C . ALA A 1 147 ? -11.007 -2.919 32.547 1.00 97.75 147 ALA A C 1
ATOM 1112 O O . ALA A 1 147 ? -10.643 -2.787 31.379 1.00 97.75 147 ALA A O 1
ATOM 1113 N N . GLN A 1 148 ? -11.117 -1.876 33.376 1.00 98.19 148 GLN A N 1
ATOM 1114 C CA . GLN A 1 148 ? -10.765 -0.504 32.989 1.00 98.19 148 GLN A CA 1
ATOM 1115 C C . GLN A 1 148 ? -9.280 -0.383 32.629 1.00 98.19 148 GLN A C 1
ATOM 1117 O O . GLN A 1 148 ? -8.957 0.087 31.541 1.00 98.19 148 GLN A O 1
ATOM 1122 N N . ILE A 1 149 ? -8.384 -0.904 33.475 1.00 97.50 149 ILE A N 1
ATOM 1123 C CA . ILE A 1 149 ? -6.934 -0.908 33.209 1.00 97.50 149 ILE A CA 1
ATOM 1124 C C . ILE A 1 149 ? -6.618 -1.651 31.904 1.00 97.50 149 ILE A C 1
ATOM 1126 O O . ILE A 1 149 ? -5.789 -1.205 31.107 1.00 97.50 149 ILE A O 1
ATOM 1130 N N . PHE A 1 150 ? -7.279 -2.788 31.669 1.00 98.38 150 PHE A N 1
ATOM 1131 C CA . PHE A 1 150 ? -7.109 -3.548 30.434 1.00 98.38 150 PHE A CA 1
ATOM 1132 C C . PHE A 1 150 ? -7.551 -2.751 29.197 1.00 98.38 150 PHE A C 1
ATOM 1134 O O . PHE A 1 150 ? -6.832 -2.736 28.196 1.00 98.38 150 PHE A O 1
ATOM 1141 N N . LEU A 1 151 ? -8.698 -2.067 29.261 1.00 98.19 151 LEU A N 1
ATOM 1142 C CA . LEU A 1 151 ? -9.202 -1.240 28.163 1.00 98.19 151 LEU A CA 1
ATOM 1143 C C . LEU A 1 151 ? -8.280 -0.052 27.863 1.00 98.19 151 LEU A C 1
ATOM 1145 O O . LEU A 1 151 ? -7.992 0.196 26.691 1.00 98.19 151 LEU A O 1
ATOM 1149 N N . ASP A 1 152 ? -7.758 0.618 28.890 1.00 97.69 152 ASP A N 1
ATOM 1150 C CA . ASP A 1 152 ? -6.799 1.715 28.726 1.00 97.69 152 ASP A CA 1
ATOM 1151 C C . ASP A 1 152 ? -5.509 1.229 28.049 1.00 97.69 152 ASP A C 1
ATOM 1153 O O . ASP A 1 152 ? -5.023 1.840 27.093 1.00 97.69 152 ASP A O 1
ATOM 1157 N N . SER A 1 153 ? -4.989 0.072 28.477 1.00 98.44 153 SER A N 1
ATOM 1158 C CA . SER A 1 153 ? -3.805 -0.546 27.870 1.00 98.44 153 SER A CA 1
ATOM 1159 C C . SER A 1 153 ? -4.041 -0.942 26.408 1.00 98.44 153 SER A C 1
ATOM 1161 O O . SER A 1 153 ? -3.191 -0.700 25.545 1.00 98.44 153 SER A O 1
ATOM 1163 N N . LEU A 1 154 ? -5.212 -1.511 26.101 1.00 97.75 154 LEU A N 1
ATOM 1164 C CA . LEU A 1 154 ? -5.597 -1.862 24.736 1.00 97.75 154 LEU A CA 1
ATOM 1165 C C . LEU A 1 154 ? -5.717 -0.614 23.849 1.00 97.75 154 LEU A C 1
ATOM 1167 O O . LEU A 1 154 ? -5.259 -0.625 22.703 1.00 97.75 154 LEU A O 1
ATOM 1171 N N . GLN A 1 155 ? -6.286 0.471 24.377 1.00 98.25 155 GLN A N 1
ATOM 1172 C CA . GLN A 1 155 ? -6.398 1.749 23.681 1.00 98.25 155 GLN A CA 1
ATOM 1173 C C . GLN A 1 155 ? -5.020 2.357 23.390 1.00 98.25 155 GLN A C 1
ATOM 1175 O O . GLN A 1 155 ? -4.771 2.785 22.260 1.00 98.25 155 GLN A O 1
ATOM 1180 N N . GLU A 1 156 ? -4.104 2.362 24.361 1.00 97.88 156 GLU A N 1
ATOM 1181 C CA . GLU A 1 156 ? -2.734 2.848 24.166 1.00 97.88 156 GLU A CA 1
ATOM 1182 C C . GLU A 1 156 ? -1.997 2.022 23.098 1.00 97.88 156 GLU A C 1
ATOM 1184 O O . GLU A 1 156 ? -1.373 2.573 22.183 1.00 97.88 156 GLU A O 1
ATOM 1189 N N . ALA A 1 157 ? -2.124 0.693 23.149 1.00 97.62 157 ALA A N 1
ATOM 1190 C CA . ALA A 1 157 ? -1.540 -0.200 22.154 1.00 97.62 157 ALA A CA 1
ATOM 1191 C C . ALA A 1 157 ? -2.101 0.062 20.746 1.00 97.62 157 ALA A C 1
ATOM 1193 O O . ALA A 1 157 ? -1.338 0.120 19.774 1.00 97.62 157 ALA A O 1
ATOM 1194 N N . ALA A 1 158 ? -3.414 0.274 20.627 1.00 97.44 158 ALA A N 1
ATOM 1195 C CA . ALA A 1 158 ? -4.060 0.619 19.365 1.00 97.44 158 ALA A CA 1
ATOM 1196 C C . ALA A 1 158 ? -3.542 1.955 18.806 1.00 97.44 158 ALA A C 1
ATOM 1198 O O . ALA A 1 158 ? -3.191 2.029 17.626 1.00 97.44 158 ALA A O 1
ATOM 1199 N N . GLN A 1 159 ? -3.406 2.987 19.646 1.00 98.19 159 GLN A N 1
ATOM 1200 C CA . GLN A 1 159 ? -2.855 4.288 19.247 1.00 98.19 159 GLN A CA 1
ATOM 1201 C C . GLN A 1 159 ? -1.393 4.182 18.796 1.00 98.19 159 GLN A C 1
ATOM 1203 O O . GLN A 1 159 ? -1.020 4.714 17.747 1.00 98.19 159 GLN A O 1
ATOM 1208 N N . LYS A 1 160 ? -0.566 3.440 19.540 1.00 98.38 160 LYS A N 1
ATOM 1209 C CA . LYS A 1 160 ? 0.839 3.195 19.189 1.00 98.38 160 LYS A CA 1
ATOM 1210 C C . LYS A 1 160 ? 0.969 2.457 17.857 1.00 98.38 160 LYS A C 1
ATOM 1212 O O . LYS A 1 160 ? 1.818 2.812 17.037 1.00 98.38 160 LYS A O 1
ATOM 1217 N N . ASN A 1 161 ? 0.128 1.452 17.620 1.00 98.31 161 ASN A N 1
ATOM 1218 C CA . ASN A 1 161 ? 0.112 0.716 16.358 1.00 98.31 161 ASN A CA 1
ATOM 1219 C C . ASN A 1 161 ? -0.345 1.599 15.194 1.00 98.31 161 ASN A C 1
ATOM 1221 O O . ASN A 1 161 ? 0.315 1.601 14.157 1.00 98.31 161 ASN A O 1
ATOM 1225 N N . ALA A 1 162 ? -1.393 2.406 15.377 1.00 97.94 162 ALA A N 1
ATOM 1226 C CA . ALA A 1 162 ? -1.836 3.370 14.372 1.00 97.94 162 ALA A CA 1
ATOM 1227 C C . ALA A 1 162 ? -0.717 4.359 14.006 1.00 97.94 162 ALA A C 1
ATOM 1229 O O . ALA A 1 162 ? -0.452 4.592 12.828 1.00 97.94 162 ALA A O 1
ATOM 1230 N N . HIS A 1 163 ? 0.006 4.879 15.003 1.00 98.31 163 HIS A N 1
ATOM 1231 C CA . HIS A 1 163 ? 1.141 5.769 14.769 1.00 98.31 163 HIS A CA 1
ATOM 1232 C C . HIS A 1 163 ? 2.263 5.090 13.968 1.00 98.31 163 HIS A C 1
ATOM 1234 O O . HIS A 1 163 ? 2.760 5.665 12.999 1.00 98.31 163 HIS A O 1
ATOM 1240 N N . ARG A 1 164 ? 2.630 3.850 14.321 1.00 98.00 164 ARG A N 1
ATOM 1241 C CA . ARG A 1 164 ? 3.648 3.074 13.590 1.00 98.00 164 ARG A CA 1
ATOM 1242 C C . ARG A 1 164 ? 3.242 2.818 12.142 1.00 98.00 164 ARG A C 1
ATOM 1244 O O . ARG A 1 164 ? 4.059 3.023 11.251 1.00 98.00 164 ARG A O 1
ATOM 1251 N N . VAL A 1 165 ? 1.997 2.402 11.909 1.00 98.12 165 VAL A N 1
ATOM 1252 C CA . VAL A 1 165 ? 1.477 2.152 10.558 1.00 98.12 165 VAL A CA 1
ATOM 1253 C C . VAL A 1 165 ? 1.513 3.433 9.727 1.00 98.12 165 VAL A C 1
ATOM 1255 O O . VAL A 1 165 ? 2.028 3.409 8.613 1.00 98.12 165 VAL A O 1
ATOM 1258 N N . ASN A 1 166 ? 1.064 4.562 10.280 1.00 97.81 166 ASN A N 1
ATOM 1259 C CA . ASN A 1 166 ? 1.113 5.850 9.585 1.00 97.81 166 ASN A CA 1
ATOM 1260 C C . ASN A 1 166 ? 2.552 6.261 9.237 1.00 97.81 166 ASN A C 1
ATOM 1262 O O . ASN A 1 166 ? 2.820 6.650 8.103 1.00 97.81 166 ASN A O 1
ATOM 1266 N N . ALA A 1 167 ? 3.498 6.097 10.167 1.00 97.81 167 ALA A N 1
ATOM 1267 C CA . ALA A 1 167 ? 4.908 6.381 9.909 1.00 97.81 167 ALA A CA 1
ATOM 1268 C C . ALA A 1 167 ? 5.489 5.501 8.785 1.00 97.81 167 ALA A C 1
ATOM 1270 O O . ALA A 1 167 ? 6.240 5.992 7.940 1.00 97.81 167 ALA A O 1
ATOM 1271 N N . SER A 1 168 ? 5.124 4.215 8.740 1.00 98.31 168 SER A N 1
ATOM 1272 C CA . SER A 1 168 ? 5.524 3.303 7.661 1.00 98.31 168 SER A CA 1
ATOM 1273 C C . SER A 1 168 ? 4.908 3.681 6.312 1.00 98.31 168 SER A C 1
ATOM 1275 O O . SER A 1 168 ? 5.603 3.629 5.299 1.00 98.31 168 SER A O 1
ATOM 1277 N N . VAL A 1 169 ? 3.639 4.100 6.286 1.00 98.12 169 VAL A N 1
ATOM 1278 C CA . VAL A 1 169 ? 2.970 4.580 5.065 1.00 98.12 169 VAL A CA 1
ATOM 1279 C C . VAL A 1 169 ? 3.650 5.841 4.532 1.00 98.12 169 VAL A C 1
ATOM 1281 O O . VAL A 1 169 ? 3.950 5.916 3.341 1.00 98.12 169 VAL A O 1
ATOM 1284 N N . ASP A 1 170 ? 3.968 6.799 5.403 1.00 98.00 170 ASP A N 1
ATOM 1285 C CA . ASP A 1 170 ? 4.689 8.015 5.017 1.00 98.00 170 ASP A CA 1
ATOM 1286 C C . ASP A 1 170 ? 6.095 7.709 4.489 1.00 98.00 170 ASP A C 1
ATOM 1288 O O . ASP A 1 170 ? 6.557 8.332 3.531 1.00 98.00 170 ASP A O 1
ATOM 1292 N N . PHE A 1 171 ? 6.792 6.748 5.100 1.00 98.56 171 PHE A N 1
ATOM 1293 C CA . PHE A 1 171 ? 8.093 6.291 4.619 1.00 98.56 171 PHE A CA 1
ATOM 1294 C C . PHE A 1 171 ? 7.989 5.675 3.217 1.00 98.56 171 PHE A C 1
ATOM 1296 O O . PHE A 1 171 ? 8.733 6.077 2.322 1.00 98.56 171 PHE A O 1
ATOM 1303 N N . LEU A 1 172 ? 7.031 4.766 3.005 1.00 98.38 172 LEU A N 1
ATOM 1304 C CA . LEU A 1 172 ? 6.800 4.130 1.708 1.00 98.38 172 LEU A CA 1
ATOM 1305 C C . LEU A 1 172 ? 6.450 5.159 0.629 1.00 98.38 172 LEU A C 1
ATOM 1307 O O . LEU A 1 172 ? 6.982 5.090 -0.475 1.00 98.38 172 LEU A O 1
ATOM 1311 N N . LYS A 1 173 ? 5.606 6.143 0.958 1.00 98.69 173 LYS A N 1
ATOM 1312 C CA . LYS A 1 173 ? 5.243 7.230 0.045 1.00 98.69 173 LYS A CA 1
ATOM 1313 C C . LYS A 1 173 ? 6.474 8.010 -0.420 1.00 98.69 173 LYS A C 1
ATOM 1315 O O . LYS A 1 173 ? 6.669 8.166 -1.621 1.00 98.69 173 LYS A O 1
ATOM 1320 N N . ARG A 1 174 ? 7.328 8.448 0.514 1.00 98.25 174 ARG A N 1
ATOM 1321 C CA . ARG A 1 174 ? 8.565 9.175 0.174 1.00 98.25 174 ARG A CA 1
ATOM 1322 C C . ARG A 1 174 ? 9.521 8.316 -0.655 1.00 98.25 174 ARG A C 1
ATOM 1324 O O . ARG A 1 174 ? 10.136 8.824 -1.586 1.00 98.25 174 ARG A O 1
ATOM 1331 N N . SER A 1 175 ? 9.631 7.025 -0.334 1.00 98.56 175 SER A N 1
ATOM 1332 C CA . SER A 1 175 ? 10.455 6.086 -1.101 1.00 98.56 175 SER A CA 1
ATOM 1333 C C . SER A 1 175 ? 9.954 5.950 -2.539 1.00 98.56 175 SER A C 1
ATOM 1335 O O . SER A 1 175 ? 10.748 6.032 -3.468 1.00 98.56 175 SER A O 1
ATOM 1337 N N . LEU A 1 176 ? 8.642 5.799 -2.737 1.00 98.38 176 LEU A N 1
ATOM 1338 C CA . LEU A 1 176 ? 8.045 5.688 -4.066 1.00 98.38 176 LEU A CA 1
ATOM 1339 C C . LEU A 1 176 ? 8.217 6.976 -4.887 1.00 98.38 176 LEU A C 1
ATOM 1341 O O . LEU A 1 176 ? 8.517 6.913 -6.075 1.00 98.38 176 LEU A O 1
ATOM 1345 N N . GLU A 1 177 ? 8.062 8.146 -4.266 1.00 98.62 177 GLU A N 1
ATOM 1346 C CA . GLU A 1 177 ? 8.299 9.443 -4.917 1.00 98.62 177 GLU A CA 1
ATOM 1347 C C . GLU A 1 177 ? 9.766 9.614 -5.351 1.00 98.62 177 GLU A C 1
ATOM 1349 O O . GLU A 1 177 ? 10.039 10.136 -6.438 1.00 98.62 177 GLU A O 1
ATOM 1354 N N . ALA A 1 178 ? 10.714 9.137 -4.537 1.00 98.31 178 ALA A N 1
ATOM 1355 C CA . ALA A 1 178 ? 12.133 9.134 -4.883 1.00 98.31 178 ALA A CA 1
ATOM 1356 C C . ALA A 1 178 ? 12.427 8.203 -6.072 1.00 98.31 178 ALA A C 1
ATOM 1358 O O . ALA A 1 178 ? 13.082 8.630 -7.022 1.00 98.31 178 ALA A O 1
ATOM 1359 N N . GLU A 1 179 ? 11.888 6.981 -6.064 1.00 98.44 179 GLU A N 1
ATOM 1360 C CA . GLU A 1 179 ? 12.022 6.022 -7.172 1.00 98.44 179 GLU A CA 1
ATOM 1361 C C . GLU A 1 179 ? 11.415 6.557 -8.477 1.00 98.44 179 GLU A C 1
ATOM 1363 O O . GLU A 1 179 ? 12.049 6.504 -9.528 1.00 98.44 179 GLU A O 1
ATOM 1368 N N . LEU A 1 180 ? 10.224 7.167 -8.426 1.00 98.31 180 LEU A N 1
ATOM 1369 C CA . LEU A 1 180 ? 9.612 7.806 -9.599 1.00 98.31 180 LEU A CA 1
ATOM 1370 C C . LEU A 1 180 ? 10.478 8.943 -10.154 1.00 98.31 180 LEU A C 1
ATOM 1372 O O . LEU A 1 180 ? 10.588 9.106 -11.371 1.00 98.31 180 LEU A O 1
ATOM 1376 N N . SER A 1 181 ? 11.117 9.714 -9.273 1.00 98.50 181 SER A N 1
ATOM 1377 C CA . SER A 1 181 ? 12.039 10.777 -9.679 1.00 98.50 181 SER A CA 1
ATOM 1378 C C . SER A 1 181 ? 13.285 10.207 -10.366 1.00 98.50 181 SER A C 1
ATOM 1380 O O . SER A 1 181 ? 13.693 10.718 -11.409 1.00 98.50 181 SER A O 1
ATOM 1382 N N . GLN A 1 182 ? 13.859 9.123 -9.832 1.00 98.44 182 GLN A N 1
ATOM 1383 C CA . GLN A 1 182 ? 15.008 8.436 -10.432 1.00 98.44 182 GLN A CA 1
ATOM 1384 C C . GLN A 1 182 ? 14.660 7.813 -11.787 1.00 98.44 182 GLN A C 1
ATOM 1386 O O . GLN A 1 182 ? 15.404 7.994 -12.751 1.00 98.44 182 GLN A O 1
ATOM 1391 N N . LEU A 1 183 ? 13.500 7.159 -11.895 1.00 98.25 183 LEU A N 1
ATOM 1392 C CA . LEU A 1 183 ? 12.998 6.611 -13.155 1.00 98.25 183 LEU A CA 1
ATOM 1393 C C . LEU A 1 183 ? 12.841 7.707 -14.218 1.00 98.25 183 LEU A C 1
ATOM 1395 O O . LEU A 1 183 ? 13.213 7.508 -15.373 1.00 98.25 183 LEU A O 1
ATOM 1399 N N . GLY A 1 184 ? 12.347 8.887 -13.829 1.00 98.12 184 GLY A N 1
ATOM 1400 C CA . GLY A 1 184 ? 12.249 10.042 -14.721 1.00 98.12 184 GLY A CA 1
ATOM 1401 C C . GLY A 1 184 ? 13.609 10.532 -15.233 1.00 98.12 184 GLY A C 1
ATOM 1402 O O . GLY A 1 184 ? 13.726 10.907 -16.399 1.00 98.12 184 GLY A O 1
ATOM 1403 N N . VAL A 1 185 ? 14.649 10.503 -14.393 1.00 98.19 185 VAL A N 1
ATOM 1404 C CA . VAL A 1 185 ? 16.029 10.821 -14.807 1.00 98.19 185 VAL A CA 1
ATOM 1405 C C . VAL A 1 185 ? 16.564 9.761 -15.772 1.00 98.19 185 VAL A C 1
ATOM 1407 O O . VAL A 1 185 ? 17.100 10.115 -16.820 1.00 98.19 185 VAL A O 1
ATOM 1410 N N . ALA A 1 186 ? 16.372 8.477 -15.460 1.00 98.25 186 ALA A N 1
ATOM 1411 C CA . ALA A 1 186 ? 16.812 7.373 -16.310 1.00 98.25 186 ALA A CA 1
ATOM 1412 C C . ALA A 1 186 ? 16.145 7.410 -17.695 1.00 98.25 186 ALA A C 1
ATOM 1414 O O . ALA A 1 186 ? 16.827 7.254 -18.705 1.00 98.25 186 ALA A O 1
ATOM 1415 N N . HIS A 1 187 ? 14.840 7.696 -17.762 1.00 98.19 187 HIS A N 1
ATOM 1416 C CA . HIS A 1 187 ? 14.123 7.848 -19.031 1.00 98.19 187 HIS A CA 1
ATOM 1417 C C . HIS A 1 187 ? 14.734 8.951 -19.903 1.00 98.19 187 HIS A C 1
ATOM 1419 O O . HIS A 1 187 ? 15.023 8.719 -21.072 1.00 98.19 187 HIS A O 1
ATOM 1425 N N . LYS A 1 188 ? 14.986 10.135 -19.329 1.00 98.62 188 LYS A N 1
ATOM 1426 C CA . LYS A 1 188 ? 15.614 11.251 -20.056 1.00 98.62 188 LYS A CA 1
ATOM 1427 C C . LYS A 1 188 ? 17.025 10.915 -20.538 1.00 98.62 188 LYS A C 1
ATOM 1429 O O . LYS A 1 188 ? 17.410 11.333 -21.622 1.00 98.62 188 LYS A O 1
ATOM 1434 N N . ALA A 1 189 ? 17.792 10.164 -19.748 1.00 98.38 189 ALA A N 1
ATOM 1435 C CA . ALA A 1 189 ? 19.124 9.719 -20.149 1.00 98.38 189 ALA A CA 1
ATOM 1436 C C . ALA A 1 189 ? 19.068 8.745 -21.339 1.00 98.38 189 ALA A C 1
ATOM 1438 O O . ALA A 1 189 ? 19.858 8.877 -22.270 1.00 98.38 189 ALA A O 1
ATOM 1439 N N . ILE A 1 190 ? 18.115 7.804 -21.335 1.00 97.94 190 ILE A N 1
ATOM 1440 C CA . ILE A 1 190 ? 17.882 6.882 -22.459 1.00 97.94 190 ILE A CA 1
ATOM 1441 C C . ILE A 1 190 ? 17.443 7.650 -23.711 1.00 97.94 190 ILE A C 1
ATOM 1443 O O . ILE A 1 190 ? 17.936 7.374 -24.800 1.00 97.94 190 ILE A O 1
ATOM 1447 N N . GLU A 1 191 ? 16.544 8.623 -23.562 1.00 98.50 191 GLU A N 1
ATOM 1448 C CA . GLU A 1 191 ? 16.077 9.475 -24.659 1.00 98.50 191 GLU A CA 1
ATOM 1449 C C . GLU A 1 191 ? 17.239 10.249 -25.300 1.00 98.50 191 GLU A C 1
ATOM 1451 O O . GLU A 1 191 ? 17.440 10.150 -26.509 1.00 98.50 191 GLU A O 1
ATOM 1456 N N . ALA A 1 192 ? 18.089 10.890 -24.490 1.00 98.38 192 ALA A N 1
ATOM 1457 C CA . ALA A 1 192 ? 19.282 11.587 -24.972 1.00 98.38 192 ALA A CA 1
ATOM 1458 C C . ALA A 1 192 ? 20.286 10.647 -25.671 1.00 98.38 192 ALA A C 1
ATOM 1460 O O . ALA A 1 192 ? 20.830 10.984 -26.721 1.00 98.38 192 ALA A O 1
ATOM 1461 N N . ALA A 1 193 ? 20.516 9.449 -25.123 1.00 98.44 193 ALA A N 1
ATOM 1462 C CA . ALA A 1 193 ? 21.401 8.460 -25.740 1.00 98.44 193 ALA A CA 1
ATOM 1463 C C . ALA A 1 193 ? 20.860 7.956 -27.092 1.00 98.44 193 ALA A C 1
ATOM 1465 O O . ALA A 1 193 ? 21.631 7.723 -28.024 1.00 98.44 193 ALA A O 1
ATOM 1466 N N . ASN A 1 194 ? 19.537 7.812 -27.218 1.00 98.25 194 ASN A N 1
ATOM 1467 C CA . ASN A 1 194 ? 18.895 7.447 -28.478 1.00 98.25 194 ASN A CA 1
ATOM 1468 C C . ASN A 1 194 ? 19.021 8.563 -29.523 1.00 98.25 194 ASN A C 1
ATOM 1470 O O . ASN A 1 194 ? 19.330 8.270 -30.678 1.00 98.25 194 ASN A O 1
ATOM 1474 N N . GLU A 1 195 ? 18.824 9.825 -29.134 1.00 98.38 195 GLU A N 1
ATOM 1475 C CA . GLU A 1 195 ? 19.049 10.980 -30.015 1.00 98.38 195 GLU A CA 1
ATOM 1476 C C . GLU A 1 195 ? 20.501 11.024 -30.523 1.00 98.38 195 GLU A C 1
ATOM 1478 O O . GLU A 1 195 ? 20.737 11.181 -31.723 1.00 98.38 195 GLU A O 1
ATOM 1483 N N . GLU A 1 196 ? 21.479 10.795 -29.640 1.00 98.56 196 GLU A N 1
ATOM 1484 C CA . GLU A 1 196 ? 22.898 10.728 -30.009 1.00 98.56 196 GLU A CA 1
ATOM 1485 C C . GLU A 1 196 ? 23.188 9.573 -30.982 1.00 98.56 196 GLU A C 1
ATOM 1487 O O . GLU A 1 196 ? 23.915 9.745 -31.965 1.00 98.56 196 GLU A O 1
ATOM 1492 N N . LEU A 1 197 ? 2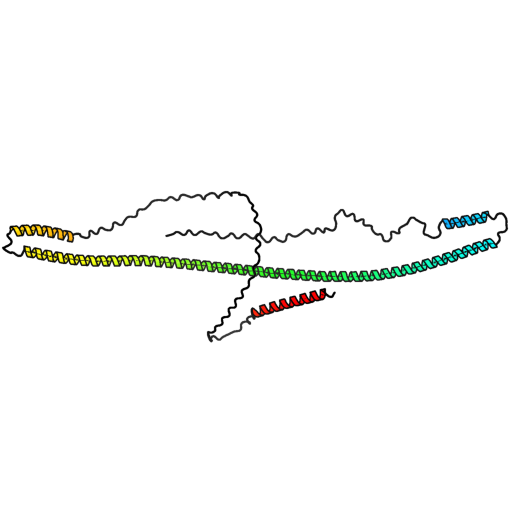2.616 8.391 -30.733 1.00 98.44 197 LEU A N 1
ATOM 1493 C CA . LEU A 1 197 ? 22.774 7.230 -31.607 1.00 98.44 197 LEU A CA 1
ATOM 1494 C C . LEU A 1 197 ? 22.206 7.498 -33.006 1.00 98.44 197 LEU A C 1
ATOM 1496 O O . LEU A 1 197 ? 22.863 7.172 -33.996 1.00 98.44 197 LEU A O 1
ATOM 1500 N N . HIS A 1 198 ? 21.017 8.101 -33.089 1.00 98.31 198 HIS A N 1
ATOM 1501 C CA . HIS A 1 198 ? 20.401 8.478 -34.359 1.00 98.31 198 HIS A CA 1
ATOM 1502 C C . HIS A 1 198 ? 21.270 9.471 -35.137 1.00 98.31 198 HIS A C 1
ATOM 1504 O O . HIS A 1 198 ? 21.564 9.215 -36.302 1.00 98.31 198 HIS A O 1
ATOM 1510 N N . SER A 1 199 ? 21.785 10.517 -34.482 1.00 98.25 199 SER A N 1
ATOM 1511 C CA . SER A 1 199 ? 22.697 11.474 -35.124 1.00 98.25 199 SER A CA 1
ATOM 1512 C C . SER A 1 199 ? 23.957 10.795 -35.673 1.00 98.25 199 SER A C 1
ATOM 1514 O O . SER A 1 199 ? 24.333 11.030 -36.817 1.00 98.25 199 SER A O 1
ATOM 1516 N N . LYS A 1 200 ? 24.589 9.897 -34.901 1.00 98.44 200 LYS A N 1
ATOM 1517 C CA . LYS A 1 200 ? 25.772 9.144 -35.364 1.00 98.44 200 LYS A CA 1
ATOM 1518 C C . LYS A 1 200 ? 25.460 8.230 -36.547 1.00 98.44 200 LYS A C 1
ATOM 1520 O O . LYS A 1 200 ? 26.318 8.010 -37.404 1.00 98.44 200 LYS A O 1
ATOM 1525 N N . PHE A 1 201 ? 24.265 7.643 -36.569 1.00 98.38 201 PHE A N 1
ATOM 1526 C CA . PHE A 1 201 ? 23.833 6.795 -37.671 1.00 98.38 201 PHE A CA 1
ATOM 1527 C C . PHE A 1 201 ? 23.644 7.609 -38.954 1.00 98.38 201 PHE A C 1
ATOM 1529 O O . PHE A 1 201 ? 24.143 7.196 -40.000 1.00 98.38 201 PHE A O 1
ATOM 1536 N N . ASP A 1 202 ? 23.007 8.775 -38.862 1.00 98.44 202 ASP A N 1
ATOM 1537 C CA . ASP A 1 202 ? 22.795 9.679 -39.996 1.00 98.44 202 ASP A CA 1
ATOM 1538 C C . ASP A 1 202 ? 24.120 10.233 -40.547 1.00 98.44 202 ASP A C 1
ATOM 1540 O O . ASP A 1 202 ? 24.326 10.252 -41.766 1.00 98.44 202 ASP A O 1
ATOM 1544 N N . ASP A 1 203 ? 25.067 10.582 -39.669 1.00 98.19 203 ASP A N 1
ATOM 1545 C CA . ASP A 1 203 ? 26.420 11.000 -40.060 1.00 98.19 203 ASP A CA 1
ATOM 1546 C C . ASP A 1 203 ? 27.136 9.895 -40.848 1.00 98.19 203 ASP A C 1
ATOM 1548 O O . ASP A 1 203 ? 27.694 10.128 -41.925 1.00 98.19 203 ASP A O 1
ATOM 1552 N N . ARG A 1 204 ? 27.090 8.656 -40.342 1.00 98.56 204 ARG A N 1
ATOM 1553 C CA . ARG A 1 204 ? 27.731 7.506 -40.993 1.00 98.56 204 ARG A CA 1
ATOM 1554 C C . ARG A 1 204 ? 27.043 7.122 -42.300 1.00 98.56 204 ARG A C 1
ATOM 1556 O O . ARG A 1 204 ? 27.721 6.702 -43.237 1.00 98.56 204 ARG A O 1
ATOM 1563 N N . LEU A 1 205 ? 25.721 7.255 -42.374 1.00 98.56 205 LEU A N 1
ATOM 1564 C CA . LEU A 1 205 ? 24.969 7.042 -43.605 1.00 98.56 205 LEU A CA 1
ATOM 1565 C C . LEU A 1 205 ? 25.405 8.053 -44.672 1.00 98.56 205 LEU A C 1
ATOM 1567 O O . LEU A 1 205 ? 25.784 7.649 -45.769 1.00 98.56 205 LEU A O 1
ATOM 1571 N N . THR A 1 206 ? 25.460 9.336 -44.312 1.00 98.12 206 THR A N 1
ATOM 1572 C CA . THR A 1 206 ? 25.931 10.417 -45.191 1.00 98.12 206 THR A CA 1
ATOM 1573 C C . THR A 1 206 ? 27.374 10.180 -45.650 1.00 98.12 206 THR A C 1
ATOM 1575 O O . THR A 1 206 ? 27.700 10.351 -46.827 1.00 98.12 206 THR A O 1
ATOM 1578 N N . GLN A 1 207 ? 28.250 9.725 -44.747 1.00 98.38 207 GLN A N 1
ATOM 1579 C CA . GLN A 1 207 ? 29.628 9.363 -45.084 1.00 98.38 207 GLN A CA 1
ATOM 1580 C C . GLN A 1 207 ? 29.686 8.223 -46.111 1.00 98.38 207 GLN A C 1
ATOM 1582 O O . GLN A 1 207 ? 30.403 8.329 -47.107 1.00 98.38 207 GLN A O 1
ATOM 1587 N N . LEU A 1 208 ? 28.935 7.140 -45.892 1.00 98.44 208 LEU A N 1
ATOM 1588 C CA . LEU A 1 208 ? 28.905 5.992 -46.802 1.00 98.44 208 LEU A CA 1
ATOM 1589 C C . LEU A 1 208 ? 28.352 6.366 -48.183 1.00 98.44 208 LEU A C 1
ATOM 1591 O O . LEU A 1 208 ? 28.861 5.887 -49.197 1.00 98.44 208 LEU A O 1
ATOM 1595 N N . GLU A 1 209 ? 27.348 7.242 -48.245 1.00 98.38 209 GLU A N 1
ATOM 1596 C CA . GLU A 1 209 ? 26.831 7.778 -49.508 1.00 98.38 209 GLU A CA 1
ATOM 1597 C C . GLU A 1 209 ? 27.912 8.554 -50.280 1.00 98.38 209 GLU A C 1
ATOM 1599 O O . GLU A 1 209 ? 28.078 8.351 -51.489 1.00 98.38 209 GLU A O 1
ATOM 1604 N N . ALA A 1 210 ? 28.704 9.379 -49.587 1.00 98.12 210 ALA A N 1
ATOM 1605 C CA . ALA A 1 210 ? 29.819 10.111 -50.183 1.00 98.12 210 ALA A CA 1
ATOM 1606 C C . ALA A 1 210 ? 30.960 9.184 -50.647 1.00 98.12 210 ALA A C 1
ATOM 1608 O O . ALA A 1 210 ? 31.501 9.358 -51.743 1.00 98.12 210 ALA A O 1
ATOM 1609 N N . GLU A 1 211 ? 31.322 8.172 -49.853 1.00 98.19 211 GLU A N 1
ATOM 1610 C CA . GLU A 1 211 ? 32.328 7.166 -50.224 1.00 98.19 211 GLU A CA 1
ATOM 1611 C C . GLU A 1 211 ? 31.899 6.363 -51.456 1.00 98.19 211 GLU A C 1
ATOM 1613 O O . GLU A 1 211 ? 32.701 6.158 -52.371 1.00 98.19 211 GLU A O 1
ATOM 1618 N N . LEU A 1 212 ? 30.623 5.975 -51.534 1.00 98.38 212 LEU A N 1
ATOM 1619 C CA . LEU A 1 212 ? 30.067 5.276 -52.690 1.00 98.38 212 LEU A CA 1
ATOM 1620 C C . LEU A 1 212 ? 30.091 6.146 -53.955 1.00 98.38 212 LEU A C 1
ATOM 1622 O O . LEU A 1 212 ? 30.432 5.651 -55.034 1.00 98.38 212 LEU A O 1
ATOM 1626 N N . ALA A 1 213 ? 29.747 7.432 -53.846 1.00 98.00 213 ALA A N 1
ATOM 1627 C CA . ALA A 1 213 ? 29.825 8.374 -54.963 1.00 98.00 213 ALA A CA 1
ATOM 1628 C C . ALA A 1 213 ? 31.272 8.542 -55.461 1.00 98.00 213 ALA A C 1
ATOM 1630 O O . ALA A 1 213 ? 31.527 8.464 -56.664 1.00 98.00 213 ALA A O 1
ATOM 1631 N N . ASN A 1 214 ? 32.228 8.682 -54.538 1.00 97.56 214 ASN A N 1
ATOM 1632 C CA . ASN A 1 214 ? 33.654 8.769 -54.855 1.00 97.56 214 ASN A CA 1
ATOM 1633 C C . ASN A 1 214 ? 34.195 7.490 -55.501 1.00 97.56 214 ASN A C 1
ATOM 1635 O O . ASN A 1 214 ? 34.989 7.562 -56.440 1.00 97.56 214 ASN A O 1
ATOM 1639 N N . PHE A 1 215 ? 33.772 6.320 -55.016 1.00 98.06 215 PHE A N 1
ATOM 1640 C CA . PHE A 1 215 ? 34.143 5.037 -55.606 1.00 98.06 215 PHE A CA 1
ATOM 1641 C C . PHE A 1 215 ? 33.681 4.952 -57.064 1.00 98.06 215 PHE A C 1
ATOM 1643 O O . PHE A 1 215 ? 34.500 4.697 -57.943 1.00 98.06 215 PHE A O 1
ATOM 1650 N N . LYS A 1 216 ? 32.402 5.260 -57.333 1.00 98.06 216 LYS A N 1
ATOM 1651 C CA . LYS A 1 216 ? 31.851 5.290 -58.698 1.00 98.06 216 LYS A CA 1
ATOM 1652 C C . LYS A 1 216 ? 32.617 6.251 -59.602 1.00 98.06 216 LYS A C 1
ATOM 1654 O O . LYS A 1 216 ? 32.960 5.870 -60.716 1.00 98.06 216 LYS A O 1
ATOM 1659 N N . LEU A 1 217 ? 32.924 7.456 -59.113 1.00 97.75 217 LEU A N 1
ATOM 1660 C CA . LEU A 1 217 ? 33.692 8.445 -59.868 1.00 97.75 217 LEU A CA 1
ATOM 1661 C C . LEU A 1 217 ? 35.068 7.893 -60.264 1.00 97.75 217 LEU A C 1
ATOM 1663 O O . LEU A 1 217 ? 35.400 7.892 -61.444 1.00 97.75 217 LEU A O 1
ATOM 1667 N N . ARG A 1 218 ? 35.831 7.343 -59.308 1.00 96.94 218 ARG A N 1
ATOM 1668 C CA . ARG A 1 218 ? 37.155 6.749 -59.575 1.00 96.94 218 ARG A CA 1
ATOM 1669 C C . ARG A 1 218 ? 37.091 5.603 -60.583 1.00 96.94 218 ARG A C 1
ATOM 1671 O O . ARG A 1 218 ? 37.968 5.516 -61.438 1.00 96.94 218 ARG A O 1
ATOM 1678 N N . THR A 1 219 ? 36.071 4.748 -60.498 1.00 98.06 219 THR A N 1
ATOM 1679 C CA . THR A 1 219 ? 35.855 3.671 -61.473 1.00 98.06 219 THR A CA 1
ATOM 1680 C C . THR A 1 219 ? 35.628 4.237 -62.873 1.00 98.06 219 THR A C 1
ATOM 1682 O O . THR A 1 219 ? 36.342 3.853 -63.792 1.00 98.06 219 THR A O 1
ATOM 1685 N N . THR A 1 220 ? 34.720 5.207 -63.026 1.00 97.44 220 THR A N 1
ATOM 1686 C CA . THR A 1 220 ? 34.444 5.828 -64.333 1.00 97.44 220 THR A CA 1
ATOM 1687 C C . THR A 1 220 ? 35.636 6.603 -64.895 1.00 97.44 220 THR A C 1
ATOM 1689 O O . THR A 1 220 ? 35.854 6.587 -66.100 1.00 97.44 220 THR A O 1
ATOM 1692 N N . THR A 1 221 ? 36.438 7.253 -64.043 1.00 97.38 221 THR A N 1
ATOM 1693 C CA . THR A 1 221 ? 37.670 7.935 -64.469 1.00 97.38 221 THR A CA 1
ATOM 1694 C C . THR A 1 221 ? 38.676 6.938 -65.025 1.00 97.38 221 THR A C 1
ATOM 1696 O O . THR A 1 221 ? 39.223 7.170 -66.093 1.00 97.38 221 THR A O 1
ATOM 1699 N N . LYS A 1 222 ? 38.869 5.800 -64.348 1.00 97.81 222 LYS A N 1
ATOM 1700 C CA . LYS A 1 222 ? 39.771 4.756 -64.833 1.00 97.81 222 LYS A CA 1
ATOM 1701 C C . LYS A 1 222 ? 39.313 4.184 -66.179 1.00 97.81 222 LYS A C 1
ATOM 1703 O O . LYS A 1 222 ? 40.127 4.051 -67.082 1.00 97.81 222 LYS A O 1
ATOM 1708 N N . GLU A 1 223 ? 38.021 3.882 -66.321 1.00 97.81 223 GLU A N 1
ATOM 1709 C CA . GLU A 1 223 ? 37.452 3.410 -67.593 1.00 97.81 223 GLU A CA 1
ATOM 1710 C C . GLU A 1 223 ? 37.647 4.436 -68.724 1.00 97.81 223 GLU A C 1
ATOM 1712 O O . GLU A 1 223 ? 37.948 4.059 -69.854 1.00 97.81 223 GLU A O 1
ATOM 1717 N N . LEU A 1 224 ? 37.524 5.733 -68.420 1.00 96.88 224 LEU A N 1
ATOM 1718 C CA . LEU A 1 224 ? 37.766 6.814 -69.378 1.00 96.88 224 LEU A CA 1
ATOM 1719 C C . LEU A 1 224 ? 39.245 6.914 -69.785 1.00 96.88 224 LEU A C 1
ATOM 1721 O O . LEU A 1 224 ? 39.532 7.067 -70.971 1.00 96.88 224 LEU A O 1
ATOM 1725 N N . ASP A 1 225 ? 40.173 6.805 -68.831 1.00 96.94 225 ASP A N 1
ATOM 1726 C CA . ASP A 1 225 ? 41.619 6.833 -69.093 1.00 96.94 225 ASP A CA 1
ATOM 1727 C C . ASP A 1 225 ? 42.061 5.633 -69.955 1.00 96.94 225 ASP A C 1
ATOM 1729 O O . ASP A 1 225 ? 42.862 5.790 -70.885 1.00 96.94 225 ASP A O 1
ATOM 1733 N N . ASP A 1 226 ? 41.501 4.447 -69.687 1.00 97.06 226 ASP A N 1
ATOM 1734 C CA . ASP A 1 226 ? 41.743 3.224 -70.459 1.00 97.06 226 ASP A CA 1
ATOM 1735 C C . ASP A 1 226 ? 41.235 3.382 -71.910 1.00 97.06 226 ASP A C 1
ATOM 1737 O O . ASP A 1 226 ? 41.976 3.121 -72.862 1.00 97.06 226 ASP A O 1
ATOM 1741 N N . LEU A 1 227 ? 40.010 3.896 -72.100 1.00 96.25 227 LEU A N 1
ATOM 1742 C CA . LEU A 1 227 ? 39.438 4.172 -73.427 1.00 96.25 227 LEU A CA 1
ATOM 1743 C C . LEU A 1 227 ? 40.207 5.255 -74.192 1.00 96.25 227 LEU A C 1
ATOM 1745 O O . LEU A 1 227 ? 40.397 5.143 -75.404 1.00 96.25 227 LEU A O 1
ATOM 1749 N N . ASN A 1 228 ? 40.660 6.306 -73.509 1.00 95.00 228 ASN A N 1
ATOM 1750 C CA . ASN A 1 228 ? 41.457 7.352 -74.139 1.00 95.00 228 ASN A CA 1
ATOM 1751 C C . ASN A 1 228 ? 42.821 6.806 -74.592 1.00 95.00 228 ASN A C 1
ATOM 1753 O O . ASN A 1 228 ? 43.283 7.126 -75.684 1.00 95.00 228 ASN A O 1
ATOM 1757 N N . SER A 1 229 ? 43.426 5.912 -73.805 1.00 96.31 229 SER A N 1
ATOM 1758 C CA . SER A 1 229 ? 44.658 5.214 -74.187 1.00 96.31 229 SER A CA 1
ATOM 1759 C C . SER A 1 229 ? 44.453 4.321 -75.419 1.00 96.31 229 SER A C 1
ATOM 1761 O O . SER A 1 229 ? 45.278 4.337 -76.332 1.00 96.31 229 SER A O 1
ATOM 1763 N N . GLU A 1 230 ? 43.340 3.583 -75.495 1.00 95.56 230 GLU A N 1
ATOM 1764 C CA . GLU A 1 230 ? 42.979 2.792 -76.681 1.00 95.56 230 GLU A CA 1
ATOM 1765 C C . GLU A 1 230 ? 42.752 3.682 -77.915 1.00 95.56 230 GLU A C 1
ATOM 1767 O O . GLU A 1 230 ? 43.240 3.379 -79.008 1.00 95.56 230 GLU A O 1
ATOM 1772 N N . ARG A 1 231 ? 42.083 4.829 -77.740 1.00 92.00 231 ARG A N 1
ATOM 1773 C CA . ARG A 1 231 ? 41.883 5.824 -78.800 1.00 92.00 231 ARG A CA 1
ATOM 1774 C C . ARG A 1 231 ? 43.208 6.349 -79.353 1.00 92.00 231 ARG A C 1
ATOM 1776 O O . ARG A 1 231 ? 43.343 6.427 -80.573 1.00 92.00 231 ARG A O 1
ATOM 1783 N N . GLU A 1 232 ? 44.177 6.680 -78.501 1.00 93.62 232 GLU A N 1
ATOM 1784 C CA . GLU A 1 232 ? 45.507 7.140 -78.933 1.00 93.62 232 GLU A CA 1
ATOM 1785 C C . GLU A 1 232 ? 46.256 6.064 -79.740 1.00 93.62 232 GLU A C 1
ATOM 1787 O O . GLU A 1 232 ? 46.865 6.363 -80.770 1.00 93.62 232 GLU A O 1
ATOM 1792 N N . VAL A 1 233 ? 46.145 4.787 -79.347 1.00 95.06 233 VAL A N 1
ATOM 1793 C CA . VAL A 1 233 ? 46.709 3.657 -80.111 1.00 95.06 233 VAL A CA 1
ATOM 1794 C C . VAL A 1 233 ? 46.078 3.553 -81.504 1.00 95.06 233 VAL A C 1
ATOM 1796 O O . VAL A 1 233 ? 46.790 3.372 -82.501 1.00 95.06 233 VAL A O 1
ATOM 1799 N N . ILE A 1 234 ? 44.751 3.697 -81.599 1.00 91.19 234 ILE A N 1
ATOM 1800 C CA . ILE A 1 234 ? 44.034 3.712 -82.883 1.00 91.19 234 ILE A CA 1
ATOM 1801 C C . ILE A 1 234 ? 44.488 4.909 -83.727 1.00 91.19 234 ILE A C 1
ATOM 1803 O O . ILE A 1 234 ? 44.795 4.732 -84.905 1.00 91.19 234 ILE A O 1
ATOM 1807 N N . HIS A 1 235 ? 44.590 6.101 -83.135 1.00 89.19 235 HIS A N 1
ATOM 1808 C CA . HIS A 1 235 ? 45.041 7.317 -83.816 1.00 89.19 235 HIS A CA 1
ATOM 1809 C C . HIS A 1 235 ? 46.445 7.165 -84.411 1.00 89.19 235 HIS A C 1
ATOM 1811 O O . HIS A 1 235 ? 46.643 7.469 -85.589 1.00 89.19 235 HIS A O 1
ATOM 1817 N N . SER A 1 236 ? 47.402 6.641 -83.637 1.00 94.50 236 SER A N 1
ATOM 1818 C CA . SER A 1 236 ? 48.758 6.364 -84.128 1.00 94.50 236 SER A CA 1
ATOM 1819 C C . SER A 1 236 ? 48.729 5.389 -85.306 1.00 94.50 236 SER A C 1
ATOM 1821 O O . SER A 1 236 ? 49.346 5.646 -86.335 1.00 94.50 236 SER A O 1
ATOM 1823 N N . SER A 1 237 ? 47.945 4.310 -85.198 1.00 92.25 237 SER A N 1
ATOM 1824 C CA . SER A 1 237 ? 47.827 3.296 -86.255 1.00 92.25 237 SER A CA 1
ATOM 1825 C C . SER A 1 237 ? 47.220 3.867 -87.543 1.00 92.25 237 SER A C 1
ATOM 1827 O O . SER A 1 237 ? 47.675 3.555 -88.643 1.00 92.25 237 SER A O 1
ATOM 1829 N N . VAL A 1 238 ? 46.202 4.727 -87.425 1.00 87.00 238 VAL A N 1
ATOM 1830 C CA . VAL A 1 238 ? 45.605 5.440 -88.566 1.00 87.00 238 VAL A CA 1
ATOM 1831 C C . VAL A 1 238 ? 46.621 6.392 -89.200 1.00 87.00 238 VAL A C 1
ATOM 1833 O O . VAL A 1 238 ? 46.722 6.432 -90.428 1.00 87.00 238 VAL A O 1
ATOM 1836 N N . GLY A 1 239 ? 47.402 7.112 -88.390 1.00 87.94 239 GLY A N 1
ATOM 1837 C CA . GLY A 1 239 ? 48.492 7.970 -88.855 1.00 87.94 239 GLY A CA 1
ATOM 1838 C C . GLY A 1 239 ? 49.552 7.201 -89.648 1.00 87.94 239 GLY A C 1
ATOM 1839 O O . GLY A 1 239 ? 49.907 7.609 -90.756 1.00 87.94 239 GLY A O 1
ATOM 1840 N N . ASP A 1 240 ? 49.987 6.048 -89.136 1.00 90.25 240 ASP A N 1
ATOM 1841 C CA . ASP A 1 240 ? 50.952 5.166 -89.801 1.00 90.25 240 ASP A CA 1
ATOM 1842 C C . ASP A 1 240 ? 50.416 4.650 -91.145 1.00 90.25 240 ASP A C 1
ATOM 1844 O O . ASP A 1 240 ? 51.099 4.730 -92.170 1.00 90.25 240 ASP A O 1
ATOM 1848 N N . VAL A 1 241 ? 49.162 4.179 -91.177 1.00 87.75 241 VAL A N 1
ATOM 1849 C CA . VAL A 1 241 ? 48.492 3.738 -92.412 1.00 87.75 241 VAL A CA 1
ATOM 1850 C C . VAL A 1 241 ? 48.385 4.885 -93.418 1.00 87.75 241 VAL A C 1
ATOM 1852 O O . VAL A 1 241 ? 48.683 4.695 -94.598 1.00 87.75 241 VAL A O 1
ATOM 1855 N N . SER A 1 242 ? 47.998 6.078 -92.966 1.00 85.44 242 SER A N 1
ATOM 1856 C CA . SER A 1 242 ? 47.905 7.274 -93.808 1.00 85.44 242 SER A CA 1
ATOM 1857 C C . SER A 1 242 ? 49.259 7.622 -94.435 1.00 85.44 242 SER A C 1
ATOM 1859 O O . SER A 1 242 ? 49.348 7.810 -95.650 1.00 85.44 242 SER A O 1
ATOM 1861 N N . SER A 1 243 ? 50.330 7.605 -93.637 1.00 89.06 243 SER A N 1
ATOM 1862 C CA . SER A 1 243 ? 51.704 7.847 -94.089 1.00 89.06 243 SER A CA 1
ATOM 1863 C C . SER A 1 243 ? 52.153 6.834 -95.147 1.00 89.06 243 SER A C 1
ATOM 1865 O O . SER A 1 243 ? 52.643 7.220 -96.209 1.00 89.06 243 SER A O 1
ATOM 1867 N N . ILE A 1 244 ? 51.900 5.539 -94.915 1.00 88.44 244 ILE A N 1
ATOM 1868 C CA . ILE A 1 244 ? 52.207 4.467 -95.874 1.00 88.44 244 ILE A CA 1
ATOM 1869 C C . ILE A 1 244 ? 51.475 4.693 -97.204 1.00 88.44 244 ILE A C 1
ATOM 1871 O O . ILE A 1 244 ? 52.083 4.597 -98.271 1.00 88.44 244 ILE A O 1
ATOM 1875 N N . LEU A 1 245 ? 50.178 5.013 -97.155 1.00 83.31 245 LEU A N 1
ATOM 1876 C CA . LEU A 1 245 ? 49.356 5.246 -98.346 1.00 83.31 245 LEU A CA 1
ATOM 1877 C C . LEU A 1 245 ? 49.800 6.488 -99.132 1.00 83.31 245 LEU A C 1
ATOM 1879 O O . LEU A 1 245 ? 49.840 6.444 -100.362 1.00 83.31 245 LEU A O 1
ATOM 1883 N N . LEU A 1 246 ? 50.168 7.573 -98.445 1.00 84.00 246 LEU A N 1
ATOM 1884 C CA . LEU A 1 246 ? 50.744 8.776 -99.056 1.00 84.00 246 LEU A CA 1
ATOM 1885 C C . LEU A 1 246 ? 52.097 8.479 -99.713 1.00 84.00 246 LEU A C 1
ATOM 1887 O O . LEU A 1 246 ? 52.290 8.803 -100.882 1.00 84.00 246 LEU A O 1
ATOM 1891 N N . HIS A 1 247 ? 52.995 7.778 -99.014 1.00 85.81 247 HIS A N 1
ATOM 1892 C CA . HIS A 1 247 ? 54.281 7.343 -99.563 1.00 85.81 247 HIS A CA 1
ATOM 1893 C C . HIS A 1 247 ? 54.114 6.471 -100.820 1.00 85.81 247 HIS A C 1
ATOM 1895 O O . HIS A 1 247 ? 54.862 6.635 -101.782 1.00 85.81 247 HIS A O 1
ATOM 1901 N N . LEU A 1 248 ? 53.127 5.567 -100.845 1.00 81.88 248 LEU A N 1
ATOM 1902 C CA . LEU A 1 248 ? 52.787 4.747 -102.018 1.00 81.88 248 LEU A CA 1
ATOM 1903 C C . LEU A 1 248 ? 52.291 5.581 -103.211 1.00 81.88 248 LEU A C 1
ATOM 1905 O O . LEU A 1 248 ? 52.549 5.214 -104.356 1.00 81.88 248 LEU A O 1
ATOM 1909 N N . LEU A 1 249 ? 51.577 6.683 -102.963 1.00 77.62 249 LEU A N 1
ATOM 1910 C CA . LEU A 1 249 ? 51.125 7.604 -104.012 1.00 77.62 249 LEU A CA 1
ATOM 1911 C C . LEU A 1 249 ? 52.274 8.462 -104.570 1.00 77.62 249 LEU A C 1
ATOM 1913 O O . LEU A 1 249 ? 52.334 8.672 -105.788 1.00 77.62 249 LEU A O 1
ATOM 1917 N N . ASP A 1 250 ? 53.173 8.924 -103.697 1.00 79.00 250 ASP A N 1
ATOM 1918 C CA . ASP A 1 250 ? 54.319 9.775 -104.044 1.00 79.00 250 ASP A CA 1
ATOM 1919 C C . ASP A 1 250 ? 55.478 8.997 -104.676 1.00 79.00 250 ASP A C 1
ATOM 1921 O O . ASP A 1 250 ? 56.204 9.539 -105.513 1.00 79.00 250 ASP A O 1
ATOM 1925 N N . ALA A 1 251 ? 55.657 7.717 -104.330 1.00 73.94 251 ALA A N 1
ATOM 1926 C CA . ALA A 1 251 ? 56.643 6.851 -104.963 1.00 73.94 251 ALA A CA 1
ATOM 1927 C C . ALA A 1 251 ? 56.366 6.783 -106.476 1.00 73.94 251 ALA A C 1
ATOM 1929 O O . ALA A 1 251 ? 55.436 6.130 -106.956 1.00 73.94 251 ALA A O 1
ATOM 1930 N N . HIS A 1 252 ? 57.160 7.519 -107.258 1.00 58.84 252 HIS A N 1
ATOM 1931 C CA . HIS A 1 252 ? 56.990 7.663 -108.697 1.00 58.84 252 HIS A CA 1
ATOM 1932 C C . HIS A 1 252 ? 57.413 6.394 -109.460 1.00 58.84 252 HIS A C 1
ATOM 1934 O O . HIS A 1 252 ? 58.356 6.417 -110.241 1.00 58.84 252 HIS A O 1
ATOM 1940 N N . ASP A 1 253 ? 56.673 5.296 -109.299 1.00 59.69 253 ASP A N 1
ATOM 1941 C CA . ASP A 1 253 ? 56.877 4.097 -110.107 1.00 59.69 253 ASP A CA 1
ATOM 1942 C C . ASP A 1 253 ? 56.196 4.231 -111.482 1.00 59.69 253 ASP A C 1
ATOM 1944 O O . ASP A 1 253 ? 54.971 4.377 -111.595 1.00 59.69 253 ASP A O 1
ATOM 1948 N N . SER A 1 254 ? 57.003 4.218 -112.544 1.00 62.03 254 SER A N 1
ATOM 1949 C CA . SER A 1 254 ? 56.571 4.311 -113.948 1.00 62.03 254 SER A CA 1
ATOM 1950 C C . SER A 1 254 ? 55.606 3.196 -114.388 1.00 62.03 254 SER A C 1
ATOM 1952 O O . SER A 1 254 ? 54.938 3.335 -115.412 1.00 62.03 254 SER A O 1
ATOM 1954 N N . ILE A 1 255 ? 55.486 2.124 -113.594 1.00 59.06 255 ILE A N 1
ATOM 1955 C CA . ILE A 1 255 ? 54.562 0.999 -113.806 1.00 59.06 255 ILE A CA 1
ATOM 1956 C C . ILE A 1 255 ? 53.097 1.385 -113.537 1.00 59.06 255 ILE A C 1
ATOM 1958 O O . ILE A 1 255 ? 52.183 0.909 -114.217 1.00 59.06 255 ILE A O 1
ATOM 1962 N N . LEU A 1 256 ? 52.844 2.287 -112.585 1.00 61.41 256 LEU A N 1
ATOM 1963 C CA . LEU A 1 256 ? 51.501 2.787 -112.297 1.00 61.41 256 LEU A CA 1
ATOM 1964 C C . LEU A 1 256 ? 51.144 3.893 -113.293 1.00 61.41 256 LEU A C 1
ATOM 1966 O O . LEU A 1 256 ? 51.446 5.070 -113.079 1.00 61.41 256 LEU A O 1
ATOM 1970 N N . THR A 1 257 ? 50.487 3.501 -114.390 1.00 63.62 257 THR A N 1
ATOM 1971 C CA . THR A 1 257 ? 49.950 4.431 -115.395 1.00 63.62 257 THR A CA 1
ATOM 1972 C C . THR A 1 257 ? 49.128 5.545 -114.730 1.00 63.62 257 THR A C 1
ATOM 1974 O O . THR A 1 257 ? 48.396 5.315 -113.766 1.00 63.62 257 THR A O 1
ATOM 1977 N N . ILE A 1 258 ? 49.233 6.773 -115.254 1.00 69.31 258 ILE A N 1
ATOM 1978 C CA . ILE A 1 258 ? 48.625 8.003 -114.698 1.00 69.31 258 ILE A CA 1
ATOM 1979 C C . ILE A 1 258 ? 47.135 7.819 -114.339 1.00 69.31 258 ILE A C 1
ATOM 1981 O O . ILE A 1 258 ? 46.659 8.368 -113.344 1.00 69.31 258 ILE A O 1
ATOM 1985 N N . SER A 1 259 ? 46.402 7.012 -115.115 1.00 71.00 259 SER A N 1
ATOM 1986 C CA . SER A 1 259 ? 44.988 6.710 -114.866 1.00 71.00 259 SER A CA 1
ATOM 1987 C C . SER A 1 259 ? 44.754 5.896 -113.586 1.00 71.00 259 SER A C 1
ATOM 1989 O O . SER A 1 259 ? 43.786 6.163 -112.877 1.00 71.00 259 SER A O 1
ATOM 1991 N N . ILE A 1 260 ? 45.627 4.936 -113.257 1.00 75.50 260 ILE A N 1
ATOM 1992 C CA . ILE A 1 260 ? 45.510 4.129 -112.031 1.00 75.50 260 ILE A CA 1
ATOM 1993 C C . ILE A 1 260 ? 45.845 4.986 -110.808 1.00 75.50 260 ILE A C 1
ATOM 1995 O O . ILE A 1 260 ? 45.137 4.909 -109.809 1.00 75.50 260 ILE A O 1
ATOM 1999 N N . ARG A 1 261 ? 46.850 5.869 -110.902 1.00 71.19 261 ARG A N 1
ATOM 2000 C CA . ARG A 1 261 ? 47.179 6.808 -109.815 1.00 71.19 261 ARG A CA 1
ATOM 2001 C C . ARG A 1 261 ? 46.031 7.752 -109.491 1.00 71.19 261 ARG A C 1
ATOM 2003 O O . ARG A 1 261 ? 45.726 7.943 -108.321 1.00 71.19 261 ARG A O 1
ATOM 2010 N N . ARG A 1 262 ? 45.374 8.317 -110.511 1.00 78.75 262 ARG A N 1
ATOM 2011 C CA . ARG A 1 262 ? 44.216 9.201 -110.309 1.00 78.75 262 ARG A CA 1
ATOM 2012 C C . ARG A 1 262 ? 43.064 8.463 -109.624 1.00 78.75 262 ARG A C 1
ATOM 2014 O O . ARG A 1 262 ? 42.532 8.963 -108.641 1.00 78.75 262 ARG A O 1
ATOM 2021 N N . HIS A 1 263 ? 42.741 7.258 -110.099 1.00 80.25 263 HIS A N 1
ATOM 2022 C CA . HIS A 1 263 ? 41.682 6.426 -109.515 1.00 80.25 263 HIS A CA 1
ATOM 2023 C C . HIS A 1 263 ? 41.993 6.000 -108.075 1.00 80.25 263 HIS A C 1
ATOM 2025 O O . HIS A 1 263 ? 41.117 6.026 -107.211 1.00 80.25 263 HIS A O 1
ATOM 2031 N N . LEU A 1 264 ? 43.249 5.636 -107.796 1.00 79.19 264 LEU A N 1
ATOM 2032 C CA . LEU A 1 264 ? 43.697 5.277 -106.453 1.00 79.19 264 LEU A CA 1
ATOM 2033 C C . LEU A 1 264 ? 43.663 6.493 -105.520 1.00 79.19 264 LEU A C 1
ATOM 2035 O O . LEU A 1 264 ? 43.147 6.380 -104.417 1.00 79.19 264 LEU A O 1
ATOM 2039 N N . ALA A 1 265 ? 44.123 7.661 -105.970 1.00 78.75 265 ALA A N 1
ATOM 2040 C CA . ALA A 1 265 ? 44.076 8.896 -105.193 1.00 78.75 265 ALA A CA 1
ATOM 2041 C C . ALA A 1 265 ? 42.639 9.338 -104.871 1.00 78.75 265 ALA A C 1
ATOM 2043 O O . ALA A 1 265 ? 42.378 9.774 -103.755 1.00 78.75 265 ALA A O 1
ATOM 2044 N N . GLU A 1 266 ? 41.692 9.204 -105.804 1.00 82.31 266 GLU A N 1
ATOM 2045 C CA . GLU A 1 266 ? 40.277 9.508 -105.546 1.00 82.31 266 GLU A CA 1
ATOM 2046 C C . GLU A 1 266 ? 39.673 8.558 -104.504 1.00 82.31 266 GLU A C 1
ATOM 2048 O O . GLU A 1 266 ? 39.071 9.022 -103.536 1.00 82.31 266 GLU A O 1
ATOM 2053 N N . LYS A 1 267 ? 39.899 7.242 -104.635 1.00 83.00 267 LYS A N 1
ATOM 2054 C CA . LYS A 1 267 ? 39.420 6.257 -103.650 1.00 83.00 267 LYS A CA 1
ATOM 2055 C C . LYS A 1 267 ? 40.084 6.411 -102.283 1.00 83.00 267 LYS A C 1
ATOM 2057 O O . LYS A 1 267 ? 39.401 6.299 -101.266 1.00 83.00 267 LYS A O 1
ATOM 2062 N N . LEU A 1 268 ? 41.389 6.683 -102.252 1.00 81.88 268 LEU A N 1
ATOM 2063 C CA . LEU A 1 268 ? 42.128 6.934 -101.016 1.00 81.88 268 LEU A CA 1
ATOM 2064 C C . LEU A 1 268 ? 41.688 8.237 -100.361 1.00 81.88 268 LEU A C 1
ATOM 2066 O O . LEU A 1 268 ? 41.538 8.260 -99.150 1.00 81.88 268 LEU A O 1
ATOM 2070 N N . ARG A 1 269 ? 41.384 9.288 -101.127 1.00 80.81 269 ARG A N 1
ATOM 2071 C CA . ARG A 1 269 ? 40.820 10.526 -100.576 1.00 80.81 269 ARG A CA 1
ATOM 2072 C C . ARG A 1 269 ? 39.467 10.275 -99.910 1.00 80.81 269 ARG A C 1
ATOM 2074 O O . ARG A 1 269 ? 39.233 10.805 -98.833 1.00 80.81 269 ARG A O 1
ATOM 2081 N N . THR A 1 270 ? 38.602 9.448 -100.502 1.00 83.50 270 THR A N 1
ATOM 2082 C CA . THR A 1 270 ? 37.337 9.052 -99.859 1.00 83.50 270 THR A CA 1
ATOM 2083 C C . THR A 1 270 ? 37.570 8.225 -98.592 1.00 83.50 270 THR A C 1
ATOM 2085 O O . THR A 1 270 ? 36.916 8.474 -97.585 1.00 83.50 270 THR A O 1
ATOM 2088 N N . ALA A 1 271 ? 38.503 7.267 -98.612 1.00 77.75 271 ALA A N 1
ATOM 2089 C CA . ALA A 1 271 ? 38.836 6.468 -97.430 1.00 77.75 271 ALA A CA 1
ATOM 2090 C C . ALA A 1 271 ? 39.441 7.324 -96.303 1.00 77.75 271 ALA A C 1
ATOM 2092 O O . ALA A 1 271 ? 39.061 7.161 -95.146 1.00 77.75 271 ALA A O 1
ATOM 2093 N N . LEU A 1 272 ? 40.320 8.269 -96.650 1.00 77.75 272 LEU A N 1
ATOM 2094 C CA . LEU A 1 272 ? 40.896 9.236 -95.722 1.00 77.75 272 LEU A CA 1
ATOM 2095 C C . LEU A 1 272 ? 39.823 10.178 -95.159 1.00 77.75 272 LEU A C 1
ATOM 2097 O O . LEU A 1 272 ? 39.813 10.366 -93.956 1.00 77.75 272 LEU A O 1
ATOM 2101 N N . ASP A 1 273 ? 38.865 10.678 -95.953 1.00 80.19 273 ASP A N 1
ATOM 2102 C CA . ASP A 1 273 ? 37.752 11.506 -95.438 1.00 80.19 273 ASP A CA 1
ATOM 2103 C C . ASP A 1 273 ? 36.868 10.739 -94.440 1.00 80.19 273 ASP A C 1
ATOM 2105 O O . ASP A 1 273 ? 36.459 11.284 -93.416 1.00 80.19 273 ASP A O 1
ATOM 2109 N N . ILE A 1 274 ? 36.596 9.452 -94.696 1.00 80.31 274 ILE A N 1
ATOM 2110 C CA . ILE A 1 274 ? 35.851 8.598 -93.757 1.00 80.31 274 ILE A CA 1
ATOM 2111 C C . ILE A 1 274 ? 36.655 8.388 -92.469 1.00 80.31 274 ILE A C 1
ATOM 2113 O O . ILE A 1 274 ? 36.087 8.501 -91.384 1.00 80.31 274 ILE A O 1
ATOM 2117 N N . LEU A 1 275 ? 37.962 8.129 -92.571 1.00 74.88 275 LEU A N 1
ATOM 2118 C CA . LEU A 1 275 ? 38.839 8.003 -91.405 1.00 74.88 275 LEU A CA 1
ATOM 2119 C C . LEU A 1 275 ? 38.908 9.314 -90.612 1.00 74.88 275 LEU A C 1
ATOM 2121 O O . LEU A 1 275 ? 38.724 9.279 -89.402 1.00 74.88 275 LEU A O 1
ATOM 2125 N N . SER A 1 276 ? 39.026 10.466 -91.276 1.00 72.12 276 SER A N 1
ATOM 2126 C CA . SER A 1 276 ? 38.996 11.792 -90.646 1.00 72.12 276 SER A CA 1
ATOM 2127 C C . SER A 1 276 ? 37.643 12.132 -90.013 1.00 72.12 276 SER A C 1
ATOM 2129 O O . SER A 1 276 ? 37.579 12.902 -89.061 1.00 72.12 276 SER A O 1
ATOM 2131 N N . ARG A 1 277 ? 36.533 11.561 -90.499 1.00 76.00 277 ARG A N 1
ATOM 2132 C CA . ARG A 1 277 ? 35.214 11.678 -89.847 1.00 76.00 277 ARG A CA 1
ATOM 2133 C C . ARG A 1 277 ? 35.085 10.794 -88.611 1.00 76.00 277 ARG A C 1
ATOM 2135 O O . ARG A 1 277 ? 34.371 11.176 -87.692 1.00 76.00 277 ARG A O 1
ATOM 2142 N N . ILE A 1 278 ? 35.754 9.641 -88.585 1.00 68.88 278 ILE A N 1
ATOM 2143 C CA . ILE A 1 278 ? 35.866 8.799 -87.384 1.00 68.88 278 ILE A CA 1
ATOM 2144 C C . ILE A 1 278 ? 36.785 9.488 -86.358 1.00 68.88 278 ILE A C 1
ATOM 2146 O O . ILE A 1 278 ? 36.466 9.513 -85.175 1.00 68.88 278 ILE A O 1
ATOM 2150 N N . GLU A 1 279 ? 37.854 10.137 -86.826 1.00 59.44 279 GLU A N 1
ATOM 2151 C CA . GLU A 1 279 ? 38.744 11.029 -86.061 1.00 59.44 279 GLU A CA 1
ATOM 2152 C C . GLU A 1 279 ? 38.001 12.262 -85.510 1.00 59.44 279 GLU A C 1
ATOM 2154 O O . GLU A 1 279 ? 38.279 12.762 -84.421 1.00 59.44 279 GLU A O 1
ATOM 2159 N N . GLY A 1 280 ? 37.016 12.727 -86.282 1.00 51.72 280 GLY A N 1
ATOM 2160 C CA . GLY A 1 280 ? 36.216 13.923 -86.067 1.00 51.72 280 GLY A CA 1
ATOM 2161 C C . GLY A 1 280 ? 34.812 13.682 -85.518 1.00 51.72 280 GLY A C 1
ATOM 2162 O O . GLY A 1 280 ? 33.993 14.601 -85.591 1.00 51.72 280 GLY A O 1
ATOM 2163 N N . VAL A 1 281 ? 34.517 12.534 -84.890 1.00 46.94 281 VAL A N 1
ATOM 2164 C CA . VAL A 1 281 ? 33.502 12.545 -83.820 1.00 46.94 281 VAL A CA 1
ATOM 2165 C C . VAL A 1 281 ? 34.143 13.293 -82.655 1.00 46.94 281 VAL A C 1
ATOM 2167 O O . VAL A 1 281 ? 34.506 12.718 -81.634 1.00 46.94 281 VAL A O 1
ATOM 2170 N N . SER A 1 282 ? 34.351 14.601 -82.847 1.00 49.00 282 SER A N 1
ATOM 2171 C CA . SER A 1 282 ? 34.620 15.522 -81.763 1.00 49.00 282 SER A CA 1
ATOM 2172 C C . SER A 1 282 ? 33.563 15.205 -80.731 1.00 49.00 282 SER A C 1
ATOM 2174 O O . SER A 1 282 ? 32.379 15.146 -81.088 1.00 49.00 282 SER A O 1
ATOM 2176 N N . GLU A 1 283 ? 33.992 14.954 -79.496 1.00 46.06 283 GLU A N 1
ATOM 2177 C CA . GLU A 1 283 ? 33.133 15.016 -78.329 1.00 46.06 283 GLU A CA 1
ATOM 2178 C C . GLU A 1 283 ? 32.354 16.320 -78.453 1.00 46.06 283 GLU A C 1
ATOM 2180 O O . GLU A 1 283 ? 32.792 17.399 -78.056 1.00 46.06 283 GLU A O 1
ATOM 2185 N N . THR A 1 284 ? 31.184 16.250 -79.082 1.00 44.00 284 THR A N 1
ATOM 2186 C CA . THR A 1 284 ? 30.182 17.263 -78.902 1.00 44.00 284 THR A CA 1
ATOM 2187 C C . THR A 1 284 ? 29.859 16.998 -77.459 1.00 44.00 284 THR A C 1
ATOM 2189 O O . THR A 1 284 ? 29.199 16.005 -77.156 1.00 44.00 284 THR A O 1
ATOM 2192 N N . ALA A 1 285 ? 30.472 17.783 -76.576 1.00 46.56 285 ALA A N 1
ATOM 2193 C CA . ALA A 1 285 ? 30.120 17.877 -75.185 1.00 46.56 285 ALA A CA 1
ATOM 2194 C C . ALA A 1 285 ? 28.642 18.256 -75.188 1.00 46.56 285 ALA A C 1
ATOM 2196 O O . ALA A 1 285 ? 28.261 19.426 -75.146 1.00 46.56 285 ALA A O 1
ATOM 2197 N N . VAL A 1 286 ? 27.787 17.250 -75.362 1.00 45.28 286 VAL A N 1
ATOM 2198 C CA . VAL A 1 286 ? 26.376 17.326 -75.089 1.00 45.28 286 VAL A CA 1
ATOM 2199 C C . VAL A 1 286 ? 26.392 17.495 -73.590 1.00 45.28 286 VAL A C 1
ATOM 2201 O O . VAL A 1 286 ? 26.458 16.520 -72.845 1.00 45.28 286 VAL A O 1
ATOM 2204 N N . LEU A 1 287 ? 26.446 18.764 -73.172 1.00 46.47 287 LEU A N 1
ATOM 2205 C CA . LEU A 1 287 ? 26.155 19.184 -71.818 1.00 46.47 287 LEU A CA 1
ATOM 2206 C C . LEU A 1 287 ? 24.981 18.313 -71.380 1.00 46.47 287 LEU A C 1
ATOM 2208 O O . LEU A 1 287 ? 23.947 18.353 -72.065 1.00 46.47 287 LEU A O 1
ATOM 2212 N N . PRO A 1 288 ? 25.119 17.495 -70.322 1.00 52.84 288 PRO A N 1
ATOM 2213 C CA . PRO A 1 288 ? 23.973 16.783 -69.804 1.00 52.84 288 PRO A CA 1
ATOM 2214 C C . PRO A 1 288 ? 22.926 17.857 -69.541 1.00 52.84 288 PRO A C 1
ATOM 2216 O O . PRO A 1 288 ? 23.144 18.764 -68.738 1.00 52.84 288 PRO A O 1
ATOM 2219 N N . LYS A 1 289 ? 21.834 17.828 -70.315 1.00 52.44 289 LYS A N 1
ATOM 2220 C CA . LYS A 1 289 ? 20.677 18.685 -70.087 1.00 52.44 289 LYS A CA 1
ATOM 2221 C C . LYS A 1 289 ? 20.253 18.385 -68.661 1.00 52.44 289 LYS A C 1
ATOM 2223 O O . LYS A 1 289 ? 19.653 17.345 -68.403 1.00 52.44 289 LYS A O 1
ATOM 2228 N N . GLN A 1 290 ? 20.645 19.276 -67.757 1.00 53.34 290 GLN A N 1
ATOM 2229 C CA . GLN A 1 290 ? 20.252 19.302 -66.366 1.00 53.34 290 GLN A CA 1
ATOM 2230 C C . GLN A 1 290 ? 18.726 19.248 -66.370 1.00 53.34 290 GLN A C 1
ATOM 2232 O O . GLN A 1 290 ? 18.055 20.190 -66.796 1.00 53.34 290 GLN A O 1
ATOM 2237 N N . GLY A 1 291 ? 18.200 18.064 -66.051 1.00 48.59 291 GLY A N 1
ATOM 2238 C CA . GLY A 1 291 ? 16.780 17.768 -66.037 1.00 48.59 291 GLY A CA 1
ATOM 2239 C C . GLY A 1 291 ? 16.127 18.682 -65.022 1.00 48.59 291 GLY A C 1
ATOM 2240 O O . GLY A 1 291 ? 16.273 18.482 -63.820 1.00 48.59 291 GLY A O 1
ATOM 2241 N N . GLY A 1 292 ? 15.479 19.718 -65.545 1.00 49.62 292 GLY A N 1
ATOM 2242 C CA . GLY A 1 292 ? 14.829 20.750 -64.770 1.00 49.62 292 GLY A CA 1
ATOM 2243 C C . GLY A 1 292 ? 13.813 20.180 -63.793 1.00 49.62 292 GLY A C 1
ATOM 2244 O O . GLY A 1 292 ? 13.025 19.285 -64.110 1.00 49.62 292 GLY A O 1
ATOM 2245 N N . GLU A 1 293 ? 13.840 20.785 -62.613 1.00 52.03 293 GLU A N 1
ATOM 2246 C CA . GLU A 1 293 ? 12.775 20.823 -61.630 1.00 52.03 293 GLU A CA 1
ATOM 2247 C C . GLU A 1 293 ? 11.402 20.926 -62.308 1.00 52.03 293 GLU A C 1
ATOM 2249 O O . GLU A 1 293 ? 11.026 21.962 -62.862 1.00 52.03 293 GLU A O 1
ATOM 2254 N N . LYS A 1 294 ? 10.595 19.870 -62.203 1.00 52.16 294 LYS A N 1
ATOM 2255 C CA . LYS A 1 294 ? 9.145 20.039 -62.244 1.00 52.16 294 LYS A CA 1
ATOM 2256 C C . LYS A 1 294 ? 8.667 20.313 -60.827 1.00 52.16 294 LYS A C 1
ATOM 2258 O O . LYS A 1 294 ? 8.361 19.398 -60.068 1.00 52.16 294 LYS A O 1
ATOM 2263 N N . LYS A 1 295 ? 8.579 21.609 -60.516 1.00 54.09 295 LYS A N 1
ATOM 2264 C CA . LYS A 1 295 ? 7.634 22.154 -59.538 1.00 54.09 295 LYS A CA 1
ATOM 2265 C C . LYS A 1 295 ? 6.265 21.514 -59.780 1.00 54.09 295 LYS A C 1
ATOM 2267 O O . LYS A 1 295 ? 5.641 21.779 -60.805 1.00 54.09 295 LYS A O 1
ATOM 2272 N N . SER A 1 296 ? 5.804 20.700 -58.838 1.00 50.84 296 SER A N 1
ATOM 2273 C CA . SER A 1 296 ? 4.374 20.461 -58.670 1.00 50.84 296 SER A CA 1
ATOM 2274 C C . SER A 1 296 ? 3.858 21.471 -57.656 1.00 50.84 296 SER A C 1
ATOM 2276 O O . SER A 1 296 ? 4.187 21.426 -56.473 1.00 50.84 296 SER A O 1
ATOM 2278 N N . GLN A 1 297 ? 3.111 22.421 -58.210 1.00 46.09 297 GLN A N 1
ATOM 2279 C CA . GLN A 1 297 ? 2.068 23.222 -57.582 1.00 46.09 297 GLN A CA 1
ATOM 2280 C C . GLN A 1 297 ? 1.263 22.406 -56.554 1.00 46.09 297 GLN A C 1
ATOM 2282 O O . GLN A 1 297 ? 0.912 21.256 -56.789 1.00 46.09 297 GLN A O 1
ATOM 2287 N N . GLU A 1 298 ? 1.092 22.951 -55.350 1.00 48.59 298 GLU A N 1
ATOM 2288 C CA . GLU A 1 298 ? -0.146 23.642 -54.944 1.00 48.59 298 GLU A CA 1
ATOM 2289 C C . GLU A 1 298 ? -1.191 22.664 -54.382 1.00 48.59 298 GLU A C 1
ATOM 2291 O O . GLU A 1 298 ? -2.123 22.230 -55.049 1.00 48.59 298 GLU A O 1
ATOM 2296 N N . GLY A 1 299 ? -1.006 22.329 -53.101 1.00 40.22 299 GLY A N 1
ATOM 2297 C CA . GLY A 1 299 ? -1.971 21.630 -52.258 1.00 40.22 299 GLY A CA 1
ATOM 2298 C C . GLY A 1 299 ? -2.398 22.533 -51.103 1.00 40.22 299 GLY A C 1
ATOM 2299 O O . GLY A 1 299 ? -1.742 22.608 -50.071 1.00 40.22 299 GLY A O 1
ATOM 2300 N N . LYS A 1 300 ? -3.486 23.259 -51.339 1.00 49.84 300 LYS A N 1
ATOM 2301 C CA . LYS A 1 300 ? -4.330 24.026 -50.411 1.00 49.84 300 LYS A CA 1
ATOM 2302 C C . LYS A 1 300 ? -4.518 23.321 -49.044 1.00 49.84 300 LYS A C 1
ATOM 2304 O O . LYS A 1 300 ? -4.817 22.129 -49.041 1.00 49.84 300 LYS A O 1
ATOM 2309 N N . PRO A 1 301 ? -4.440 24.016 -47.889 1.00 45.72 301 PRO A N 1
ATOM 2310 C CA . PRO A 1 301 ? -4.797 23.418 -46.607 1.00 45.72 301 PRO A CA 1
ATOM 2311 C C . PRO A 1 301 ? -6.324 23.344 -46.489 1.00 45.72 301 PRO A C 1
ATOM 2313 O O . PRO A 1 301 ? -7.000 24.335 -46.204 1.00 45.72 301 PRO A O 1
ATOM 2316 N N . GLU A 1 302 ? -6.884 22.165 -46.743 1.00 40.97 302 GLU A N 1
ATOM 2317 C CA . GLU A 1 302 ? -8.264 21.855 -46.393 1.00 40.97 302 GLU A CA 1
ATOM 2318 C C . GLU A 1 302 ? -8.335 21.618 -44.879 1.00 40.97 302 GLU A C 1
ATOM 2320 O O . GLU A 1 302 ? -7.704 20.715 -44.333 1.00 40.97 302 GLU A O 1
ATOM 2325 N N . LYS A 1 303 ? -9.060 22.500 -44.185 1.00 45.97 303 LYS A N 1
ATOM 2326 C CA . LYS A 1 303 ? -9.415 22.353 -42.773 1.00 45.97 303 LYS A CA 1
ATOM 2327 C C . LYS A 1 303 ? -10.237 21.078 -42.601 1.00 45.97 303 LYS A C 1
ATOM 2329 O O . LYS A 1 303 ? -11.448 21.097 -42.808 1.00 45.97 303 LYS A O 1
ATOM 2334 N N . THR A 1 304 ? -9.604 20.000 -42.161 1.00 40.06 304 THR A N 1
ATOM 2335 C CA . THR A 1 304 ? -10.319 18.827 -41.665 1.00 40.06 304 THR A CA 1
ATOM 2336 C C . THR A 1 304 ? -10.848 19.137 -40.270 1.00 40.06 304 THR A C 1
ATOM 2338 O O . THR A 1 304 ? -10.112 19.250 -39.291 1.00 40.06 304 THR A O 1
ATOM 2341 N N . GLN A 1 305 ? -12.158 19.331 -40.209 1.00 56.53 305 GLN A N 1
ATOM 2342 C CA . GLN A 1 305 ? -12.965 19.297 -39.000 1.00 56.53 305 GLN A CA 1
ATOM 2343 C C . GLN A 1 305 ? -12.797 17.919 -38.320 1.00 56.53 305 GLN A C 1
ATOM 2345 O O . GLN A 1 305 ? -12.785 16.907 -39.025 1.00 56.53 305 GLN A O 1
ATOM 2350 N N . PRO A 1 306 ? -12.649 17.834 -36.985 1.00 57.78 306 PRO A N 1
ATOM 2351 C CA . PRO A 1 306 ? -12.582 16.545 -36.306 1.00 57.78 306 PRO A CA 1
ATOM 2352 C C . PRO A 1 306 ? -13.925 15.805 -36.449 1.00 57.78 306 PRO A C 1
ATOM 2354 O O . PRO A 1 306 ? -14.979 16.450 -36.401 1.00 57.78 306 PRO A O 1
ATOM 2357 N N . PRO A 1 307 ? -13.920 14.472 -36.631 1.00 64.31 307 PRO A N 1
ATOM 2358 C CA . PRO A 1 307 ? -15.153 13.704 -36.704 1.00 64.31 307 PRO A CA 1
ATOM 2359 C C . PRO A 1 307 ? -15.903 13.772 -35.362 1.00 64.31 307 PRO A C 1
ATOM 2361 O O . PRO A 1 307 ? -15.264 13.824 -34.305 1.00 64.31 307 PRO A O 1
ATOM 2364 N N . PRO A 1 308 ? -17.248 13.772 -35.375 1.00 67.88 308 PRO A N 1
ATOM 2365 C CA . PRO A 1 308 ? -18.030 13.693 -34.151 1.00 67.88 308 PRO A CA 1
ATOM 2366 C C . PRO A 1 308 ? -17.736 12.377 -33.407 1.00 67.88 308 PRO A C 1
ATOM 2368 O O . PRO A 1 308 ? -17.466 11.353 -34.045 1.00 67.88 308 PRO A O 1
ATOM 2371 N N . PRO A 1 309 ? -17.775 12.390 -32.063 1.00 58.62 309 PRO A N 1
ATOM 2372 C CA . PRO A 1 309 ? -17.516 11.206 -31.257 1.00 58.62 309 PRO A CA 1
ATOM 2373 C C . PRO A 1 309 ? -18.577 10.131 -31.546 1.00 58.62 309 PRO A C 1
ATOM 2375 O O . PRO A 1 309 ? -19.752 10.470 -31.702 1.00 58.62 309 PRO A O 1
ATOM 2378 N N . PRO A 1 310 ? -18.202 8.842 -31.618 1.00 57.22 310 PRO A N 1
ATOM 2379 C CA . PRO A 1 310 ? -19.171 7.779 -31.829 1.00 57.22 310 PRO A CA 1
ATOM 2380 C C . PRO A 1 310 ? -20.116 7.686 -30.626 1.00 57.22 310 PRO A C 1
ATOM 2382 O O . PRO A 1 310 ? -19.682 7.571 -29.479 1.00 57.22 310 PRO A O 1
ATOM 2385 N N . GLU A 1 311 ? -21.417 7.735 -30.910 1.00 55.34 311 GLU A N 1
ATOM 2386 C CA . GLU A 1 311 ? -22.475 7.498 -29.933 1.00 55.34 311 GLU A CA 1
ATOM 2387 C C . GLU A 1 311 ? -22.331 6.105 -29.286 1.00 55.34 311 GLU A C 1
ATOM 2389 O O . GLU A 1 311 ? -21.972 5.128 -29.959 1.00 55.34 311 GLU A O 1
ATOM 2394 N N . PRO A 1 312 ? -22.622 5.981 -27.979 1.00 50.31 312 PRO A N 1
ATOM 2395 C CA . PRO A 1 312 ? -22.481 4.731 -27.253 1.00 50.31 312 PRO A CA 1
ATOM 2396 C C . PRO A 1 312 ? -23.562 3.737 -27.691 1.00 50.31 312 PRO A C 1
ATOM 2398 O O . PRO A 1 312 ? -24.744 3.895 -27.385 1.00 50.31 312 PRO A O 1
ATOM 2401 N N . LYS A 1 313 ? -23.150 2.660 -28.369 1.00 50.91 313 LYS A N 1
ATOM 2402 C CA . LYS A 1 313 ? -23.995 1.474 -28.544 1.00 50.91 313 LYS A CA 1
ATOM 2403 C C . LYS A 1 313 ? -24.223 0.818 -27.184 1.00 50.91 313 LYS A C 1
ATOM 2405 O O . LYS A 1 313 ? -23.327 0.198 -26.617 1.00 50.91 313 LYS A O 1
ATOM 2410 N N . SER A 1 314 ? -25.447 0.936 -26.687 1.00 59.34 314 SER A N 1
ATOM 2411 C CA . SER A 1 314 ? -25.996 0.085 -25.642 1.00 59.34 314 SER A CA 1
ATOM 2412 C C . SER A 1 314 ? -26.135 -1.341 -26.179 1.00 59.34 314 SER A C 1
ATOM 2414 O O . SER A 1 314 ? -26.813 -1.602 -27.171 1.00 59.34 314 SER A O 1
ATOM 2416 N N . THR A 1 315 ? -25.468 -2.302 -25.548 1.00 43.91 315 THR A N 1
ATOM 2417 C CA . THR A 1 315 ? -25.699 -3.726 -25.811 1.00 43.91 315 THR A CA 1
ATOM 2418 C C . THR A 1 315 ? -25.545 -4.482 -24.495 1.00 43.91 315 THR A C 1
ATOM 2420 O O . THR A 1 315 ? -24.440 -4.721 -24.025 1.00 43.91 315 THR A O 1
ATOM 2423 N N . THR A 1 316 ? -26.704 -4.749 -23.882 1.00 39.88 316 THR A N 1
ATOM 2424 C CA . THR A 1 316 ? -27.060 -5.936 -23.079 1.00 39.88 316 THR A CA 1
ATOM 2425 C C . THR A 1 316 ? -25.934 -6.665 -22.333 1.00 39.88 316 THR A C 1
ATOM 2427 O O . THR A 1 316 ? -25.144 -7.381 -22.943 1.00 39.88 316 THR A O 1
ATOM 2430 N N . GLY A 1 317 ? -25.956 -6.606 -20.997 1.00 44.06 317 GLY A N 1
ATOM 2431 C CA . GLY A 1 317 ? -25.435 -7.700 -20.161 1.00 44.06 317 GLY A CA 1
ATOM 2432 C C . GLY A 1 317 ? -26.426 -8.874 -20.093 1.00 44.06 317 GLY A C 1
ATOM 2433 O O . GLY A 1 317 ? -27.419 -8.867 -20.823 1.00 44.06 317 GLY A O 1
ATOM 2434 N N . PRO A 1 318 ? -26.273 -9.816 -19.147 1.00 46.78 318 PRO A N 1
ATOM 2435 C CA . PRO A 1 318 ? -25.061 -10.381 -18.553 1.00 46.78 318 PRO A CA 1
ATOM 2436 C C . PRO A 1 318 ? -24.936 -11.880 -18.923 1.00 46.78 318 PRO A C 1
ATOM 2438 O O . PRO A 1 318 ? -25.911 -12.512 -19.332 1.00 46.78 318 PRO A O 1
ATOM 2441 N N . LYS A 1 319 ? -23.755 -12.492 -18.762 1.00 47.56 319 LYS A N 1
ATOM 2442 C CA . LYS A 1 319 ? -23.660 -13.960 -18.757 1.00 47.56 319 LYS A CA 1
ATOM 2443 C C . LYS A 1 319 ? -22.697 -14.455 -17.688 1.00 47.56 319 LYS A C 1
ATOM 2445 O O . LYS A 1 319 ? -21.492 -14.223 -17.756 1.00 47.56 319 LYS A O 1
ATOM 2450 N N . ASP A 1 320 ? -23.299 -15.122 -16.715 1.00 45.00 320 ASP A N 1
ATOM 2451 C CA . ASP A 1 320 ? -22.689 -15.861 -15.625 1.00 45.00 320 ASP A CA 1
ATOM 2452 C C . ASP A 1 320 ? -21.773 -16.970 -16.144 1.00 45.00 320 ASP A C 1
ATOM 2454 O O . ASP A 1 320 ? -22.231 -17.857 -16.857 1.00 45.00 320 ASP A O 1
ATOM 2458 N N . ASN A 1 321 ? -20.510 -16.966 -15.715 1.00 46.62 321 ASN A N 1
ATOM 2459 C CA . ASN A 1 321 ? -19.631 -18.137 -15.734 1.00 46.62 321 ASN A CA 1
ATOM 2460 C C . ASN A 1 321 ? -18.936 -18.164 -14.359 1.00 46.62 321 ASN A C 1
ATOM 2462 O O . ASN A 1 321 ? -18.024 -17.388 -14.096 1.00 46.62 321 ASN A O 1
ATOM 2466 N N . VAL A 1 322 ? -19.532 -18.799 -13.350 1.00 45.16 322 VAL A N 1
ATOM 2467 C CA . VAL A 1 322 ? -19.319 -20.213 -12.996 1.00 45.16 322 VAL A CA 1
ATOM 2468 C C . VAL A 1 322 ? -17.833 -20.554 -12.820 1.00 45.16 322 VAL A C 1
ATOM 2470 O O . VAL A 1 322 ? -17.108 -20.802 -13.774 1.00 45.16 322 VAL A O 1
ATOM 2473 N N . ALA A 1 323 ? -17.439 -20.554 -11.544 1.00 44.41 323 ALA A N 1
ATOM 2474 C CA . ALA A 1 323 ? -16.469 -21.418 -10.873 1.00 44.41 323 ALA A CA 1
ATOM 2475 C C . ALA A 1 323 ? -15.338 -22.046 -11.710 1.00 44.41 323 ALA A C 1
ATOM 2477 O O . ALA A 1 323 ? -15.545 -23.024 -12.423 1.00 44.41 323 ALA A O 1
ATOM 2478 N N . SER A 1 324 ? -14.100 -21.625 -11.430 1.00 48.69 324 SER A N 1
ATOM 2479 C CA . SER A 1 324 ? -12.918 -22.454 -11.676 1.00 48.69 324 SER A CA 1
ATOM 2480 C C . SER A 1 324 ? -12.150 -22.661 -10.374 1.00 48.69 324 SER A C 1
ATOM 2482 O O . SER A 1 324 ? -11.355 -21.832 -9.937 1.00 48.69 324 SER A O 1
ATOM 2484 N N . ALA A 1 325 ? -12.424 -23.801 -9.742 1.00 38.31 325 ALA A N 1
ATOM 2485 C CA . ALA A 1 325 ? -11.604 -24.372 -8.690 1.00 38.31 325 ALA A CA 1
ATOM 2486 C C . ALA A 1 325 ? -10.254 -24.804 -9.285 1.00 38.31 325 ALA A C 1
ATOM 2488 O O . ALA A 1 325 ? -10.200 -25.733 -10.090 1.00 38.31 325 ALA A O 1
ATOM 2489 N N . SER A 1 326 ? -9.160 -24.160 -8.876 1.00 45.75 326 SER A N 1
ATOM 2490 C CA . SER A 1 326 ? -7.809 -24.649 -9.159 1.00 45.75 326 SER A CA 1
ATOM 2491 C C . SER A 1 326 ? -7.326 -25.486 -7.978 1.00 45.75 326 SER A C 1
ATOM 2493 O O . SER A 1 326 ? -7.024 -24.979 -6.898 1.00 45.75 326 SER A O 1
ATOM 2495 N N . LYS A 1 327 ? -7.342 -26.805 -8.187 1.00 43.62 327 LYS A N 1
ATOM 2496 C CA . LYS A 1 327 ? -6.789 -27.822 -7.291 1.00 43.62 327 LYS A CA 1
ATOM 2497 C C . LYS A 1 327 ? -5.283 -27.629 -7.147 1.00 43.62 327 LYS A C 1
ATOM 2499 O O . LYS A 1 327 ? -4.573 -27.430 -8.128 1.00 43.62 327 LYS A O 1
ATOM 2504 N N . GLY A 1 328 ? -4.809 -27.785 -5.915 1.00 45.12 328 GLY A N 1
ATOM 2505 C CA . GLY A 1 328 ? -3.395 -27.743 -5.589 1.00 45.12 328 GLY A CA 1
ATOM 2506 C C . GLY A 1 328 ? -2.564 -28.792 -6.326 1.00 45.12 328 GLY A C 1
ATOM 2507 O O . GLY A 1 328 ? -2.970 -29.942 -6.500 1.00 45.12 328 GLY A O 1
ATOM 2508 N N . GLN A 1 329 ? -1.338 -28.400 -6.655 1.00 43.38 329 GLN A N 1
ATOM 2509 C CA . GLN A 1 329 ? -0.236 -29.322 -6.861 1.00 43.38 329 GLN A CA 1
ATOM 2510 C C . GLN A 1 329 ? 0.921 -28.938 -5.945 1.00 43.38 329 GLN A C 1
ATOM 2512 O O . GLN A 1 329 ? 1.608 -27.939 -6.121 1.00 43.38 329 GLN A O 1
ATOM 2517 N N . LYS A 1 330 ? 1.135 -29.812 -4.961 1.00 49.91 330 LYS A N 1
ATOM 2518 C CA . LYS A 1 330 ? 2.436 -30.071 -4.355 1.00 49.91 330 LYS A CA 1
ATOM 2519 C C . LYS A 1 330 ? 3.434 -30.412 -5.467 1.00 49.91 330 LYS A C 1
ATOM 2521 O O . LYS A 1 330 ? 3.198 -31.387 -6.178 1.00 49.91 330 LYS A O 1
ATOM 2526 N N . LYS A 1 331 ? 4.588 -29.744 -5.515 1.00 52.47 331 LYS A N 1
ATOM 2527 C CA . LYS A 1 331 ? 5.879 -30.426 -5.703 1.00 52.47 331 LYS A CA 1
ATOM 2528 C C . LYS A 1 331 ? 7.060 -29.516 -5.368 1.00 52.47 331 LYS A C 1
ATOM 2530 O O . LYS A 1 331 ? 7.182 -28.407 -5.866 1.00 52.47 331 LYS A O 1
ATOM 2535 N N . LYS A 1 332 ? 7.905 -30.065 -4.498 1.00 50.56 332 LYS A N 1
ATOM 2536 C CA . LYS A 1 332 ? 9.255 -29.641 -4.129 1.00 50.56 332 LYS A CA 1
ATOM 2537 C C . LYS A 1 332 ? 10.144 -29.492 -5.370 1.00 50.56 332 LYS A C 1
ATOM 2539 O O . LYS A 1 332 ? 10.098 -30.378 -6.223 1.00 50.56 332 LYS A O 1
ATOM 2544 N N . LYS A 1 333 ? 11.065 -28.528 -5.355 1.00 55.94 333 LYS A N 1
ATOM 2545 C CA . LYS A 1 333 ? 12.463 -28.786 -5.723 1.00 55.94 333 LYS A CA 1
ATOM 2546 C C . LYS A 1 333 ? 13.375 -27.800 -4.989 1.00 55.94 333 LYS A C 1
ATOM 2548 O O . LYS A 1 333 ? 13.235 -26.595 -5.136 1.00 55.94 333 LYS A O 1
ATOM 2553 N N . ILE A 1 334 ? 14.220 -28.377 -4.143 1.00 46.78 334 ILE A N 1
ATOM 2554 C CA . ILE A 1 334 ? 15.412 -27.785 -3.537 1.00 46.78 334 ILE A CA 1
ATOM 2555 C C . ILE A 1 334 ? 16.455 -27.724 -4.658 1.00 46.78 334 ILE A C 1
ATOM 2557 O O . ILE A 1 334 ? 16.606 -28.717 -5.376 1.00 46.78 334 ILE A O 1
ATOM 2561 N N . ILE A 1 335 ? 17.105 -26.580 -4.836 1.00 47.69 335 ILE A N 1
ATOM 2562 C CA . ILE A 1 335 ? 18.344 -26.460 -5.603 1.00 47.69 335 ILE A CA 1
ATOM 2563 C C . ILE A 1 335 ? 19.339 -25.821 -4.637 1.00 47.69 335 ILE A C 1
ATOM 2565 O O . ILE A 1 335 ? 19.191 -24.651 -4.291 1.00 47.69 335 ILE A O 1
ATOM 2569 N N . ASP A 1 336 ? 20.233 -26.672 -4.134 1.00 47.62 336 ASP A N 1
ATOM 2570 C CA . ASP A 1 336 ? 21.567 -26.307 -3.669 1.00 47.62 336 ASP A CA 1
ATOM 2571 C C . ASP A 1 336 ? 22.382 -25.914 -4.901 1.00 47.62 336 ASP A C 1
ATOM 2573 O O . ASP A 1 336 ? 22.416 -26.690 -5.858 1.00 47.62 336 ASP A O 1
ATOM 2577 N N . GLU A 1 337 ? 23.033 -24.758 -4.857 1.00 54.38 337 GLU A N 1
ATOM 2578 C CA . GLU A 1 337 ? 24.257 -24.487 -5.614 1.00 54.38 337 GLU A CA 1
ATOM 2579 C C . GLU A 1 337 ? 25.218 -23.786 -4.645 1.00 54.38 337 GLU A C 1
ATOM 2581 O O . GLU A 1 337 ? 25.144 -22.577 -4.424 1.00 54.38 337 GLU A O 1
ATOM 2586 N N . ASP A 1 338 ? 26.024 -24.621 -3.985 1.00 49.56 338 ASP A N 1
ATOM 2587 C CA . ASP A 1 338 ? 27.390 -24.292 -3.585 1.00 49.56 338 ASP A CA 1
ATOM 2588 C C . ASP A 1 338 ? 28.211 -24.113 -4.870 1.00 49.56 338 ASP A C 1
ATOM 2590 O O . ASP A 1 338 ? 28.153 -24.981 -5.739 1.00 49.56 338 ASP A O 1
ATOM 2594 N N . ASP A 1 339 ? 28.973 -23.027 -4.967 1.00 57.78 339 ASP A N 1
ATOM 2595 C CA . ASP A 1 339 ? 30.277 -23.031 -5.636 1.00 57.78 339 ASP A CA 1
ATOM 2596 C C . ASP A 1 339 ? 31.138 -21.929 -4.999 1.00 57.78 339 ASP A C 1
ATOM 2598 O O . ASP A 1 339 ? 30.846 -20.730 -5.068 1.00 57.78 339 ASP A O 1
ATOM 2602 N N . GLU A 1 340 ? 32.155 -22.405 -4.284 1.00 54.34 340 GLU A N 1
ATOM 2603 C CA . GLU A 1 340 ? 33.341 -21.679 -3.844 1.00 54.34 340 GLU A CA 1
ATOM 2604 C C . GLU A 1 340 ? 34.225 -21.367 -5.063 1.00 54.34 340 GLU A C 1
ATOM 2606 O O . GLU A 1 340 ? 34.216 -22.135 -6.018 1.00 54.34 340 GLU A O 1
ATOM 2611 N N . ASP A 1 341 ? 34.946 -20.242 -5.018 1.00 56.41 341 ASP A N 1
ATOM 2612 C CA . ASP A 1 341 ? 36.274 -19.990 -5.624 1.00 56.41 341 ASP A CA 1
ATOM 2613 C C . ASP A 1 341 ? 36.554 -18.481 -5.423 1.00 56.41 341 ASP A C 1
ATOM 2615 O O . ASP A 1 341 ? 35.869 -17.620 -5.978 1.00 56.41 341 ASP A O 1
ATOM 2619 N N . GLU A 1 342 ? 37.246 -18.091 -4.352 1.00 55.56 342 GLU A N 1
ATOM 2620 C CA . GLU A 1 342 ? 38.709 -17.912 -4.250 1.00 55.56 342 GLU A CA 1
ATOM 2621 C C . GLU A 1 342 ? 39.284 -16.766 -5.114 1.00 55.56 342 GLU A C 1
ATOM 2623 O O . GLU A 1 342 ? 39.167 -16.728 -6.334 1.00 55.56 342 GLU A O 1
ATOM 2628 N N . ASP A 1 343 ? 39.943 -15.864 -4.377 1.00 51.31 343 ASP A N 1
ATOM 2629 C CA . ASP A 1 343 ? 41.084 -15.015 -4.725 1.00 51.31 343 ASP A CA 1
ATOM 2630 C C . ASP A 1 343 ? 40.899 -13.787 -5.636 1.00 51.31 343 ASP A C 1
ATOM 2632 O O . ASP A 1 343 ? 40.693 -13.864 -6.841 1.00 51.31 343 ASP A O 1
ATOM 2636 N N . ASP A 1 344 ? 41.093 -12.602 -5.041 1.00 51.19 344 ASP A N 1
ATOM 2637 C CA . ASP A 1 344 ? 42.298 -11.831 -5.368 1.00 51.19 344 ASP A CA 1
ATOM 2638 C C . ASP A 1 344 ? 42.570 -10.713 -4.346 1.00 51.19 344 ASP A C 1
ATOM 2640 O O . ASP A 1 344 ? 41.753 -9.828 -4.064 1.00 51.19 344 ASP A O 1
ATOM 2644 N N . ASP A 1 345 ? 43.788 -10.782 -3.817 1.00 56.25 345 ASP A N 1
ATOM 2645 C CA . ASP A 1 345 ? 44.482 -9.800 -3.001 1.00 56.25 345 ASP A CA 1
ATOM 2646 C C . ASP A 1 345 ? 44.554 -8.423 -3.675 1.00 56.25 345 ASP A C 1
ATOM 2648 O O . ASP A 1 345 ? 45.149 -8.273 -4.742 1.00 56.25 345 ASP A O 1
ATOM 2652 N N . ILE A 1 346 ? 44.099 -7.369 -2.987 1.00 48.16 346 ILE A N 1
ATOM 2653 C CA . ILE A 1 346 ? 44.666 -6.027 -3.183 1.00 48.16 346 ILE A CA 1
ATOM 2654 C C . ILE A 1 346 ? 44.924 -5.381 -1.825 1.00 48.16 346 ILE A C 1
ATOM 2656 O O . ILE A 1 346 ? 44.063 -4.778 -1.180 1.00 48.16 346 ILE A O 1
ATOM 2660 N N . ASP A 1 347 ? 46.182 -5.514 -1.431 1.00 47.88 347 ASP A N 1
ATOM 2661 C CA . ASP A 1 347 ? 46.825 -4.852 -0.315 1.00 47.88 347 ASP A CA 1
ATOM 2662 C C . ASP A 1 347 ? 46.892 -3.320 -0.500 1.00 47.88 347 ASP A C 1
ATOM 2664 O O . ASP A 1 347 ? 47.366 -2.803 -1.509 1.00 47.88 347 ASP A O 1
ATOM 2668 N N . ASN A 1 348 ? 46.500 -2.621 0.568 1.00 49.22 348 ASN A N 1
ATOM 2669 C CA . ASN A 1 348 ? 47.170 -1.458 1.161 1.00 49.22 348 ASN A CA 1
ATOM 2670 C C . ASN A 1 348 ? 47.476 -0.197 0.312 1.00 49.22 348 ASN A C 1
ATOM 2672 O O . ASN A 1 348 ? 48.378 -0.170 -0.516 1.00 49.22 348 ASN A O 1
ATOM 2676 N N . ILE A 1 349 ? 46.872 0.935 0.714 1.00 47.06 349 ILE A N 1
ATOM 2677 C CA . ILE A 1 349 ? 47.534 2.170 1.217 1.00 47.06 349 ILE A CA 1
ATOM 2678 C C . ILE A 1 349 ? 46.535 3.337 1.124 1.00 47.06 349 ILE A C 1
ATOM 2680 O O . ILE A 1 349 ? 46.181 3.760 0.034 1.00 47.06 349 ILE A O 1
ATOM 2684 N N . ILE A 1 350 ? 46.123 3.892 2.271 1.00 47.25 350 ILE A N 1
ATOM 2685 C CA . ILE A 1 350 ? 46.087 5.340 2.573 1.00 47.25 350 ILE A CA 1
ATOM 2686 C C . ILE A 1 350 ? 45.759 5.493 4.068 1.00 47.25 350 ILE A C 1
ATOM 2688 O O . ILE A 1 350 ? 44.682 5.158 4.557 1.00 47.25 350 ILE A O 1
ATOM 2692 N N . LYS A 1 351 ? 46.753 5.990 4.807 1.00 50.19 351 LYS A N 1
ATOM 2693 C CA . LYS A 1 351 ? 46.670 6.408 6.209 1.00 50.19 351 LYS A CA 1
ATOM 2694 C C . LYS A 1 351 ? 46.040 7.805 6.296 1.00 50.19 351 LYS A C 1
ATOM 2696 O O . LYS A 1 351 ? 46.479 8.692 5.573 1.00 50.19 351 LYS A O 1
ATOM 2701 N N . GLY A 1 352 ? 45.171 8.031 7.290 1.00 40.62 352 GLY A N 1
ATOM 2702 C CA . GLY A 1 352 ? 45.147 9.312 8.019 1.00 40.62 352 GLY A CA 1
ATOM 2703 C C . GLY A 1 352 ? 43.792 9.982 8.307 1.00 40.62 352 GLY A C 1
ATOM 2704 O O . GLY A 1 352 ? 43.362 10.819 7.526 1.00 40.62 352 GLY A O 1
ATOM 2705 N N . ALA A 1 353 ? 43.275 9.743 9.527 1.00 38.78 353 ALA A N 1
ATOM 2706 C CA . ALA A 1 353 ? 42.410 10.614 10.363 1.00 38.78 353 ALA A CA 1
ATOM 2707 C C . ALA A 1 353 ? 40.917 10.836 9.985 1.00 38.78 353 ALA A C 1
ATOM 2709 O O . ALA A 1 353 ? 40.543 10.736 8.823 1.00 38.78 353 ALA A O 1
ATOM 2710 N N . PRO A 1 354 ? 40.056 11.291 10.927 1.00 47.62 354 PRO A N 1
ATOM 2711 C CA . PRO A 1 354 ? 39.837 10.846 12.306 1.00 47.62 354 PRO A CA 1
ATOM 2712 C C . PRO A 1 354 ? 38.418 10.250 12.518 1.00 47.62 354 PRO A C 1
ATOM 2714 O O . PRO A 1 354 ? 37.474 10.548 11.791 1.00 47.62 354 PRO A O 1
ATOM 2717 N N . SER A 1 355 ? 38.316 9.405 13.551 1.00 52.25 355 SER A N 1
ATOM 2718 C CA . SER A 1 355 ? 37.135 8.778 14.181 1.00 52.25 355 SER A CA 1
ATOM 2719 C C . SER A 1 355 ? 35.739 9.249 13.727 1.00 52.25 355 SER A C 1
ATOM 2721 O O . SER A 1 355 ? 35.291 10.350 14.056 1.00 52.25 355 SER A O 1
ATOM 2723 N N . LYS A 1 356 ? 35.023 8.351 13.035 1.00 51.00 356 LYS A N 1
ATOM 2724 C CA . LYS A 1 356 ? 33.567 8.382 12.830 1.00 51.00 356 LYS A CA 1
ATOM 2725 C C . LYS A 1 356 ? 32.913 7.294 13.698 1.00 51.00 356 LYS A C 1
ATOM 2727 O O . LYS A 1 356 ? 33.548 6.267 13.926 1.00 51.00 356 LYS A O 1
ATOM 2732 N N . PRO A 1 357 ? 31.673 7.510 14.171 1.00 49.84 357 PRO A N 1
ATOM 2733 C CA . PRO A 1 357 ? 30.999 6.619 15.109 1.00 49.84 357 PRO A CA 1
ATOM 2734 C C . PRO A 1 357 ? 30.750 5.242 14.495 1.00 49.84 357 PRO A C 1
ATOM 2736 O O . PRO A 1 357 ? 30.379 5.140 13.323 1.00 49.84 357 PRO A O 1
ATOM 2739 N N . ASP A 1 358 ? 30.945 4.215 15.320 1.00 45.16 358 ASP A N 1
ATOM 2740 C CA . ASP A 1 358 ? 30.876 2.803 14.961 1.00 45.16 358 ASP A CA 1
ATOM 2741 C C . ASP A 1 358 ? 29.637 2.476 14.106 1.00 45.16 358 ASP A C 1
ATOM 2743 O O . ASP A 1 358 ? 28.502 2.792 14.497 1.00 45.16 358 ASP A O 1
ATOM 2747 N N . PRO A 1 359 ? 29.814 1.836 12.935 1.00 50.69 359 PRO A N 1
ATOM 2748 C CA . PRO A 1 359 ? 28.699 1.360 12.143 1.00 50.69 359 PRO A CA 1
ATOM 2749 C C . PRO A 1 359 ? 28.003 0.255 12.933 1.00 50.69 359 PRO A C 1
ATOM 2751 O O . PRO A 1 359 ? 28.529 -0.836 13.138 1.00 50.69 359 PRO A O 1
ATOM 2754 N N . LYS A 1 360 ? 26.801 0.588 13.408 1.00 54.81 360 LYS A N 1
ATOM 2755 C CA . LYS A 1 360 ? 25.871 -0.320 14.074 1.00 54.81 360 LYS A CA 1
ATOM 2756 C C . LYS A 1 360 ? 25.818 -1.642 13.314 1.00 54.81 360 LYS A C 1
ATOM 2758 O O . LYS A 1 360 ? 25.407 -1.680 12.155 1.00 54.81 360 LYS A O 1
ATOM 2763 N N . PHE A 1 361 ? 26.246 -2.684 14.016 1.00 49.84 361 PHE A N 1
ATOM 2764 C CA . PHE A 1 361 ? 26.188 -4.090 13.649 1.00 49.84 361 PHE A CA 1
ATOM 2765 C C . PHE A 1 361 ? 24.837 -4.382 12.985 1.00 49.84 361 PHE A C 1
ATOM 2767 O O . PHE A 1 361 ? 23.791 -4.337 13.638 1.00 49.84 361 PHE A O 1
ATOM 2774 N N . LYS A 1 362 ? 24.837 -4.600 11.666 1.00 68.62 362 LYS A N 1
ATOM 2775 C CA . LYS A 1 362 ? 23.680 -5.194 11.002 1.00 68.62 362 LYS A CA 1
ATOM 2776 C C . LYS A 1 362 ? 23.671 -6.653 11.464 1.00 68.62 362 LYS A C 1
ATOM 2778 O O . LYS A 1 362 ? 24.664 -7.329 11.196 1.00 68.62 362 LYS A O 1
ATOM 2783 N N . PRO A 1 363 ? 22.643 -7.124 12.194 1.00 64.94 363 PRO A N 1
ATOM 2784 C CA . PRO A 1 363 ? 22.540 -8.546 12.488 1.00 64.94 363 PRO A CA 1
ATOM 2785 C C . PRO A 1 363 ? 22.570 -9.283 11.150 1.00 64.94 363 PRO A C 1
ATOM 2787 O O . PRO A 1 363 ? 21.874 -8.873 10.217 1.00 64.94 363 PRO A O 1
ATOM 2790 N N . SER A 1 364 ? 23.430 -10.293 11.029 1.00 77.75 364 SER A N 1
ATOM 2791 C CA . SER A 1 364 ? 23.492 -11.092 9.808 1.00 77.75 364 SER A CA 1
ATOM 2792 C C . SER A 1 364 ? 22.130 -11.752 9.576 1.00 77.75 364 SER A C 1
ATOM 2794 O O . SER A 1 364 ? 21.385 -12.013 10.527 1.00 77.75 364 SER A O 1
ATOM 2796 N N . ASP A 1 365 ? 21.789 -12.044 8.322 1.00 79.81 365 ASP A N 1
ATOM 2797 C CA . ASP A 1 365 ? 20.529 -12.728 7.997 1.00 79.81 365 ASP A CA 1
ATOM 2798 C C . ASP A 1 365 ? 20.390 -14.067 8.752 1.00 79.81 365 ASP A C 1
ATOM 2800 O O . ASP A 1 365 ? 19.283 -14.489 9.090 1.00 79.81 365 ASP A O 1
ATOM 2804 N N . GLN A 1 366 ? 21.518 -14.684 9.120 1.00 83.00 366 GLN A N 1
ATOM 2805 C CA . GLN A 1 366 ? 21.583 -15.854 9.992 1.00 83.00 366 GLN A CA 1
ATOM 2806 C C . GLN A 1 366 ? 21.100 -15.562 11.424 1.00 83.00 366 GLN A C 1
ATOM 2808 O O . GLN A 1 366 ? 20.288 -16.316 11.956 1.00 83.00 366 GLN A O 1
ATOM 2813 N N . GLU A 1 367 ? 21.517 -14.449 12.032 1.00 86.31 367 GLU A N 1
ATOM 2814 C CA . GLU A 1 367 ? 21.077 -14.052 13.379 1.00 86.31 367 GLU A CA 1
ATOM 2815 C C . GLU A 1 367 ? 19.574 -13.714 13.409 1.00 86.31 367 GLU A C 1
ATOM 2817 O O . GLU A 1 367 ? 18.867 -13.987 14.383 1.00 86.31 367 GLU A O 1
ATOM 2822 N N . LEU A 1 368 ? 19.057 -13.136 12.321 1.00 86.19 368 LEU A N 1
ATOM 2823 C CA . LEU A 1 368 ? 17.629 -12.866 12.139 1.00 86.19 368 LEU A CA 1
ATOM 2824 C C . LEU A 1 368 ? 16.813 -14.161 12.023 1.00 86.19 368 LEU A C 1
ATOM 2826 O O . LEU A 1 368 ? 15.740 -14.271 12.626 1.00 86.19 368 LEU A O 1
ATOM 2830 N N . ARG A 1 369 ? 17.342 -15.158 11.307 1.00 86.44 369 ARG A N 1
ATOM 2831 C CA . ARG A 1 369 ? 16.722 -16.480 11.156 1.00 86.44 369 ARG A CA 1
ATOM 2832 C C . ARG A 1 369 ? 16.694 -17.252 12.474 1.00 86.44 369 ARG A C 1
ATOM 2834 O O . ARG A 1 369 ? 15.639 -17.742 12.865 1.00 86.44 369 ARG A O 1
ATOM 2841 N N . GLU A 1 370 ? 17.798 -17.253 13.219 1.00 93.88 370 GLU A N 1
ATOM 2842 C CA . GLU A 1 370 ? 17.864 -17.877 14.546 1.00 93.88 370 GLU A CA 1
ATOM 2843 C C . GLU A 1 370 ? 16.901 -17.225 15.547 1.00 93.88 370 GLU A C 1
ATOM 2845 O O . GLU A 1 370 ? 16.263 -17.918 16.345 1.00 93.88 370 GLU A O 1
ATOM 2850 N N . LYS A 1 371 ? 16.738 -15.895 15.502 1.00 92.69 371 LYS A N 1
ATOM 2851 C CA . LYS A 1 371 ? 15.763 -15.194 16.353 1.00 92.69 371 LYS A CA 1
ATOM 2852 C C . LYS A 1 371 ? 14.324 -15.586 16.025 1.00 92.69 371 LYS A C 1
ATOM 2854 O O . LYS A 1 371 ? 13.542 -15.762 16.957 1.00 92.69 371 LYS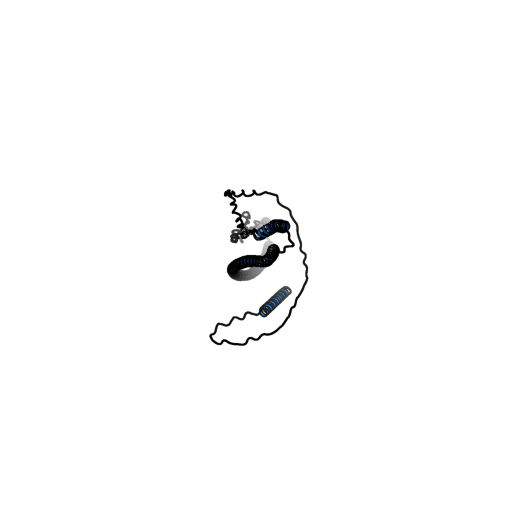 A O 1
ATOM 2859 N N . MET A 1 372 ? 13.984 -15.753 14.747 1.00 90.00 372 MET A N 1
ATOM 2860 C CA . MET A 1 372 ? 12.656 -16.212 14.319 1.00 90.00 372 MET A CA 1
ATOM 2861 C C . MET A 1 372 ? 12.369 -17.642 14.795 1.00 90.00 372 MET A C 1
ATOM 2863 O O . MET A 1 372 ? 11.330 -17.872 15.414 1.00 90.00 372 MET A O 1
ATOM 2867 N N . ASP A 1 373 ? 13.315 -18.567 14.616 1.00 94.69 373 ASP A N 1
ATOM 2868 C CA . ASP A 1 373 ? 13.162 -19.962 15.054 1.00 94.69 373 ASP A CA 1
ATOM 2869 C C . ASP A 1 373 ? 13.015 -20.069 16.582 1.00 94.69 373 ASP A C 1
ATOM 2871 O O . ASP A 1 373 ? 12.218 -20.860 17.102 1.00 94.69 373 ASP A O 1
ATOM 2875 N N . ARG A 1 374 ? 13.744 -19.230 17.333 1.00 96.31 374 ARG A N 1
ATOM 2876 C CA . ARG A 1 374 ? 13.650 -19.177 18.800 1.00 96.31 374 ARG A CA 1
ATOM 2877 C C . ARG A 1 374 ? 12.283 -18.677 19.268 1.00 96.31 374 ARG A C 1
ATOM 2879 O O . ARG A 1 374 ? 11.728 -19.233 20.214 1.00 96.31 374 ARG A O 1
ATOM 2886 N N . LEU A 1 375 ? 11.736 -17.668 18.593 1.00 93.62 375 LEU A N 1
ATOM 2887 C CA . LEU A 1 375 ? 10.443 -17.063 18.919 1.00 93.62 375 LEU A CA 1
ATOM 2888 C C . LEU A 1 375 ? 9.278 -18.002 18.559 1.00 93.62 375 LEU A C 1
ATOM 2890 O O . LEU A 1 375 ? 8.328 -18.137 19.333 1.00 93.62 375 LEU A O 1
ATOM 2894 N N . GLU A 1 376 ? 9.382 -18.730 17.441 1.00 95.31 376 GLU A N 1
ATOM 2895 C CA . GLU A 1 376 ? 8.414 -19.767 17.066 1.00 95.31 376 GLU A CA 1
ATOM 2896 C C . GLU A 1 376 ? 8.405 -20.927 18.075 1.00 95.31 376 GLU A C 1
ATOM 2898 O O . GLU A 1 376 ? 7.337 -21.406 18.473 1.00 95.31 376 GLU A O 1
ATOM 2903 N N . LYS A 1 377 ? 9.584 -21.358 18.543 1.00 97.19 377 LYS A N 1
ATOM 2904 C CA . LYS A 1 377 ? 9.697 -22.387 19.584 1.00 97.19 377 LYS A CA 1
ATOM 2905 C C . LYS A 1 377 ? 9.056 -21.941 20.902 1.00 97.19 377 LYS A C 1
ATOM 2907 O O . LYS A 1 377 ? 8.346 -22.731 21.521 1.00 97.19 377 LYS A O 1
ATOM 2912 N N . GLU A 1 378 ? 9.255 -20.685 21.302 1.00 96.75 378 GLU A N 1
ATOM 2913 C CA . GLU A 1 378 ? 8.695 -20.138 22.544 1.00 96.75 378 GLU A CA 1
ATOM 2914 C C . GLU A 1 378 ? 7.158 -20.021 22.493 1.00 96.75 378 GLU A C 1
ATOM 2916 O O . GLU A 1 378 ? 6.484 -20.304 23.485 1.00 96.75 378 GLU A O 1
ATOM 2921 N N . MET A 1 379 ? 6.576 -19.677 21.334 1.00 95.12 379 MET A N 1
ATOM 2922 C CA . MET A 1 379 ? 5.115 -19.702 21.155 1.00 95.12 379 MET A CA 1
ATOM 2923 C C . MET A 1 379 ? 4.543 -21.114 21.295 1.00 95.12 379 MET A C 1
ATOM 2925 O O . MET A 1 379 ? 3.562 -21.299 22.015 1.00 95.12 379 MET A O 1
ATOM 2929 N N . LYS A 1 380 ? 5.167 -22.112 20.652 1.00 96.69 380 LYS A N 1
ATOM 2930 C CA . LYS A 1 380 ? 4.714 -23.511 20.741 1.00 96.69 380 LYS A CA 1
ATOM 2931 C C . LYS A 1 380 ? 4.773 -24.033 22.175 1.00 96.69 380 LYS A C 1
ATOM 2933 O O . LYS A 1 380 ? 3.890 -24.775 22.590 1.00 96.69 380 LYS A O 1
ATOM 2938 N N . GLU A 1 381 ? 5.783 -23.636 22.948 1.00 96.50 381 GLU A N 1
ATOM 2939 C CA . GLU A 1 381 ? 5.895 -24.015 24.358 1.00 96.50 381 GLU A CA 1
ATOM 2940 C C . GLU A 1 381 ? 4.801 -23.370 25.225 1.00 96.50 381 GLU A C 1
ATOM 2942 O O . GLU A 1 381 ? 4.186 -24.057 26.045 1.00 96.50 381 GLU A O 1
ATOM 2947 N N . LYS A 1 382 ? 4.494 -22.082 25.006 1.00 96.38 382 LYS A N 1
ATOM 2948 C CA . LYS A 1 382 ? 3.406 -21.381 25.714 1.00 96.38 382 LYS A CA 1
ATOM 2949 C C . LYS A 1 382 ? 2.035 -21.984 25.411 1.00 96.38 382 LYS A C 1
ATOM 2951 O O . LYS A 1 382 ? 1.274 -22.223 26.346 1.00 96.38 382 LYS A O 1
ATOM 2956 N N . GLU A 1 383 ? 1.757 -22.307 24.149 1.00 96.44 383 GLU A N 1
ATOM 2957 C CA . GLU A 1 383 ? 0.511 -22.971 23.742 1.00 96.44 383 GLU A CA 1
ATOM 2958 C C . GLU A 1 383 ? 0.356 -24.344 24.424 1.00 96.44 383 GLU A C 1
ATOM 2960 O O . GLU A 1 383 ? -0.720 -24.706 24.903 1.00 96.44 383 GLU A O 1
ATOM 2965 N N . LEU A 1 384 ? 1.449 -25.103 24.545 1.00 96.31 384 LEU A N 1
ATOM 2966 C CA . LEU A 1 384 ? 1.449 -26.417 25.192 1.00 96.31 384 LEU A CA 1
ATOM 2967 C C . LEU A 1 384 ? 1.221 -26.308 26.710 1.00 96.31 384 LEU A C 1
ATOM 2969 O O . LEU A 1 384 ? 0.491 -27.116 27.289 1.00 96.31 384 LEU A O 1
ATOM 2973 N N . LEU A 1 385 ? 1.796 -25.287 27.352 1.00 94.88 385 LEU A N 1
ATOM 2974 C CA . LEU A 1 385 ? 1.564 -24.955 28.762 1.00 94.88 385 LEU A CA 1
ATOM 2975 C C . LEU A 1 385 ? 0.117 -24.533 29.029 1.00 94.88 385 LEU A C 1
ATOM 2977 O O . LEU A 1 385 ? -0.468 -24.957 30.027 1.00 94.88 385 LEU A O 1
ATOM 2981 N N . GLU A 1 386 ? -0.473 -23.738 28.142 1.00 93.88 386 GLU A N 1
ATOM 2982 C CA . GLU A 1 386 ? -1.867 -23.308 28.240 1.00 93.88 386 GLU A CA 1
ATOM 2983 C C . GLU A 1 386 ? -2.830 -24.486 28.053 1.00 93.88 386 GLU A C 1
ATOM 2985 O O . GLU A 1 386 ? -3.719 -24.709 28.878 1.00 93.88 386 GLU A O 1
ATOM 2990 N N . LYS A 1 387 ? -2.570 -25.344 27.060 1.00 94.88 387 LYS A N 1
ATOM 2991 C CA . LYS A 1 387 ? -3.329 -26.582 26.847 1.00 94.88 387 LYS A CA 1
ATOM 2992 C C . LYS A 1 387 ? -3.222 -27.538 28.037 1.00 94.88 387 LYS A C 1
ATOM 2994 O O . LYS A 1 387 ? -4.207 -28.175 28.409 1.00 94.88 387 LYS A O 1
ATOM 2999 N N . LYS A 1 388 ? -2.051 -27.611 28.681 1.00 94.69 388 LYS A N 1
ATOM 3000 C CA . LYS A 1 388 ? -1.846 -28.414 29.894 1.00 94.69 388 LYS A CA 1
ATOM 3001 C C . LYS A 1 388 ? -2.607 -27.847 31.095 1.00 94.69 388 LYS A C 1
ATOM 3003 O O . LYS A 1 388 ? -3.187 -28.630 31.838 1.00 94.69 388 LYS A O 1
ATOM 3008 N N . LYS A 1 389 ? -2.658 -26.519 31.264 1.00 94.25 389 LYS A N 1
ATOM 3009 C CA . LYS A 1 389 ? -3.494 -25.872 32.294 1.00 94.25 389 LYS A CA 1
ATOM 3010 C C . LYS A 1 389 ? -4.984 -26.130 32.065 1.00 94.25 389 LYS A C 1
ATOM 3012 O O . LYS A 1 389 ? -5.701 -26.390 33.017 1.00 94.25 389 LYS A O 1
ATOM 3017 N N . SER A 1 390 ? -5.434 -26.141 30.811 1.00 87.44 390 SER A N 1
ATOM 3018 C CA . SER A 1 390 ? -6.831 -26.439 30.473 1.00 87.44 390 SER A CA 1
ATOM 3019 C C . SER A 1 390 ? -7.243 -27.895 30.738 1.00 87.44 390 SER A C 1
ATOM 3021 O O . SER A 1 390 ? -8.434 -28.150 30.898 1.00 87.44 390 SER A O 1
ATOM 3023 N N . MET A 1 391 ? -6.308 -28.853 30.752 1.00 85.12 391 MET A N 1
ATOM 3024 C CA . MET A 1 391 ? -6.615 -30.273 31.002 1.00 85.12 391 MET A CA 1
ATOM 3025 C C . MET A 1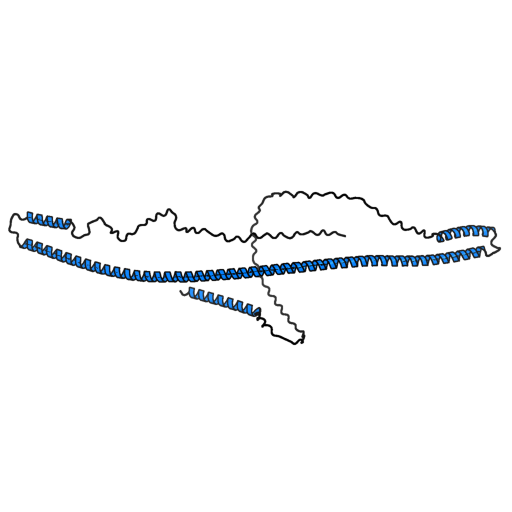 391 ? -6.683 -30.644 32.489 1.00 85.12 391 MET A C 1
ATOM 3027 O O . MET A 1 391 ? -7.186 -31.718 32.812 1.00 85.12 391 MET A O 1
ATOM 3031 N N . PHE A 1 392 ? -6.188 -29.784 33.378 1.00 80.50 392 PHE A N 1
ATOM 3032 C CA . PHE A 1 392 ? -6.194 -30.001 34.825 1.00 80.50 392 PHE A CA 1
ATOM 3033 C C . PHE A 1 392 ? -6.752 -28.750 35.528 1.00 80.50 392 PHE A C 1
ATOM 3035 O O . PHE A 1 392 ? -5.957 -27.971 36.058 1.00 80.50 392 PHE A O 1
ATOM 3042 N N . PRO A 1 393 ? -8.079 -28.518 35.449 1.00 60.69 393 PRO A N 1
ATOM 3043 C CA . PRO A 1 393 ? -8.746 -27.407 36.127 1.00 60.69 393 PRO A CA 1
ATOM 3044 C C . PRO A 1 393 ? -8.677 -27.498 37.655 1.00 60.69 393 PRO A C 1
ATOM 3046 O O . PRO A 1 393 ? -8.649 -28.633 38.191 1.00 60.69 393 PRO A O 1
#

Secondary structure (DSSP, 8-state):
---------PPP--------------------S--TT---------TT-----S-TT-SSS-HHHHHHHHHHHHHHHHTTTTS---HHHHHHHHHHHHHHHHHHHHHHHHHHHHHHHHHHHHHHHHHHHHHHHHHHHHHHHHHHHHHHHHHHHHHHHHHHHHHHHHHHHHHHHHHHHHHHHHHHHHHHHHHHHHHHHHHHHHHHHHHHHHHHHHHHHHHHHHHHHHHHHHHHHHHHHHHHHHHHHHHHHHS--TTS-HHHHHHHHHHHHHHHHHHHHHHT------------------------PPPPPPP--------------------------------------------------PPPHHHHHHHHHHHHHHHHHHHHHHHHHHH--

Organism: Lactuca sativa (NCBI:txid4236)